Protein AF-0000000070924377 (afdb_homodimer)

Secondary structure (DSSP, 8-state):
-----TT---HHHHHHHHHHHHHHHHHHH-HHHHHHHHHHHHHHHHHHHHHHHHHHHHHHHHHHHHHHHT-SSHHHHHHHHHHHHHHHHS-HHHHHHHIIIIIHHHHHHHHHHTTPSP--GGGS-HHHHHHHHHHHHHHHHHHHHHHHHHHTS-HHHHHHHHHTT--HHHHIIIIIHHHHHHHHHHHHHHHHHHHHHHGGGGGGGT--SHHHHHHHHHHHH--HHHHHHHHHHHHHHHHHHHHHHHHHHHHHHHHHHS----/-----TT---HHHHHHHHHHHHHHHHHHH-HHHHHHHHHHHHHHHHHHHHHHHHHHHHHHHHHHHHHHHT-SSHHHHHHHHHHHHHHHHS-HHHHHHHIIIIIHHHHHHHHHHTTPSP--GGGS-HHHHHHHHHHHHHHHHHHHHHHHHHHTS-HHHHHHHHHTT--HHHHIIIIIHHHHHHHHHHHHHHHHHHHHHHGGGGGGGT--SHHHHHHHHHHHH--HHHHHHHHHHHHHHHHHHHHHHHHHHHHHHHHHHS----

Radius of gyration: 25.16 Å; Cα contacts (8 Å, |Δi|>4): 585; chains: 2; bounding box: 71×74×67 Å

InterPro domains:
  IPR000515 ABC transporter type 1, transmembrane domain MetI-like [PF00528] (59-254)
  IPR000515 ABC transporter type 1, transmembrane domain MetI-like [PS50928] (44-246)
  IPR000515 ABC transporter type 1, transmembrane domain MetI-like [cd06261] (44-244)
  IPR010065 Amino acid ABC transporter, permease protein, 3-TM domain [TIGR01726] (38-148)
  IPR035906 MetI-like superfamily [G3DSA:1.10.3720.10] (33-256)
  IPR035906 MetI-like superfamily [SSF161098] (40-245)
  IPR043429 ABC transporter membrane protein permease protein ArtM/GltK/GlnP/TcyL/YhdX-like [PTHR30614] (34-255)

Nearest PDB structures (foldseek):
  4ymw-assembly1_C  TM=8.919E-01  e=3.751E-12  Caldanaerobacter subterraneus subsp. tengcongensis MB4
  7cad-assembly1_A  TM=7.063E-01  e=1.486E-05  Mycolicibacterium smegmatis MC2 155
  8hps-assembly1_A  TM=6.654E-01  e=3.354E-05  Mycolicibacterium smegmatis MC2 155
  8ja7-assembly1_A  TM=6.804E-01  e=1.362E-04  Mycobacterium tuberculosis H37Rv
  8hpl-assembly1_A  TM=6.900E-01  e=1.560E-04  Mycolicibacterium smegmatis MC2 155

Solvent-accessible surface area (backbone atoms only — not comparable to full-atom values): 26703 Å² total; per-residue (Å²): 134,76,80,77,67,89,73,62,79,65,58,50,58,53,51,49,51,49,50,51,49,49,51,52,48,41,32,74,72,30,71,67,46,33,52,50,51,57,56,33,56,62,7,49,59,48,40,52,48,45,29,52,53,18,49,52,48,9,50,53,51,2,48,53,35,21,52,28,48,67,42,91,48,66,68,44,23,50,51,30,48,32,50,31,54,52,43,71,29,34,31,65,71,55,43,31,51,32,30,53,57,22,47,49,48,50,50,36,51,50,46,38,70,70,69,44,84,78,62,57,63,78,76,52,47,65,61,58,28,37,31,50,24,47,16,56,47,44,12,34,57,41,12,53,44,44,36,53,17,59,65,64,50,58,62,65,61,54,49,52,40,47,74,73,64,48,50,72,66,56,40,36,64,71,49,46,44,58,57,16,48,65,60,30,46,60,60,50,50,52,50,50,53,48,34,54,37,56,46,47,58,40,28,81,70,65,34,66,22,37,54,28,39,34,53,52,49,20,71,71,70,66,43,32,52,67,36,42,52,50,47,45,48,53,41,29,53,54,38,48,52,52,50,54,51,43,52,54,50,48,54,52,52,51,64,67,67,48,71,78,81,121,132,76,79,76,67,90,72,62,80,68,59,50,58,54,50,49,51,50,50,49,50,49,50,52,48,42,32,74,72,32,69,66,46,34,52,49,50,57,57,35,56,62,7,48,58,46,40,51,48,46,28,52,54,18,49,54,49,9,51,53,51,3,47,53,34,20,53,28,48,67,41,90,48,67,68,44,23,49,52,30,49,33,52,29,55,52,43,70,29,35,32,64,69,55,44,32,50,32,30,52,57,21,47,48,46,50,50,35,53,51,46,39,70,70,69,44,84,79,61,57,62,78,75,53,48,66,59,58,29,36,32,49,23,48,16,57,46,44,12,34,57,41,12,52,45,45,38,52,17,57,65,65,51,58,62,65,61,55,49,50,38,46,72,72,64,48,50,71,65,56,38,36,64,71,48,47,43,60,55,17,50,65,58,30,47,59,61,50,49,53,50,51,52,49,35,54,36,56,45,46,58,40,29,81,72,64,33,66,22,36,55,27,40,34,52,53,48,20,69,72,70,66,43,33,52,66,36,43,51,50,48,45,49,53,41,30,53,53,38,49,53,51,51,53,51,43,50,53,50,47,53,52,51,52,64,68,68,48,71,78,82,120

Organism: Rhodobacter capsulatus (strain ATCC BAA-309 / NBRC 16581 / SB1003) (NCBI:txid272942)

Sequence (524 aa):
MSSVPDRDFPWWLVALGVAALGVGGAVAADPLHAKIFATLSKGIGVTIFVTLVAFLGALVLGLLLAVASLSRHLIWRQLARFYTEVIRGVPIIVLLLYVAFALVPALVAGWNALGLPELSVRDFPLLARAVLALILAYAAFLAEVFRAGLISVERGQIEAAKALGLGGWLRFRLIVFPQAFRTVLPPLGNDFVAMVKDSSLVSVLGVADITQLGKVTAAGNFRYFETYNVVALIYLAMTVTLSLLLRKLEAHLRKRGAPERDMSSVPDRDFPWWLVALGVAALGVGGAVAADPLHAKIFATLSKGIGVTIFVTLVAFLGALVLGLLLAVASLSRHLIWRQLARFYTEVIRGVPIIVLLLYVAFALVPALVAGWNALGLPELSVRDFPLLARAVLALILAYAAFLAEVFRAGLISVERGQIEAAKALGLGGWLRFRLIVFPQAFRTVLPPLGNDFVAMVKDSSLVSVLGVADITQLGKVTAAGNFRYFETYNVVALIYLAMTVTLSLLLRKLEAHLRKRGAPERD

pLDDT: mean 92.32, std 11.46, range [28.25, 98.94]

Structure (mmCIF, N/CA/C/O backbone):
data_AF-0000000070924377-model_v1
#
loop_
_entity.id
_entity.type
_entity.pdbx_description
1 polymer 'Amino acid ABC transporter, permease protein'
#
loop_
_atom_site.group_PDB
_atom_site.id
_atom_site.type_symbol
_atom_site.label_atom_id
_atom_site.label_alt_id
_atom_site.label_comp_id
_atom_site.label_asym_id
_atom_site.label_entity_id
_atom_site.label_seq_id
_atom_site.pdbx_PDB_ins_code
_atom_site.Cartn_x
_atom_site.Cartn_y
_atom_site.Cartn_z
_atom_site.occupancy
_atom_site.B_iso_or_equiv
_atom_site.auth_seq_id
_atom_site.auth_comp_id
_atom_site.auth_asym_id
_atom_site.auth_atom_id
_atom_site.pdbx_PDB_model_num
ATOM 1 N N . MET A 1 1 ? -25.484 20.797 15.094 1 28.25 1 MET A N 1
ATOM 2 C CA . MET A 1 1 ? -24.594 19.734 14.625 1 28.25 1 MET A CA 1
ATOM 3 C C . MET A 1 1 ? -23.688 19.25 15.742 1 28.25 1 MET A C 1
ATOM 5 O O . MET A 1 1 ? -22.875 20 16.266 1 28.25 1 MET A O 1
ATOM 9 N N . SER A 1 2 ? -24.156 18.359 16.594 1 37.12 2 SER A N 1
ATOM 10 C CA . SER A 1 2 ? -23.625 17.859 17.859 1 37.12 2 SER A CA 1
ATOM 11 C C . SER A 1 2 ? -22.172 17.453 17.719 1 37.12 2 SER A C 1
ATOM 13 O O . SER A 1 2 ? -21.719 17.125 16.625 1 37.12 2 SER A O 1
ATOM 15 N N . SER A 1 3 ? -21.219 17.922 18.484 1 40.09 3 SER A N 1
ATOM 16 C CA . SER A 1 3 ? -19.828 17.531 18.703 1 40.09 3 SER A CA 1
ATOM 17 C C . SER A 1 3 ? -19.625 16.047 18.438 1 40.09 3 SER A C 1
ATOM 19 O O . SER A 1 3 ? -20.25 15.203 19.094 1 40.09 3 SER A O 1
ATOM 21 N N . VAL A 1 4 ? -19.672 15.594 17.375 1 46.38 4 VAL A N 1
ATOM 22 C CA . VAL A 1 4 ? -19.438 14.18 17.094 1 46.38 4 VAL A CA 1
ATOM 23 C C . VAL A 1 4 ? -18.406 13.617 18.062 1 46.38 4 VAL A C 1
ATOM 25 O O . VAL A 1 4 ? -17.266 14.086 18.109 1 46.38 4 VAL A O 1
ATOM 28 N N . PRO A 1 5 ? -18.703 12.906 19.234 1 46.62 5 PRO A N 1
ATOM 29 C CA . PRO A 1 5 ? -17.891 12.398 20.344 1 46.62 5 PRO A CA 1
ATOM 30 C C . PRO A 1 5 ? -16.75 11.5 19.875 1 46.62 5 PRO A C 1
ATOM 32 O O . PRO A 1 5 ? -17 10.461 19.266 1 46.62 5 PRO A O 1
ATOM 35 N N . ASP A 1 6 ? -15.703 11.906 19.359 1 52.69 6 ASP A N 1
ATOM 36 C CA . ASP A 1 6 ? -14.508 11.078 19.25 1 52.69 6 ASP A CA 1
ATOM 37 C C . ASP A 1 6 ? -14.406 10.109 20.422 1 52.69 6 ASP A C 1
ATOM 39 O O . ASP A 1 6 ? -13.453 9.328 20.516 1 52.69 6 ASP A O 1
ATOM 43 N N . ARG A 1 7 ? -15.352 10.172 21.328 1 61.47 7 ARG A N 1
ATOM 44 C CA . ARG A 1 7 ? -15.258 9.539 22.641 1 61.47 7 ARG A CA 1
ATOM 45 C C . ARG A 1 7 ? -16.078 8.25 22.688 1 61.47 7 ARG A C 1
ATOM 47 O O . ARG A 1 7 ? -16.375 7.742 23.766 1 61.47 7 ARG A O 1
ATOM 54 N N . ASP A 1 8 ? -16.438 7.754 21.438 1 76.12 8 ASP A N 1
ATOM 55 C CA . ASP A 1 8 ? -17.266 6.559 21.562 1 76.12 8 ASP A CA 1
ATOM 56 C C . ASP A 1 8 ? -16.438 5.359 22 1 76.12 8 ASP A C 1
ATOM 58 O O . ASP A 1 8 ? -15.242 5.27 21.688 1 76.12 8 ASP A O 1
ATOM 62 N N . PHE A 1 9 ? -17.031 4.539 22.875 1 78.81 9 PHE A N 1
ATOM 63 C CA . PHE A 1 9 ? -16.438 3.256 23.234 1 78.81 9 PHE A CA 1
ATOM 64 C C . PHE A 1 9 ? -16.078 2.449 22 1 78.81 9 PHE A C 1
ATOM 66 O O . PHE A 1 9 ? -16.844 2.418 21.031 1 78.81 9 PHE A O 1
ATOM 73 N N . PRO A 1 10 ? -14.875 1.907 21.922 1 82 10 PRO A N 1
ATOM 74 C CA . PRO A 1 10 ? -14.438 1.18 20.734 1 82 10 PRO A CA 1
ATOM 75 C C . PRO A 1 10 ? -15.102 -0.19 20.594 1 82 10 PRO A C 1
ATOM 77 O O . PRO A 1 10 ? -14.453 -1.217 20.812 1 82 10 PRO A O 1
ATOM 80 N N . TRP A 1 11 ? -16.266 -0.322 20.141 1 81.44 11 TRP A N 1
ATOM 81 C CA . TRP A 1 11 ? -17.031 -1.554 19.984 1 81.44 11 TRP A CA 1
ATOM 82 C C . TRP A 1 11 ? -16.375 -2.475 18.969 1 81.44 11 TRP A C 1
ATOM 84 O O . TRP A 1 11 ? -16.578 -3.691 19 1 81.44 11 TRP A O 1
ATOM 94 N N . TRP A 1 12 ? -15.633 -1.891 18.078 1 80.94 12 TRP A N 1
ATOM 95 C CA . TRP A 1 12 ? -14.938 -2.707 17.078 1 80.94 12 TRP A CA 1
ATOM 96 C C . TRP A 1 12 ? -13.891 -3.592 17.75 1 80.94 12 TRP A C 1
ATOM 98 O O . TRP A 1 12 ? -13.633 -4.711 17.297 1 80.94 12 TRP A O 1
ATOM 108 N N . LEU A 1 13 ? -13.336 -3.148 18.828 1 84.56 13 LEU A N 1
ATOM 109 C CA . LEU A 1 13 ? -12.398 -3.971 19.578 1 84.56 13 LEU A CA 1
ATOM 110 C C . LEU A 1 13 ? -13.117 -5.141 20.25 1 84.56 13 LEU A C 1
ATOM 112 O O . LEU A 1 13 ? -12.578 -6.25 20.312 1 84.56 13 LEU A O 1
ATOM 116 N N . VAL A 1 14 ? -14.281 -4.859 20.734 1 87.06 14 VAL A N 1
ATOM 117 C CA . VAL A 1 14 ? -15.102 -5.91 21.328 1 87.06 14 VAL A CA 1
ATOM 118 C C . VAL A 1 14 ? -15.477 -6.941 20.266 1 87.06 14 VAL A C 1
ATOM 120 O O . VAL A 1 14 ? -15.391 -8.148 20.516 1 87.06 14 VAL A O 1
ATOM 123 N N . ALA A 1 15 ? -15.812 -6.445 19.109 1 84.62 15 ALA A N 1
ATOM 124 C CA . ALA A 1 15 ? -16.172 -7.34 18 1 84.62 15 ALA A CA 1
ATOM 125 C C . ALA A 1 15 ? -14.984 -8.219 17.609 1 84.62 15 ALA A C 1
ATOM 127 O O . ALA A 1 15 ? -15.156 -9.406 17.328 1 84.62 15 ALA A O 1
ATOM 128 N N . LEU A 1 16 ? -13.852 -7.652 17.578 1 85.56 16 LEU A N 1
ATOM 129 C CA . LEU A 1 16 ? -12.648 -8.422 17.297 1 85.56 16 LEU A CA 1
ATOM 130 C C . LEU A 1 16 ? -12.406 -9.477 18.375 1 85.56 16 LEU A C 1
ATOM 132 O O . LEU A 1 16 ? -12.016 -10.602 18.062 1 85.56 16 LEU A O 1
ATOM 136 N N . GLY A 1 17 ? -12.578 -9.055 19.641 1 90.12 17 GLY A N 1
ATOM 137 C CA . GLY A 1 17 ? -12.477 -10 20.734 1 90.12 17 GLY A CA 1
ATOM 138 C C . GLY A 1 17 ? -13.438 -11.164 20.609 1 90.12 17 GLY A C 1
ATOM 139 O O . GLY A 1 17 ? -13.055 -12.32 20.812 1 90.12 17 GLY A O 1
ATOM 140 N N . VAL A 1 18 ? -14.617 -10.867 20.219 1 89.69 18 VAL A N 1
ATOM 141 C CA . VAL A 1 18 ? -15.648 -11.891 20.047 1 89.69 18 VAL A CA 1
ATOM 142 C C . VAL A 1 18 ? -15.266 -12.805 18.875 1 89.69 18 VAL A C 1
ATOM 144 O O . VAL A 1 18 ? -15.414 -14.023 18.969 1 89.69 18 VAL A O 1
ATOM 147 N N . ALA A 1 19 ? -14.789 -12.188 17.797 1 87.38 19 ALA A N 1
ATOM 148 C CA . ALA A 1 19 ? -14.352 -12.984 16.656 1 87.38 19 ALA A CA 1
ATOM 149 C C . ALA A 1 19 ? -13.195 -13.906 17.047 1 87.38 19 ALA A C 1
ATOM 151 O O . ALA A 1 19 ? -13.164 -15.07 16.641 1 87.38 19 ALA A O 1
ATOM 152 N N . ALA A 1 20 ? -12.336 -13.383 17.781 1 88.31 20 ALA A N 1
ATOM 153 C CA . ALA A 1 20 ? -11.203 -14.172 18.25 1 88.31 20 ALA A CA 1
ATOM 154 C C . ALA A 1 20 ? -11.672 -15.328 19.141 1 88.31 20 ALA A C 1
ATOM 156 O O . ALA A 1 20 ? -11.164 -16.453 19.031 1 88.31 20 ALA A O 1
ATOM 157 N N . LEU A 1 21 ? -12.609 -15.039 19.984 1 88.69 21 LEU A N 1
ATOM 158 C CA . LEU A 1 21 ? -13.18 -16.078 20.844 1 88.69 21 LEU A CA 1
ATOM 159 C C . LEU A 1 21 ? -13.922 -17.125 20.016 1 88.69 21 LEU A C 1
ATOM 161 O O . LEU A 1 21 ? -13.883 -18.312 20.344 1 88.69 21 LEU A O 1
ATOM 165 N N . GLY A 1 22 ? -14.625 -16.641 19.031 1 87.38 22 GLY A N 1
ATOM 166 C CA . GLY A 1 22 ? -15.305 -17.562 18.141 1 87.38 22 GLY A CA 1
ATOM 167 C C . GLY A 1 22 ? -14.359 -18.516 17.422 1 87.38 22 GLY A C 1
ATOM 168 O O . GLY A 1 22 ? -14.602 -19.719 17.375 1 87.38 22 GLY A O 1
ATOM 169 N N . VAL A 1 23 ? -13.359 -18 16.906 1 84.5 23 VAL A N 1
ATOM 170 C CA . VAL A 1 23 ? -12.359 -18.812 16.234 1 84.5 23 VAL A CA 1
ATOM 171 C C . VAL A 1 23 ? -11.703 -19.75 17.25 1 84.5 23 VAL A C 1
ATOM 173 O O . VAL A 1 23 ? -11.484 -20.938 16.969 1 84.5 23 VAL A O 1
ATOM 176 N N . GLY A 1 24 ? -11.336 -19.188 18.406 1 87.25 24 GLY A N 1
ATOM 177 C CA . GLY A 1 24 ? -10.797 -20.016 19.469 1 87.25 24 GLY A CA 1
ATOM 178 C C . GLY A 1 24 ? -11.711 -21.172 19.828 1 87.25 24 GLY A C 1
ATOM 179 O O . GLY A 1 24 ? -11.25 -22.297 20.016 1 87.25 24 GLY A O 1
ATOM 180 N N . GLY A 1 25 ? -12.93 -20.875 19.906 1 88.25 25 GLY A N 1
ATOM 181 C CA . GLY A 1 25 ? -13.914 -21.906 20.172 1 88.25 25 GLY A CA 1
ATOM 182 C C . GLY A 1 25 ? -14 -22.953 19.078 1 88.25 25 GLY A C 1
ATOM 183 O O . GLY A 1 25 ? -14.094 -24.141 19.344 1 88.25 25 GLY A O 1
ATOM 184 N N . ALA A 1 26 ? -14.008 -22.484 17.859 1 88.25 26 ALA A N 1
ATOM 185 C CA . ALA A 1 26 ? -14.047 -23.406 16.734 1 88.25 26 ALA A CA 1
ATOM 186 C C . ALA A 1 26 ? -12.812 -24.297 16.703 1 88.25 26 ALA A C 1
ATOM 188 O O . ALA A 1 26 ? -12.906 -25.484 16.391 1 88.25 26 ALA A O 1
ATOM 189 N N . VAL A 1 27 ? -11.695 -23.766 16.938 1 88 27 VAL A N 1
ATOM 190 C CA . VAL A 1 27 ? -10.43 -24.5 16.953 1 88 27 VAL A CA 1
ATOM 191 C C . VAL A 1 27 ? -10.461 -25.562 18.047 1 88 27 VAL A C 1
ATOM 193 O O . VAL A 1 27 ? -10 -26.688 17.844 1 88 27 VAL A O 1
ATOM 196 N N . ALA A 1 28 ? -11.07 -25.219 19.141 1 89.31 28 ALA A N 1
ATOM 197 C CA . ALA A 1 28 ? -11.156 -26.156 20.25 1 89.31 28 ALA A CA 1
ATOM 198 C C . ALA A 1 28 ? -12.172 -27.266 19.953 1 89.31 28 ALA A C 1
ATOM 200 O O . ALA A 1 28 ? -12 -28.406 20.375 1 89.31 28 ALA A O 1
ATOM 201 N N . ALA A 1 29 ? -13.133 -26.938 19.203 1 90.44 29 ALA A N 1
ATOM 202 C CA . ALA A 1 29 ? -14.266 -27.844 19.031 1 90.44 29 ALA A CA 1
ATOM 203 C C . ALA A 1 29 ? -14.117 -28.688 17.781 1 90.44 29 ALA A C 1
ATOM 205 O O . ALA A 1 29 ? -14.68 -29.781 17.688 1 90.44 29 ALA A O 1
ATOM 206 N N . ASP A 1 30 ? -13.469 -28.188 16.797 1 89.44 30 ASP A N 1
ATOM 207 C CA . ASP A 1 30 ? -13.445 -28.828 15.477 1 89.44 30 ASP A CA 1
ATOM 208 C C . ASP A 1 30 ? -12.016 -29.109 15.023 1 89.44 30 ASP A C 1
ATOM 210 O O . ASP A 1 30 ? -11.219 -28.172 14.875 1 89.44 30 ASP A O 1
ATOM 214 N N . PRO A 1 31 ? -11.75 -30.375 14.781 1 89.69 31 PRO A N 1
ATOM 215 C CA . PRO A 1 31 ? -10.398 -30.75 14.359 1 89.69 31 PRO A CA 1
ATOM 216 C C . PRO A 1 31 ? -9.953 -30.031 13.078 1 89.69 31 PRO A C 1
ATOM 218 O O . PRO A 1 31 ? -8.773 -29.734 12.914 1 89.69 31 PRO A O 1
ATOM 221 N N . LEU A 1 32 ? -10.852 -29.797 12.234 1 90 32 LEU A N 1
ATOM 222 C CA . LEU A 1 32 ? -10.523 -29.094 10.992 1 90 32 LEU A CA 1
ATOM 223 C C . LEU A 1 32 ? -9.977 -27.703 11.289 1 90 32 LEU A C 1
ATOM 225 O O . LEU A 1 32 ? -8.922 -27.312 10.773 1 90 32 LEU A O 1
ATOM 229 N N . HIS A 1 33 ? -10.664 -26.984 12.055 1 90.94 33 HIS A N 1
ATOM 230 C CA . HIS A 1 33 ? -10.227 -25.641 12.406 1 90.94 33 HIS A CA 1
ATOM 231 C C . HIS A 1 33 ? -8.922 -25.688 13.203 1 90.94 33 HIS A C 1
ATOM 233 O O . HIS A 1 33 ? -8.086 -24.781 13.062 1 90.94 33 HIS A O 1
ATOM 239 N N . ALA A 1 34 ? -8.773 -26.641 13.945 1 93.31 34 ALA A N 1
ATOM 240 C CA . ALA A 1 34 ? -7.531 -26.797 14.703 1 93.31 34 ALA A CA 1
ATOM 241 C C . ALA A 1 34 ? -6.34 -27 13.773 1 93.31 34 ALA A C 1
ATOM 243 O O . ALA A 1 34 ? -5.273 -26.406 13.977 1 93.31 34 ALA A O 1
ATOM 244 N N . LYS A 1 35 ? -6.508 -27.828 12.812 1 94.44 35 LYS A N 1
ATOM 245 C CA . LYS A 1 35 ? -5.453 -28.094 11.844 1 94.44 35 LYS A CA 1
ATOM 246 C C . LYS A 1 35 ? -5.125 -26.859 11.016 1 94.44 35 LYS A C 1
ATOM 248 O O . LYS A 1 35 ? -3.953 -26.562 10.773 1 94.44 35 LYS A O 1
ATOM 253 N N . ILE A 1 36 ? -6.129 -26.188 10.602 1 96 36 ILE A N 1
ATOM 254 C CA . ILE A 1 36 ? -5.941 -24.969 9.828 1 96 36 ILE A CA 1
ATOM 255 C C . ILE A 1 36 ? -5.168 -23.938 10.656 1 96 36 ILE A C 1
ATOM 257 O O . ILE A 1 36 ? -4.18 -23.375 10.188 1 96 36 ILE A O 1
ATOM 261 N N . PHE A 1 37 ? -5.613 -23.781 11.867 1 95.62 37 PHE A N 1
ATOM 262 C CA . PHE A 1 37 ? -4.965 -22.812 12.742 1 95.62 37 PHE A CA 1
ATOM 263 C C . PHE A 1 37 ? -3.512 -23.188 12.984 1 95.62 37 PHE A C 1
ATOM 265 O O . PHE A 1 37 ? -2.627 -22.328 12.969 1 95.62 37 PHE A O 1
ATOM 272 N N . ALA A 1 38 ? -3.268 -24.422 13.203 1 96.12 38 ALA A N 1
ATOM 273 C CA . ALA A 1 38 ? -1.914 -24.906 13.461 1 96.12 38 ALA A CA 1
ATOM 274 C C . ALA A 1 38 ? -1.01 -24.672 12.25 1 96.12 38 ALA A C 1
ATOM 276 O O . ALA A 1 38 ? 0.14 -24.25 12.398 1 96.12 38 ALA A O 1
ATOM 277 N N . THR A 1 39 ? -1.478 -24.953 11.094 1 97.5 39 THR A N 1
ATOM 278 C CA . THR A 1 39 ? -0.719 -24.766 9.867 1 97.5 39 THR A CA 1
ATOM 279 C C . THR A 1 39 ? -0.416 -23.297 9.625 1 97.5 39 THR A C 1
ATOM 281 O O . THR A 1 39 ? 0.728 -22.922 9.352 1 97.5 39 THR A O 1
ATOM 284 N N . LEU A 1 40 ? -1.398 -22.469 9.766 1 98 40 LEU A N 1
ATOM 285 C CA . LEU A 1 40 ? -1.26 -21.047 9.469 1 98 40 LEU A CA 1
ATOM 286 C C . LEU A 1 40 ? -0.377 -20.359 10.508 1 98 40 LEU A C 1
ATOM 288 O O . LEU A 1 40 ? 0.35 -19.422 10.188 1 98 40 LEU A O 1
ATOM 292 N N . SER A 1 41 ? -0.423 -20.828 11.75 1 96.81 41 SER A N 1
ATOM 293 C CA . SER A 1 41 ? 0.363 -20.219 12.82 1 96.81 41 SER A CA 1
ATOM 294 C C . SER A 1 41 ? 1.858 -20.391 12.578 1 96.81 41 SER A C 1
ATOM 296 O O . SER A 1 41 ? 2.672 -19.625 13.102 1 96.81 41 SER A O 1
ATOM 298 N N . LYS A 1 42 ? 2.234 -21.375 11.758 1 97.62 42 LYS A N 1
ATOM 299 C CA . LYS A 1 42 ? 3.633 -21.594 11.398 1 97.62 42 LYS A CA 1
ATOM 300 C C . LYS A 1 42 ? 4.164 -20.438 10.555 1 97.62 42 LYS A C 1
ATOM 302 O O . LYS A 1 42 ? 5.375 -20.203 10.5 1 97.62 42 LYS A O 1
ATOM 307 N N . GLY A 1 43 ? 3.275 -19.734 9.852 1 98.56 43 GLY A N 1
ATOM 308 C CA . GLY A 1 43 ? 3.654 -18.625 9 1 98.56 43 GLY 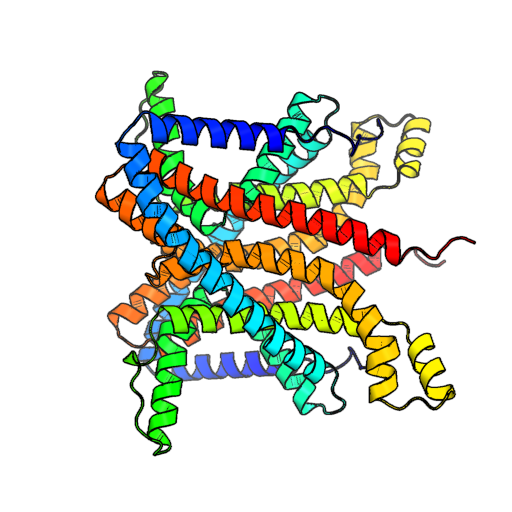A CA 1
ATOM 309 C C . GLY A 1 43 ? 3.896 -17.328 9.766 1 98.56 43 GLY A C 1
ATOM 310 O O . GLY A 1 43 ? 4.473 -16.391 9.234 1 98.56 43 GLY A O 1
ATOM 311 N N . ILE A 1 44 ? 3.488 -17.312 11.07 1 98.5 44 ILE A N 1
ATOM 312 C CA . ILE A 1 44 ? 3.611 -16.109 11.883 1 98.5 44 ILE A CA 1
ATOM 313 C C . ILE A 1 44 ? 5.086 -15.758 12.062 1 98.5 44 ILE A C 1
ATOM 315 O O . ILE A 1 44 ? 5.469 -14.594 11.953 1 98.5 44 ILE A O 1
ATOM 319 N N . GLY A 1 45 ? 5.926 -16.766 12.281 1 98.31 45 GLY A N 1
ATOM 320 C CA . GLY A 1 45 ? 7.352 -16.531 12.445 1 98.31 45 GLY A CA 1
ATOM 321 C C . GLY A 1 45 ? 7.996 -15.898 11.234 1 98.31 45 GLY A C 1
ATOM 322 O O . GLY A 1 45 ? 8.773 -14.953 11.359 1 98.31 45 GLY A O 1
ATOM 323 N N . VAL A 1 46 ? 7.684 -16.438 10.07 1 98.69 46 VAL A N 1
ATOM 324 C CA . VAL A 1 46 ? 8.227 -15.914 8.828 1 98.69 46 VAL A CA 1
ATOM 325 C C . VAL A 1 46 ? 7.742 -14.477 8.617 1 98.69 46 VAL A C 1
ATOM 327 O O . VAL A 1 46 ? 8.516 -13.609 8.219 1 98.69 46 VAL A O 1
ATOM 330 N N . THR A 1 47 ? 6.477 -14.242 8.867 1 98.81 47 THR A N 1
ATOM 331 C CA . THR A 1 47 ? 5.902 -12.906 8.727 1 98.81 47 THR A CA 1
ATOM 332 C C . THR A 1 47 ? 6.617 -11.914 9.641 1 98.81 47 THR A C 1
ATOM 334 O O . THR A 1 47 ? 7.004 -10.828 9.195 1 98.81 47 THR A O 1
ATOM 337 N N . ILE A 1 48 ? 6.852 -12.258 10.875 1 98.69 48 ILE A N 1
ATOM 338 C CA . ILE A 1 48 ? 7.531 -11.398 11.836 1 98.69 48 ILE A CA 1
ATOM 339 C C . ILE A 1 48 ? 8.977 -11.18 11.406 1 98.69 48 ILE A C 1
ATOM 341 O O . ILE A 1 48 ? 9.477 -10.055 11.422 1 98.69 48 ILE A O 1
ATOM 345 N N . PHE A 1 49 ? 9.625 -12.258 11.016 1 98.81 49 PHE A N 1
ATOM 346 C CA . PHE A 1 49 ? 11.016 -12.188 10.578 1 98.81 49 PHE A CA 1
ATOM 347 C C . PHE A 1 49 ? 11.164 -11.25 9.391 1 98.81 49 PHE A C 1
ATOM 349 O O . PHE A 1 49 ? 12.016 -10.359 9.398 1 98.81 49 PHE A O 1
ATOM 356 N N . VAL A 1 50 ? 10.352 -11.469 8.359 1 98.88 50 VAL A N 1
ATOM 357 C CA . VAL A 1 50 ? 10.391 -10.648 7.152 1 98.88 50 VAL A CA 1
ATOM 358 C C . VAL A 1 50 ? 10.164 -9.18 7.516 1 98.88 50 VAL A C 1
ATOM 360 O O . VAL A 1 50 ? 10.898 -8.305 7.066 1 98.88 50 VAL A O 1
ATOM 363 N N . THR A 1 51 ? 9.188 -8.922 8.344 1 98.81 51 THR A N 1
ATOM 364 C CA . THR A 1 51 ? 8.82 -7.559 8.711 1 98.81 51 THR A CA 1
ATOM 365 C C . THR A 1 51 ? 9.961 -6.875 9.461 1 98.81 51 THR A C 1
ATOM 367 O O . THR A 1 51 ? 10.352 -5.754 9.133 1 98.81 51 THR A O 1
ATOM 370 N N . LEU A 1 52 ? 10.523 -7.562 10.422 1 98.75 52 LEU A N 1
ATOM 371 C CA . LEU A 1 52 ? 11.555 -6.977 11.273 1 98.75 52 LEU A CA 1
ATOM 372 C C . LEU A 1 52 ? 12.828 -6.73 10.477 1 98.75 52 LEU A C 1
ATOM 374 O O . LEU A 1 52 ? 13.406 -5.641 10.547 1 98.75 52 LEU A O 1
ATOM 378 N N . VAL A 1 53 ? 13.242 -7.688 9.742 1 98.88 53 VAL A N 1
ATOM 379 C CA . VAL A 1 53 ? 14.5 -7.582 9.016 1 98.88 53 VAL A CA 1
ATOM 380 C C . VAL A 1 53 ? 14.359 -6.559 7.887 1 98.88 53 VAL A C 1
ATOM 382 O O . VAL A 1 53 ? 15.242 -5.723 7.688 1 98.88 53 VAL A O 1
ATOM 385 N N . ALA A 1 54 ? 13.266 -6.645 7.168 1 98.94 54 ALA A N 1
ATOM 386 C CA . ALA A 1 54 ? 13.047 -5.703 6.074 1 98.94 54 ALA A CA 1
ATOM 387 C C . ALA A 1 54 ? 12.93 -4.273 6.602 1 98.94 54 ALA A C 1
ATOM 389 O O . ALA A 1 54 ? 13.469 -3.34 6.008 1 98.94 54 ALA A O 1
ATOM 390 N N . PHE A 1 55 ? 12.211 -4.102 7.703 1 98.88 55 PHE A N 1
ATOM 391 C CA . PHE A 1 55 ? 12.023 -2.756 8.234 1 98.88 55 PHE A CA 1
ATOM 392 C C . PHE A 1 55 ? 13.344 -2.188 8.75 1 98.88 55 PHE A C 1
ATOM 394 O O . PHE A 1 55 ? 13.648 -1.017 8.516 1 98.88 55 PHE A O 1
ATOM 401 N N . LEU A 1 56 ? 14.117 -3.008 9.453 1 98.81 56 LEU A N 1
ATOM 402 C CA . LEU A 1 56 ? 15.414 -2.562 9.953 1 98.81 56 LEU A CA 1
ATOM 403 C C . LEU A 1 56 ? 16.328 -2.174 8.797 1 98.81 56 LEU A C 1
ATOM 405 O O . LEU A 1 56 ? 17.016 -1.152 8.859 1 98.81 56 LEU A O 1
ATOM 409 N N . GLY A 1 57 ? 16.359 -3.01 7.801 1 98.88 57 GLY A N 1
ATOM 410 C CA . GLY A 1 57 ? 17.125 -2.664 6.617 1 98.88 57 GLY A CA 1
ATOM 411 C C . GLY A 1 57 ? 16.656 -1.39 5.945 1 98.88 57 GLY A C 1
ATOM 412 O O . GLY A 1 57 ? 17.469 -0.563 5.523 1 98.88 57 GLY A O 1
ATOM 413 N N . ALA A 1 58 ? 15.344 -1.251 5.875 1 98.94 58 ALA A N 1
ATOM 414 C CA . ALA A 1 58 ? 14.766 -0.059 5.266 1 98.94 58 ALA A CA 1
ATOM 415 C C . ALA A 1 58 ? 15.07 1.187 6.09 1 98.94 58 ALA A C 1
ATOM 417 O O . ALA A 1 58 ? 15.242 2.275 5.543 1 98.94 58 ALA A O 1
ATOM 418 N N . LEU A 1 59 ? 15.094 1.026 7.422 1 98.75 59 LEU A N 1
ATOM 419 C CA . LEU A 1 59 ? 15.453 2.139 8.297 1 98.75 59 LEU A CA 1
ATOM 420 C C . LEU A 1 59 ? 16.859 2.641 7.988 1 98.75 59 LEU A C 1
ATOM 422 O O . LEU A 1 59 ? 17.078 3.846 7.863 1 98.75 59 LEU A O 1
ATOM 426 N N . VAL A 1 60 ? 17.75 1.719 7.855 1 98.75 60 VAL A N 1
ATOM 427 C CA . VAL A 1 60 ? 19.156 2.061 7.621 1 98.75 60 VAL A CA 1
ATOM 428 C C . VAL A 1 60 ? 19.312 2.715 6.25 1 98.75 60 VAL A C 1
ATOM 430 O O . VAL A 1 60 ? 19.859 3.812 6.137 1 98.75 60 VAL A O 1
ATOM 433 N N . LEU A 1 61 ? 18.781 2.078 5.266 1 98.81 61 LEU A N 1
ATOM 434 C CA . LEU A 1 61 ? 18.906 2.609 3.914 1 98.81 61 LEU A CA 1
ATOM 435 C C . LEU A 1 61 ? 18.125 3.914 3.768 1 98.81 61 LEU A C 1
ATOM 437 O O . LEU A 1 61 ? 18.578 4.836 3.088 1 98.81 61 LEU A O 1
ATOM 441 N N . GLY A 1 62 ? 16.938 3.959 4.355 1 98.75 62 GLY A N 1
ATOM 442 C CA . GLY A 1 62 ? 16.141 5.18 4.332 1 98.75 62 GLY A CA 1
ATOM 443 C C . GLY A 1 62 ? 16.859 6.359 4.969 1 98.75 62 GLY A C 1
ATOM 444 O O . GLY A 1 62 ? 16.797 7.477 4.453 1 98.75 62 GLY A O 1
ATOM 445 N N . LEU A 1 63 ? 17.516 6.121 6.086 1 97.62 63 LEU A N 1
ATOM 446 C CA . LEU A 1 63 ? 18.266 7.176 6.754 1 97.62 63 LEU A CA 1
ATOM 447 C C . LEU A 1 63 ? 19.422 7.652 5.887 1 97.62 63 LEU A C 1
ATOM 449 O O . LEU A 1 63 ? 19.672 8.859 5.773 1 97.62 63 LEU A O 1
ATOM 453 N N . LEU A 1 64 ? 20.125 6.715 5.293 1 98.12 64 LEU A N 1
ATOM 454 C CA . LEU A 1 64 ? 21.234 7.066 4.406 1 98.12 64 LEU A CA 1
ATOM 455 C C . LEU A 1 64 ? 20.734 7.898 3.229 1 98.12 64 LEU A C 1
ATOM 457 O O . LEU A 1 64 ? 21.375 8.891 2.861 1 98.12 64 LEU A O 1
ATOM 461 N N . LEU A 1 65 ? 19.609 7.562 2.672 1 98.38 65 LEU A N 1
ATOM 462 C CA . LEU A 1 65 ? 19.031 8.297 1.555 1 98.38 65 LEU A CA 1
ATOM 463 C C . LEU A 1 65 ? 18.594 9.695 1.993 1 98.38 65 LEU A C 1
ATOM 465 O O . LEU A 1 65 ? 18.75 10.664 1.246 1 98.38 65 LEU A O 1
ATOM 469 N N . ALA A 1 66 ? 18.031 9.758 3.16 1 97.44 66 ALA A N 1
ATOM 470 C CA . ALA A 1 66 ? 17.594 11.055 3.682 1 97.44 66 ALA A CA 1
ATOM 471 C C . ALA A 1 66 ? 18.781 12 3.855 1 97.44 66 ALA A C 1
ATOM 473 O O . ALA A 1 66 ? 18.719 13.164 3.473 1 97.44 66 ALA A O 1
ATOM 474 N N . VAL A 1 67 ? 19.891 11.5 4.434 1 94.19 67 VAL A N 1
ATOM 475 C CA . VAL A 1 67 ? 21.094 12.297 4.625 1 94.19 67 VAL A CA 1
ATOM 476 C C . VAL A 1 67 ? 21.656 12.711 3.27 1 94.19 67 VAL A C 1
ATOM 478 O O . VAL A 1 67 ? 22.062 13.859 3.076 1 94.19 67 VAL A O 1
ATOM 481 N N . ALA A 1 68 ? 21.656 11.758 2.377 1 96.5 68 ALA A N 1
ATOM 482 C CA . ALA A 1 68 ? 22.141 12.055 1.032 1 96.5 68 ALA A CA 1
ATOM 483 C C . ALA A 1 68 ? 21.297 13.141 0.369 1 96.5 68 ALA A C 1
ATOM 485 O O . ALA A 1 68 ? 21.812 13.992 -0.354 1 96.5 68 ALA A O 1
ATOM 486 N N . SER A 1 69 ? 20.031 13.102 0.592 1 95.25 69 SER A N 1
ATOM 487 C CA . SER A 1 69 ? 19.125 14.055 -0.035 1 95.25 69 SER A CA 1
ATOM 488 C C . SER A 1 69 ? 19.328 15.461 0.519 1 95.25 69 SER A C 1
ATOM 490 O O . SER A 1 69 ? 18.891 16.438 -0.085 1 95.25 69 SER A O 1
ATOM 492 N N . LEU A 1 70 ? 20.016 15.562 1.67 1 92.19 70 LEU A N 1
ATOM 493 C CA . LEU A 1 70 ? 20.266 16.844 2.311 1 92.19 70 LEU A CA 1
ATOM 494 C C . LEU A 1 70 ? 21.719 17.266 2.16 1 92.19 70 LEU A C 1
ATOM 496 O O . LEU A 1 70 ? 22.172 18.25 2.764 1 92.19 70 LEU A O 1
ATOM 500 N N . SER A 1 71 ? 22.438 16.5 1.415 1 92.38 71 SER A N 1
ATOM 501 C CA . SER A 1 71 ? 23.859 16.734 1.213 1 92.38 71 SER A CA 1
ATOM 502 C C . SER A 1 71 ? 24.094 18.047 0.473 1 92.38 71 SER A C 1
ATOM 504 O O . SER A 1 71 ? 23.234 18.516 -0.268 1 92.38 71 SER A O 1
ATOM 506 N N . ARG A 1 72 ? 25.266 18.641 0.709 1 89.81 72 ARG A N 1
ATOM 507 C CA . ARG A 1 72 ? 25.672 19.844 -0.013 1 89.81 72 ARG A CA 1
ATOM 508 C C . ARG A 1 72 ? 26.062 19.516 -1.45 1 89.81 72 ARG A C 1
ATOM 510 O O . ARG A 1 72 ? 26.078 20.391 -2.314 1 89.81 72 ARG A O 1
ATOM 517 N N . HIS A 1 73 ? 26.406 18.328 -1.627 1 94 73 HIS A N 1
ATOM 518 C CA . HIS A 1 73 ? 26.828 17.891 -2.953 1 94 73 HIS A CA 1
ATOM 519 C C . HIS A 1 73 ? 25.625 17.516 -3.818 1 94 73 HIS A C 1
ATOM 521 O O . HIS A 1 73 ? 24.797 16.703 -3.416 1 94 73 HIS A O 1
ATOM 527 N N . LEU A 1 74 ? 25.594 18.062 -5.027 1 91.75 74 LEU A N 1
ATOM 528 C CA . LEU A 1 74 ? 24.469 17.906 -5.949 1 91.75 74 LEU A CA 1
ATOM 529 C C . LEU A 1 74 ? 24.312 16.453 -6.359 1 91.75 74 LEU A C 1
ATOM 531 O O . LEU A 1 74 ? 23.188 15.961 -6.504 1 91.75 74 LEU A O 1
ATOM 535 N N . ILE A 1 75 ? 25.406 15.789 -6.523 1 93.25 75 ILE A N 1
ATOM 536 C CA . ILE A 1 75 ? 25.375 14.422 -7.035 1 93.25 75 ILE A CA 1
ATOM 537 C C . ILE A 1 75 ? 24.641 13.523 -6.047 1 93.25 75 ILE A C 1
ATOM 539 O O . ILE A 1 75 ? 23.828 12.688 -6.441 1 93.25 75 ILE A O 1
ATOM 543 N N . TRP A 1 76 ? 24.859 13.633 -4.77 1 95.12 76 TRP A N 1
ATOM 544 C CA . TRP A 1 76 ? 24.219 12.805 -3.756 1 95.12 76 TRP A CA 1
ATOM 545 C C . TRP A 1 76 ? 22.734 13.141 -3.623 1 95.12 76 TRP A C 1
ATOM 547 O O . TRP A 1 76 ? 21.906 12.25 -3.461 1 95.12 76 TRP A O 1
ATOM 557 N N . ARG A 1 77 ? 22.422 14.344 -3.746 1 94.69 77 ARG A N 1
ATOM 558 C CA . ARG A 1 77 ? 21.031 14.773 -3.684 1 94.69 77 ARG A CA 1
ATOM 559 C C . ARG A 1 77 ? 20.234 14.195 -4.84 1 94.69 77 ARG A C 1
ATOM 561 O O . ARG A 1 77 ? 19.125 13.68 -4.645 1 94.69 77 ARG A O 1
ATOM 568 N N . GLN A 1 78 ? 20.844 14.266 -5.98 1 93.19 78 GLN A N 1
ATOM 569 C CA . GLN A 1 78 ? 20.141 13.812 -7.176 1 93.19 78 GLN A CA 1
ATOM 570 C C . GLN A 1 78 ? 20 12.289 -7.176 1 93.19 78 GLN A C 1
ATOM 572 O O . GLN A 1 78 ? 18.984 11.758 -7.621 1 93.19 78 GLN A O 1
ATOM 577 N N . LEU A 1 79 ? 20.984 11.578 -6.699 1 95.19 79 LEU A N 1
ATOM 578 C CA . LEU A 1 79 ? 20.906 10.117 -6.621 1 95.19 79 LEU A CA 1
ATOM 579 C C . LEU A 1 79 ? 19.812 9.68 -5.652 1 95.19 79 LEU A C 1
ATOM 581 O O . LEU A 1 79 ? 19.062 8.75 -5.941 1 95.19 79 LEU A O 1
ATOM 585 N N . ALA A 1 80 ? 19.781 10.391 -4.547 1 96.5 80 ALA A N 1
ATOM 586 C CA . ALA A 1 80 ? 18.75 10.07 -3.557 1 96.5 80 ALA A CA 1
ATOM 587 C C . ALA A 1 80 ? 17.359 10.352 -4.102 1 96.5 80 ALA A C 1
ATOM 589 O O . ALA A 1 80 ? 16.438 9.547 -3.916 1 96.5 80 ALA A O 1
ATOM 590 N N . ARG A 1 81 ? 17.234 11.414 -4.754 1 93.75 81 ARG A N 1
ATOM 591 C CA . ARG A 1 81 ? 15.953 11.781 -5.328 1 93.75 81 ARG A CA 1
ATOM 592 C C . ARG A 1 81 ? 15.531 10.805 -6.418 1 93.75 81 ARG A C 1
ATOM 594 O O . ARG A 1 81 ? 14.367 10.414 -6.5 1 93.75 81 ARG A O 1
ATOM 601 N N . PHE A 1 82 ? 16.469 10.461 -7.254 1 93.81 82 PHE A N 1
ATOM 602 C CA . PHE A 1 82 ? 16.219 9.5 -8.32 1 93.81 82 PHE A CA 1
ATOM 603 C C . PHE A 1 82 ? 15.734 8.172 -7.746 1 93.81 82 PHE A C 1
ATOM 605 O O . PHE A 1 82 ? 14.719 7.629 -8.195 1 93.81 82 PHE A O 1
ATOM 612 N N . TYR A 1 83 ? 16.453 7.715 -6.758 1 96.44 83 TYR A N 1
ATOM 613 C CA . TYR A 1 83 ? 16.078 6.461 -6.105 1 96.44 83 TYR A CA 1
ATOM 614 C C . TYR A 1 83 ? 14.672 6.539 -5.543 1 96.44 83 TYR A C 1
ATOM 616 O O . TYR A 1 83 ? 13.844 5.664 -5.805 1 96.44 83 TYR A O 1
ATOM 624 N N . THR A 1 84 ? 14.375 7.586 -4.816 1 96.62 84 THR A N 1
ATOM 625 C CA . THR A 1 84 ? 13.102 7.727 -4.117 1 96.62 84 THR A CA 1
ATOM 626 C C . THR A 1 84 ? 11.945 7.84 -5.109 1 96.62 84 THR A C 1
ATOM 628 O O . THR A 1 84 ? 10.914 7.191 -4.941 1 96.62 84 THR A O 1
ATOM 631 N N . GLU A 1 85 ? 12.148 8.562 -6.199 1 93.25 85 GLU A N 1
ATOM 632 C CA . GLU A 1 85 ? 11.086 8.789 -7.172 1 93.25 85 GLU A CA 1
ATOM 633 C C . GLU A 1 85 ? 10.812 7.527 -7.988 1 93.25 85 GLU A C 1
ATOM 635 O O . GLU A 1 85 ? 9.656 7.199 -8.266 1 93.25 85 GLU A O 1
ATOM 640 N N . VAL A 1 86 ? 11.797 6.824 -8.312 1 95.19 86 VAL A N 1
ATOM 641 C CA . VAL A 1 86 ? 11.648 5.617 -9.117 1 95.19 86 VAL A CA 1
ATOM 642 C C . VAL A 1 86 ? 10.977 4.527 -8.289 1 95.19 86 VAL A C 1
ATOM 644 O O . VAL A 1 86 ? 10 3.918 -8.734 1 95.19 86 VAL A O 1
ATOM 647 N N . ILE A 1 87 ? 11.492 4.32 -7.105 1 97.5 87 ILE A N 1
ATOM 648 C CA . ILE A 1 87 ? 11.008 3.232 -6.262 1 97.5 87 ILE A CA 1
ATOM 649 C C . ILE A 1 87 ? 9.57 3.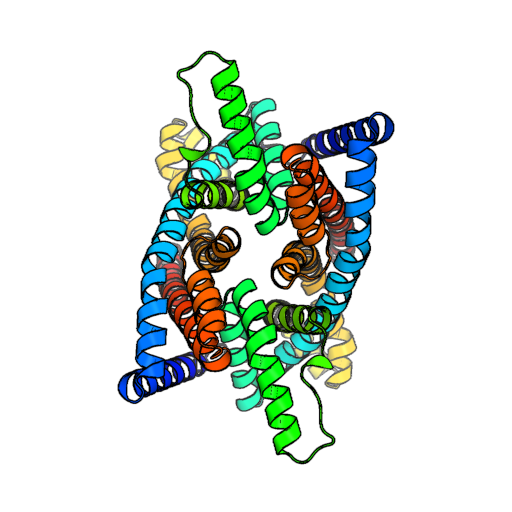508 -5.832 1 97.5 87 ILE A C 1
ATOM 651 O O . ILE A 1 87 ? 8.742 2.598 -5.805 1 97.5 87 ILE A O 1
ATOM 655 N N . ARG A 1 88 ? 9.258 4.723 -5.555 1 95.56 88 ARG A N 1
ATOM 656 C CA . ARG A 1 88 ? 7.914 5.07 -5.102 1 95.56 88 ARG A CA 1
ATOM 657 C C . ARG A 1 88 ? 6.918 5.043 -6.258 1 95.56 88 ARG A C 1
ATOM 659 O O . ARG A 1 88 ? 5.707 5.051 -6.039 1 95.56 88 ARG A O 1
ATOM 666 N N . GLY A 1 89 ? 7.449 5.008 -7.504 1 95.75 89 GLY A N 1
ATOM 667 C CA . GLY A 1 89 ? 6.582 5.023 -8.672 1 95.75 89 GLY A CA 1
ATOM 668 C C . GLY A 1 89 ? 6.242 3.635 -9.18 1 95.75 89 GLY A C 1
ATOM 669 O O . GLY A 1 89 ? 5.363 3.477 -10.031 1 95.75 89 GLY A O 1
ATOM 670 N N . VAL A 1 90 ? 6.859 2.621 -8.648 1 98 90 VAL A N 1
ATOM 671 C CA . VAL A 1 90 ? 6.672 1.241 -9.086 1 98 90 VAL A CA 1
ATOM 672 C C . VAL A 1 90 ? 5.91 0.459 -8.016 1 98 90 VAL A C 1
ATOM 674 O O . VAL A 1 90 ? 6.199 0.583 -6.828 1 98 90 VAL A O 1
ATOM 677 N N . PRO A 1 91 ? 4.867 -0.317 -8.422 1 98.62 91 PRO A N 1
ATOM 678 C CA . PRO A 1 91 ? 4.16 -1.138 -7.438 1 98.62 91 PRO A CA 1
ATOM 679 C C . PRO A 1 91 ? 5.098 -2.059 -6.656 1 98.62 91 PRO A C 1
ATOM 681 O O . PRO A 1 91 ? 6.027 -2.627 -7.23 1 98.62 91 PRO A O 1
ATOM 684 N N . ILE A 1 92 ? 4.816 -2.258 -5.398 1 98.69 92 ILE A N 1
ATOM 685 C CA . ILE A 1 92 ? 5.688 -3.053 -4.539 1 98.69 92 ILE A CA 1
ATOM 686 C C . ILE A 1 92 ? 5.75 -4.488 -5.055 1 98.69 92 ILE A C 1
ATOM 688 O O . ILE A 1 92 ? 6.812 -5.117 -5.031 1 98.69 92 ILE A O 1
ATOM 692 N N . ILE A 1 93 ? 4.613 -5.008 -5.512 1 98.75 93 ILE A N 1
ATOM 693 C CA . ILE A 1 93 ? 4.613 -6.383 -5.996 1 98.75 93 ILE A CA 1
ATOM 694 C C . ILE A 1 93 ? 5.508 -6.496 -7.23 1 98.75 93 ILE A C 1
ATOM 696 O O . ILE A 1 93 ? 6.168 -7.516 -7.434 1 98.75 93 ILE A O 1
ATOM 700 N N . VAL A 1 94 ? 5.566 -5.445 -8.047 1 98.81 94 VAL A N 1
ATOM 701 C CA . VAL A 1 94 ? 6.434 -5.43 -9.219 1 98.81 94 VAL A CA 1
ATOM 702 C C . VAL A 1 94 ? 7.895 -5.363 -8.781 1 98.81 94 VAL A C 1
ATOM 704 O O . VAL A 1 94 ? 8.75 -6.043 -9.352 1 98.81 94 VAL A O 1
ATOM 707 N N . LEU A 1 95 ? 8.18 -4.57 -7.777 1 98.75 95 LEU A N 1
ATOM 708 C CA . LEU A 1 95 ? 9.539 -4.504 -7.242 1 98.75 95 LEU A CA 1
ATOM 709 C C . LEU A 1 95 ? 9.969 -5.859 -6.695 1 98.75 95 LEU A C 1
ATOM 711 O O . LEU A 1 95 ? 11.133 -6.254 -6.848 1 98.75 95 LEU A O 1
ATOM 715 N N . LEU A 1 96 ? 9.023 -6.52 -6.07 1 98.81 96 LEU A N 1
ATOM 716 C CA . LEU A 1 96 ? 9.297 -7.844 -5.523 1 98.81 96 LEU A CA 1
ATOM 717 C C . LEU A 1 96 ? 9.711 -8.812 -6.629 1 98.81 96 LEU A C 1
ATOM 719 O O . LEU A 1 96 ? 10.727 -9.5 -6.508 1 98.81 96 LEU A O 1
ATOM 723 N N . LEU A 1 97 ? 8.938 -8.836 -7.668 1 98.81 97 LEU A N 1
ATOM 724 C CA . LEU A 1 97 ? 9.219 -9.727 -8.797 1 98.81 97 LEU A CA 1
ATOM 725 C C . LEU A 1 97 ? 10.5 -9.305 -9.508 1 98.81 97 LEU A C 1
ATOM 727 O O . LEU A 1 97 ? 11.312 -10.156 -9.875 1 98.81 97 LEU A O 1
ATOM 731 N N . TYR A 1 98 ? 10.68 -8.016 -9.656 1 98.62 98 TYR A N 1
ATOM 732 C CA . TYR A 1 98 ? 11.867 -7.477 -10.312 1 98.62 98 TYR A CA 1
ATOM 733 C C . TYR A 1 98 ? 13.133 -7.867 -9.562 1 98.62 98 TYR A C 1
ATOM 735 O O . TYR A 1 98 ? 14.102 -8.32 -10.164 1 98.62 98 TYR A O 1
ATOM 743 N N . VAL A 1 99 ? 13.102 -7.68 -8.273 1 98.69 99 VAL A N 1
ATOM 744 C CA . VAL A 1 99 ? 14.281 -7.977 -7.465 1 98.69 99 VAL A CA 1
ATOM 745 C C . VAL A 1 99 ? 14.547 -9.477 -7.473 1 98.69 99 VAL A C 1
ATOM 747 O O . VAL A 1 99 ? 15.688 -9.914 -7.648 1 98.69 99 VAL A O 1
ATOM 750 N N . ALA A 1 100 ? 13.531 -10.266 -7.352 1 98.31 100 ALA A N 1
ATOM 751 C CA . ALA A 1 100 ? 13.68 -11.719 -7.223 1 98.31 100 ALA A CA 1
ATOM 752 C C . ALA A 1 100 ? 14.195 -12.336 -8.523 1 98.31 100 ALA A C 1
ATOM 754 O O . ALA A 1 100 ? 15.047 -13.219 -8.5 1 98.31 100 ALA A O 1
ATOM 755 N N . PHE A 1 101 ? 13.727 -11.812 -9.656 1 97.94 101 PHE A N 1
ATOM 756 C CA . PHE A 1 101 ? 13.938 -12.594 -10.867 1 97.94 101 PHE A CA 1
ATOM 757 C C . PHE A 1 101 ? 14.789 -11.82 -11.867 1 97.94 101 PHE A C 1
ATOM 759 O O . PHE A 1 101 ? 15.266 -12.383 -12.859 1 97.94 101 PHE A O 1
ATOM 766 N N . ALA A 1 102 ? 14.969 -10.516 -11.633 1 97.38 102 ALA A N 1
ATOM 767 C CA . ALA A 1 102 ? 15.773 -9.734 -12.57 1 97.38 102 ALA A CA 1
ATOM 768 C C . ALA A 1 102 ? 17 -9.148 -11.883 1 97.38 102 ALA A C 1
ATOM 770 O O . ALA A 1 102 ? 18.141 -9.43 -12.281 1 97.38 102 ALA A O 1
ATOM 771 N N . LEU A 1 103 ? 16.812 -8.469 -10.828 1 97.5 103 LEU A N 1
ATOM 772 C CA . LEU A 1 103 ? 17.891 -7.711 -10.203 1 97.5 103 LEU A CA 1
ATOM 773 C C . LEU A 1 103 ? 18.938 -8.641 -9.578 1 97.5 103 LEU A C 1
ATOM 775 O O . LEU A 1 103 ? 20.125 -8.5 -9.828 1 97.5 103 LEU A O 1
ATOM 779 N N . VAL A 1 104 ? 18.5 -9.578 -8.727 1 97.81 104 VAL A N 1
ATOM 780 C CA . VAL A 1 104 ? 19.422 -10.453 -8.016 1 97.81 104 VAL A CA 1
ATOM 781 C C . VAL A 1 104 ? 20.234 -11.281 -9.023 1 97.81 104 VAL A C 1
ATOM 783 O O . VAL A 1 104 ? 21.453 -11.312 -8.969 1 97.81 104 VAL A O 1
ATOM 786 N N . PRO A 1 105 ? 19.562 -11.938 -10.008 1 96.56 105 PRO A N 1
ATOM 787 C CA . PRO A 1 105 ? 20.344 -12.641 -11.023 1 96.56 105 PRO A CA 1
ATOM 788 C C . PRO A 1 105 ? 21.328 -11.727 -11.766 1 96.56 105 PRO A C 1
ATOM 790 O O . PRO A 1 105 ? 22.453 -12.117 -12.039 1 96.56 105 PRO A O 1
ATOM 793 N N . ALA A 1 106 ? 20.906 -10.516 -12.078 1 95.19 106 ALA A N 1
ATOM 794 C CA . ALA A 1 106 ? 21.781 -9.57 -12.773 1 95.19 106 ALA A CA 1
ATOM 795 C C . ALA A 1 106 ? 22.984 -9.211 -11.914 1 95.19 106 ALA A C 1
ATOM 797 O O . ALA A 1 106 ? 24.109 -9.07 -12.422 1 95.19 106 ALA A O 1
ATOM 798 N N . LEU A 1 107 ? 22.797 -9.008 -10.633 1 95.44 107 LEU A N 1
ATOM 799 C CA . LEU A 1 107 ? 23.875 -8.672 -9.719 1 95.44 107 LEU A CA 1
ATOM 800 C C . LEU A 1 107 ? 24.875 -9.82 -9.602 1 95.44 107 LEU A C 1
ATOM 802 O O . LEU A 1 107 ? 26.078 -9.602 -9.547 1 95.44 107 LEU A O 1
ATOM 806 N N . VAL A 1 108 ? 24.359 -11.016 -9.5 1 95.38 108 VAL A N 1
ATOM 807 C CA . VAL A 1 108 ? 25.203 -12.203 -9.438 1 95.38 108 VAL A CA 1
ATOM 808 C C . VAL A 1 108 ? 26.031 -12.312 -10.719 1 95.38 108 VAL A C 1
ATOM 810 O O . VAL A 1 108 ? 27.234 -12.578 -10.664 1 95.38 108 VAL A O 1
ATOM 813 N N . ALA A 1 109 ? 25.391 -12.156 -11.844 1 93.88 109 ALA A N 1
ATOM 814 C CA . ALA A 1 109 ? 26.078 -12.203 -13.133 1 93.88 109 ALA A CA 1
ATOM 815 C C . ALA A 1 109 ? 27.172 -11.133 -13.211 1 93.88 109 ALA A C 1
ATOM 817 O O . ALA A 1 109 ? 28.266 -11.383 -13.711 1 93.88 109 ALA A O 1
ATOM 818 N N . GLY A 1 110 ? 26.812 -9.961 -12.742 1 93.69 110 GLY A N 1
ATOM 819 C CA . GLY A 1 110 ? 27.781 -8.891 -12.711 1 93.69 110 GLY A CA 1
ATOM 820 C C . GLY A 1 110 ? 28.969 -9.188 -11.805 1 93.69 110 GLY A C 1
ATOM 821 O O . GLY A 1 110 ? 30.125 -8.93 -12.164 1 93.69 110 GLY A O 1
ATOM 822 N N . TRP A 1 111 ? 28.641 -9.688 -10.641 1 92.88 111 TRP A N 1
ATOM 823 C CA . TRP A 1 111 ? 29.672 -10.078 -9.695 1 92.88 111 TRP A CA 1
ATOM 824 C C . TRP A 1 111 ? 30.609 -11.109 -10.305 1 92.88 111 TRP A C 1
ATOM 826 O O . TRP A 1 111 ? 31.828 -10.992 -10.195 1 92.88 111 TRP A O 1
ATOM 836 N N . ASN A 1 112 ? 30.047 -12.07 -10.977 1 93.38 112 ASN A N 1
ATOM 837 C CA . ASN A 1 112 ? 30.844 -13.133 -11.594 1 93.38 112 ASN A CA 1
ATOM 838 C C . ASN A 1 112 ? 31.672 -12.609 -12.773 1 93.38 112 ASN A C 1
ATOM 840 O O . ASN A 1 112 ? 32.781 -13.094 -13.023 1 93.38 112 ASN A O 1
ATOM 844 N N . ALA A 1 113 ? 31.172 -11.641 -13.414 1 93.62 113 ALA A N 1
ATOM 845 C CA . ALA A 1 113 ? 31.875 -11.047 -14.547 1 93.62 113 ALA A CA 1
ATOM 846 C C . ALA A 1 113 ? 33.094 -10.281 -14.094 1 93.62 113 ALA A C 1
ATOM 848 O O . ALA A 1 113 ? 34.062 -10.125 -14.852 1 93.62 113 ALA A O 1
ATOM 849 N N . LEU A 1 114 ? 33.062 -9.852 -12.867 1 93.31 114 LEU A N 1
ATOM 850 C CA . LEU A 1 114 ? 34.188 -9.102 -12.328 1 93.31 114 LEU A CA 1
ATOM 851 C C . LEU A 1 114 ? 35.344 -10.039 -11.938 1 93.31 114 LEU A C 1
ATOM 853 O O . LEU A 1 114 ? 36.438 -9.578 -11.586 1 93.31 114 LEU A O 1
ATOM 857 N N . GLY A 1 115 ? 35.156 -11.227 -12.023 1 91.38 115 GLY A N 1
ATOM 858 C CA . GLY A 1 115 ? 36.219 -12.188 -11.727 1 91.38 115 GLY A CA 1
ATOM 859 C C . GLY A 1 115 ? 36.344 -12.5 -10.25 1 91.38 115 GLY A C 1
ATOM 860 O O . GLY A 1 115 ? 37.375 -13 -9.805 1 91.38 115 GLY A O 1
ATOM 861 N N . LEU A 1 116 ? 35.281 -12.133 -9.555 1 89.94 116 LEU A N 1
ATOM 862 C CA . LEU A 1 116 ? 35.25 -12.414 -8.125 1 89.94 116 LEU A CA 1
ATOM 863 C C . LEU A 1 116 ? 34.875 -13.867 -7.863 1 89.94 116 LEU A C 1
ATOM 865 O O . LEU A 1 116 ? 34.469 -14.586 -8.789 1 89.94 116 LEU A O 1
ATOM 869 N N . PRO A 1 117 ? 35.094 -14.375 -6.668 1 89.25 117 PRO A N 1
ATOM 870 C CA . PRO A 1 117 ? 34.656 -15.742 -6.418 1 89.25 117 PRO A CA 1
ATOM 871 C C . PRO A 1 117 ? 33.219 -15.977 -6.844 1 89.25 117 PRO A C 1
ATOM 873 O O . PRO A 1 117 ? 32.344 -15.164 -6.531 1 89.25 117 PRO A O 1
ATOM 876 N N . GLU A 1 118 ? 33.031 -17 -7.543 1 90.12 118 GLU A N 1
ATOM 877 C CA . GLU A 1 118 ? 31.781 -17.25 -8.234 1 90.12 118 GLU A CA 1
ATOM 878 C C . GLU A 1 118 ? 30.625 -17.375 -7.25 1 90.12 118 GLU A C 1
ATOM 880 O O . GLU A 1 118 ? 30.75 -18.047 -6.219 1 90.12 118 GLU A O 1
ATOM 885 N N . LEU A 1 119 ? 29.625 -16.672 -7.52 1 89.75 119 LEU A N 1
ATOM 886 C CA . LEU A 1 119 ? 28.359 -16.75 -6.797 1 89.75 119 LEU A CA 1
ATOM 887 C C . LEU A 1 119 ? 27.266 -17.359 -7.68 1 89.75 119 LEU A C 1
ATOM 889 O O . LEU A 1 119 ? 27.312 -17.234 -8.906 1 89.75 119 LEU A O 1
ATOM 893 N N . SER A 1 120 ? 26.438 -18.188 -7.008 1 91.94 120 SER A N 1
ATOM 894 C CA . SER A 1 120 ? 25.266 -18.719 -7.699 1 91.94 120 SER A CA 1
ATOM 895 C C . SER A 1 120 ? 24 -17.984 -7.285 1 91.94 120 SER A C 1
ATOM 897 O O . SER A 1 120 ? 23.891 -17.516 -6.152 1 91.94 120 SER A O 1
ATOM 899 N N . VAL A 1 121 ? 23.125 -17.844 -8.195 1 90.75 121 VAL A N 1
ATOM 900 C CA . VAL A 1 121 ? 21.828 -17.234 -7.898 1 90.75 121 VAL A CA 1
ATOM 901 C C . VAL A 1 121 ? 21.141 -18.031 -6.789 1 90.75 121 VAL A C 1
ATOM 903 O O . VAL A 1 121 ? 20.375 -17.453 -5.996 1 90.75 121 VAL A O 1
ATOM 906 N N . ARG A 1 122 ? 21.406 -19.281 -6.707 1 90.25 122 ARG A N 1
ATOM 907 C CA . ARG A 1 122 ? 20.797 -20.172 -5.727 1 90.25 122 ARG A CA 1
ATOM 908 C C . ARG A 1 122 ? 21.297 -19.844 -4.32 1 90.25 122 ARG A C 1
ATOM 910 O O . ARG A 1 122 ? 20.688 -20.281 -3.3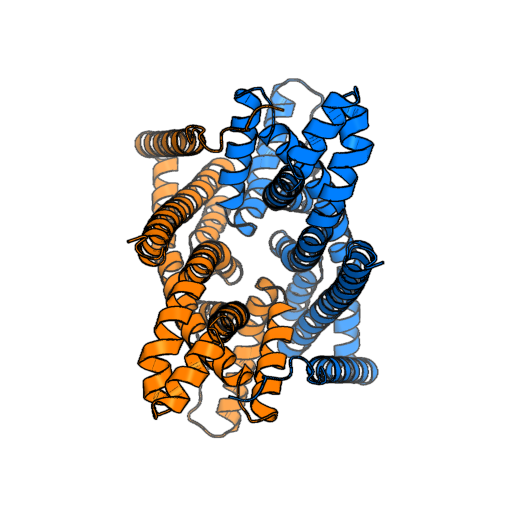34 1 90.25 122 ARG A O 1
ATOM 917 N N . ASP A 1 123 ? 22.375 -19.188 -4.27 1 91.94 123 ASP A N 1
ATOM 918 C CA . ASP A 1 123 ? 22.906 -18.781 -2.977 1 91.94 123 ASP A CA 1
ATOM 919 C C . ASP A 1 123 ? 22.016 -17.734 -2.312 1 91.94 123 ASP A C 1
ATOM 921 O O . ASP A 1 123 ? 22.156 -17.453 -1.12 1 91.94 123 ASP A O 1
ATOM 925 N N . PHE A 1 124 ? 21.062 -17.25 -3.004 1 95.88 124 PHE A N 1
ATOM 926 C CA . PHE A 1 124 ? 20.125 -16.266 -2.496 1 95.88 124 PHE A CA 1
ATOM 927 C C . PHE A 1 124 ? 18.703 -16.781 -2.541 1 95.88 124 PHE A C 1
ATOM 929 O O . PHE A 1 124 ? 18 -16.594 -3.533 1 95.88 124 PHE A O 1
ATOM 936 N N . PRO A 1 125 ? 18.312 -17.391 -1.404 1 97.25 125 PRO A N 1
ATOM 937 C CA . PRO A 1 125 ? 16.969 -17.953 -1.402 1 97.25 125 PRO A CA 1
ATOM 938 C C . PRO A 1 125 ? 15.883 -16.891 -1.648 1 97.25 125 PRO A C 1
ATOM 940 O O . PRO A 1 125 ? 16.125 -15.703 -1.464 1 97.25 125 PRO A O 1
ATOM 943 N N . LEU A 1 126 ? 14.688 -17.344 -2.057 1 97.94 126 LEU A N 1
ATOM 944 C CA . LEU A 1 126 ? 13.586 -16.453 -2.4 1 97.94 126 LEU A CA 1
ATOM 945 C C . LEU A 1 126 ? 13.211 -15.578 -1.212 1 97.94 126 LEU A C 1
ATOM 947 O O . LEU A 1 126 ? 12.805 -14.422 -1.388 1 97.94 126 LEU A O 1
ATOM 951 N N . LEU A 1 127 ? 13.375 -16.094 0.005 1 98.5 127 LEU A N 1
ATOM 952 C CA . LEU A 1 127 ? 13.117 -15.312 1.209 1 98.5 127 LEU A CA 1
ATOM 953 C C . LEU A 1 127 ? 14.039 -14.094 1.272 1 98.5 127 LEU A C 1
ATOM 955 O O . LEU A 1 127 ? 13.586 -12.984 1.549 1 98.5 127 LEU A O 1
ATOM 959 N N . ALA A 1 128 ? 15.305 -14.297 1.018 1 98.5 128 ALA A N 1
ATOM 960 C CA . ALA A 1 128 ? 16.266 -13.211 1.055 1 98.5 128 ALA A CA 1
ATOM 961 C C . ALA A 1 128 ? 15.992 -12.188 -0.043 1 98.5 128 ALA A C 1
ATOM 963 O O . ALA A 1 128 ? 16.141 -10.984 0.168 1 98.5 128 ALA A O 1
ATOM 964 N N . ARG A 1 129 ? 15.648 -12.68 -1.221 1 98.69 129 ARG A N 1
ATOM 965 C CA . ARG A 1 129 ? 15.312 -11.789 -2.332 1 98.69 129 ARG A CA 1
ATOM 966 C C . ARG A 1 129 ? 14.086 -10.945 -2.008 1 98.69 129 ARG A C 1
ATOM 968 O O . ARG A 1 129 ? 14.047 -9.75 -2.316 1 98.69 129 ARG A O 1
ATOM 975 N N . ALA A 1 130 ? 13.094 -11.578 -1.378 1 98.81 130 ALA A N 1
ATOM 976 C CA . ALA A 1 130 ? 11.875 -10.867 -0.994 1 98.81 130 ALA A CA 1
ATOM 977 C C . ALA A 1 130 ? 12.164 -9.789 0.043 1 98.81 130 ALA A C 1
ATOM 979 O O . ALA A 1 130 ? 11.648 -8.672 -0.053 1 98.81 130 ALA A O 1
ATOM 980 N N . VAL A 1 131 ? 12.961 -10.125 1.024 1 98.88 131 VAL A N 1
ATOM 981 C CA . VAL A 1 131 ? 13.336 -9.18 2.07 1 98.88 131 VAL A CA 1
ATOM 982 C C . VAL A 1 131 ? 14.07 -7.992 1.453 1 98.88 131 VAL A C 1
ATOM 984 O O . VAL A 1 131 ? 13.797 -6.84 1.792 1 98.88 131 VAL A O 1
ATOM 987 N N . LEU A 1 132 ? 14.969 -8.289 0.548 1 98.81 132 LEU A N 1
ATOM 988 C CA . LEU A 1 132 ? 15.703 -7.223 -0.126 1 98.81 132 LEU A CA 1
ATOM 989 C C . LEU A 1 132 ? 14.75 -6.297 -0.877 1 98.81 132 LEU A C 1
ATOM 991 O O . LEU A 1 132 ? 14.906 -5.074 -0.837 1 98.81 132 LEU A O 1
ATOM 995 N N . ALA A 1 133 ? 13.789 -6.891 -1.58 1 98.88 133 ALA A N 1
ATOM 996 C CA . ALA A 1 133 ? 12.812 -6.102 -2.324 1 98.88 133 ALA A CA 1
ATOM 997 C C . ALA A 1 133 ? 12.039 -5.168 -1.396 1 98.88 133 ALA A C 1
ATOM 999 O O . ALA A 1 133 ? 11.836 -3.992 -1.711 1 98.88 133 ALA A O 1
ATOM 1000 N N . LEU A 1 134 ? 11.625 -5.664 -0.248 1 98.88 134 LEU A N 1
ATOM 1001 C CA . LEU A 1 134 ? 10.875 -4.863 0.712 1 98.88 134 LEU A CA 1
ATOM 1002 C C . LEU A 1 134 ? 11.758 -3.775 1.32 1 98.88 134 LEU A C 1
ATOM 1004 O O . LEU A 1 134 ? 11.289 -2.664 1.577 1 98.88 134 LEU A O 1
ATOM 1008 N N . ILE A 1 135 ? 13.039 -4.098 1.573 1 98.94 135 ILE A N 1
ATOM 1009 C CA . ILE A 1 135 ? 13.984 -3.094 2.051 1 98.94 135 ILE A CA 1
ATOM 1010 C C . ILE A 1 135 ? 14.062 -1.941 1.053 1 98.94 135 ILE A C 1
ATOM 1012 O O . ILE A 1 135 ? 13.898 -0.776 1.425 1 98.94 135 ILE A O 1
ATOM 1016 N N . LEU A 1 136 ? 14.242 -2.262 -0.19 1 98.81 136 LEU A N 1
ATOM 1017 C CA . LEU A 1 136 ? 14.406 -1.255 -1.232 1 98.81 136 LEU A CA 1
ATOM 1018 C C . LEU A 1 136 ? 13.133 -0.434 -1.402 1 98.81 136 LEU A C 1
ATOM 1020 O O . LEU A 1 136 ? 13.195 0.788 -1.56 1 98.81 136 LEU A O 1
ATOM 1024 N N . ALA A 1 137 ? 12.031 -1.103 -1.355 1 98.69 137 ALA A N 1
ATOM 1025 C CA . ALA A 1 137 ? 10.742 -0.427 -1.525 1 98.69 137 ALA A CA 1
ATOM 1026 C C . ALA A 1 137 ? 10.484 0.546 -0.38 1 98.69 137 ALA A C 1
ATOM 1028 O O . ALA A 1 137 ? 10.188 1.722 -0.61 1 98.69 137 ALA A O 1
ATOM 1029 N N . TYR A 1 138 ? 10.641 0.122 0.847 1 98.81 138 TYR A N 1
ATOM 1030 C CA . TYR A 1 138 ? 10.266 0.921 2.008 1 98.81 138 TYR A CA 1
ATOM 1031 C C . TYR A 1 138 ? 11.328 1.967 2.32 1 98.81 138 TYR A C 1
ATOM 1033 O O . TYR A 1 138 ? 11.039 2.977 2.969 1 98.81 138 TYR A O 1
ATOM 1041 N N . ALA A 1 139 ? 12.578 1.687 1.9 1 98.88 139 ALA A N 1
ATOM 1042 C CA . ALA A 1 139 ? 13.633 2.676 2.121 1 98.88 139 ALA A CA 1
ATOM 1043 C C . ALA A 1 139 ? 13.258 4.02 1.504 1 98.88 139 ALA A C 1
ATOM 1045 O O . ALA A 1 139 ? 13.539 5.074 2.078 1 98.88 139 ALA A O 1
ATOM 1046 N N . ALA A 1 140 ? 12.664 3.965 0.341 1 98.25 140 ALA A N 1
ATOM 1047 C CA . ALA A 1 140 ? 12.25 5.191 -0.335 1 98.25 140 ALA A CA 1
ATOM 1048 C C . ALA A 1 140 ? 11.219 5.949 0.493 1 98.25 140 ALA A C 1
ATOM 1050 O O . ALA A 1 140 ? 11.273 7.176 0.597 1 98.25 140 ALA A O 1
ATOM 1051 N N . PHE A 1 141 ? 10.312 5.25 1.085 1 97.19 141 PHE A N 1
ATOM 1052 C CA . PHE A 1 141 ? 9.281 5.867 1.906 1 97.19 141 PHE A CA 1
ATOM 1053 C C . PHE A 1 141 ? 9.867 6.398 3.209 1 97.19 141 PHE A C 1
ATOM 1055 O O . PHE A 1 141 ? 9.555 7.52 3.623 1 97.19 141 PHE A O 1
ATOM 1062 N N . LEU A 1 142 ? 10.688 5.629 3.805 1 98.56 142 LEU A N 1
ATOM 1063 C CA . LEU A 1 142 ? 11.281 6.012 5.082 1 98.56 142 LEU A CA 1
ATOM 1064 C C . LEU A 1 142 ? 12.25 7.172 4.906 1 98.56 142 LEU A C 1
ATOM 1066 O O . LEU A 1 142 ? 12.398 8.008 5.805 1 98.56 142 LEU A O 1
ATOM 1070 N N . ALA A 1 143 ? 12.891 7.242 3.764 1 98.5 143 ALA A N 1
ATOM 1071 C CA . ALA A 1 143 ? 13.766 8.375 3.465 1 98.5 143 ALA A CA 1
ATOM 1072 C C . ALA A 1 143 ? 13.008 9.695 3.539 1 98.5 143 ALA A C 1
ATOM 1074 O O . ALA A 1 143 ? 13.516 10.68 4.086 1 98.5 143 ALA A O 1
ATOM 1075 N N . GLU A 1 144 ? 11.867 9.68 3.01 1 96.88 144 GLU A N 1
ATOM 1076 C CA . GLU A 1 144 ? 11.047 10.891 3.033 1 96.88 144 GLU A CA 1
ATOM 1077 C C . GLU A 1 144 ? 10.609 11.227 4.453 1 96.88 144 GLU A C 1
ATOM 1079 O O . GLU A 1 144 ? 10.5 12.406 4.812 1 96.88 144 GLU A O 1
ATOM 1084 N N . VAL A 1 145 ? 10.312 10.242 5.246 1 97.81 145 VAL A N 1
ATOM 1085 C CA . VAL A 1 145 ? 9.938 10.438 6.645 1 97.81 145 VAL A CA 1
ATOM 1086 C C . VAL A 1 145 ? 11.102 11.055 7.41 1 97.81 145 VAL A C 1
ATOM 1088 O O . VAL A 1 145 ? 10.922 12.023 8.148 1 97.81 145 VAL A O 1
ATOM 1091 N N . PHE A 1 146 ? 12.266 10.516 7.164 1 97.75 146 PHE A N 1
ATOM 1092 C CA . PHE A 1 146 ? 13.469 11.023 7.824 1 97.75 146 PHE A CA 1
ATOM 1093 C C . PHE A 1 146 ? 13.773 12.445 7.367 1 97.75 146 PHE A C 1
ATOM 1095 O O . PHE A 1 146 ? 14.102 13.312 8.188 1 97.75 146 PHE A O 1
ATOM 1102 N N . ARG A 1 147 ? 13.734 12.648 6.117 1 96.38 147 ARG A N 1
ATOM 1103 C CA . ARG A 1 147 ? 14.008 13.977 5.574 1 96.38 147 ARG A CA 1
ATOM 1104 C C . ARG A 1 147 ? 13.055 15.008 6.168 1 96.38 147 ARG A C 1
ATOM 1106 O O . ARG A 1 147 ? 13.492 16.078 6.602 1 96.38 147 ARG A O 1
ATOM 1113 N N . ALA A 1 148 ? 11.789 14.664 6.172 1 95.31 148 ALA A N 1
ATOM 1114 C CA . ALA A 1 148 ? 10.781 15.57 6.73 1 95.31 148 ALA A CA 1
ATOM 1115 C C . ALA A 1 148 ? 11.055 15.844 8.203 1 95.31 148 ALA A C 1
ATOM 1117 O O . ALA A 1 148 ? 10.883 16.969 8.672 1 95.31 148 ALA A O 1
ATOM 1118 N N . GLY A 1 149 ? 11.422 14.852 8.914 1 95.31 149 GLY A N 1
ATOM 1119 C CA . GLY A 1 149 ? 11.75 15.023 10.32 1 95.31 149 GLY A CA 1
ATOM 1120 C C . GLY A 1 149 ? 12.961 15.914 10.539 1 95.31 149 GLY A C 1
ATOM 1121 O O . GLY A 1 149 ? 12.953 16.766 11.43 1 95.31 149 GLY A O 1
ATOM 1122 N N . LEU A 1 150 ? 13.938 15.812 9.766 1 93.69 150 LEU A N 1
ATOM 1123 C CA . LEU A 1 150 ? 15.18 16.562 9.914 1 93.69 150 LEU A CA 1
ATOM 1124 C C . LEU A 1 150 ? 14.961 18.031 9.57 1 93.69 150 LEU A C 1
ATOM 1126 O O . LEU A 1 150 ? 15.508 18.922 10.234 1 93.69 150 LEU A O 1
ATOM 1130 N N . ILE A 1 151 ? 14.164 18.266 8.617 1 93.31 151 ILE A N 1
ATOM 1131 C CA . ILE A 1 151 ? 13.961 19.641 8.18 1 93.31 151 ILE A CA 1
ATOM 1132 C C . ILE A 1 151 ? 12.93 20.312 9.062 1 93.31 151 ILE A C 1
ATOM 1134 O O . ILE A 1 151 ? 12.797 21.547 9.055 1 93.31 151 ILE A O 1
ATOM 1138 N N . SER A 1 152 ? 12.195 19.484 9.797 1 93.44 152 SER A N 1
ATOM 1139 C CA . SER A 1 152 ? 11.148 20.031 10.641 1 93.44 152 SER A CA 1
ATOM 1140 C C . SER A 1 152 ? 11.742 20.812 11.812 1 93.44 152 SER A C 1
ATOM 1142 O O . SER A 1 152 ? 11.047 21.609 12.453 1 93.44 152 SER A O 1
ATOM 1144 N N . VAL A 1 153 ? 13.031 20.688 12.109 1 92.69 153 VAL A N 1
ATOM 1145 C CA . VAL A 1 153 ? 13.688 21.375 13.211 1 92.69 153 VAL A CA 1
ATOM 1146 C C . VAL A 1 153 ? 13.875 22.844 12.867 1 92.69 153 VAL A C 1
ATOM 1148 O O . VAL A 1 153 ? 14.391 23.172 11.797 1 92.69 153 VAL A O 1
ATOM 1151 N N . GLU A 1 154 ? 13.539 23.688 13.789 1 92.44 154 GLU A N 1
ATOM 1152 C CA . GLU A 1 154 ? 13.547 25.125 13.555 1 92.44 154 GLU A CA 1
ATOM 1153 C C . GLU A 1 154 ? 14.953 25.625 13.25 1 92.44 154 GLU A C 1
ATOM 1155 O O . GLU A 1 154 ? 15.906 25.312 13.969 1 92.44 154 GLU A O 1
ATOM 1160 N N . ARG A 1 155 ? 15 26.438 12.367 1 90.62 155 ARG A N 1
ATOM 1161 C CA . ARG A 1 155 ? 16.281 26.984 11.945 1 90.62 155 ARG A CA 1
ATOM 1162 C C . ARG A 1 155 ? 16.922 27.812 13.055 1 90.62 155 ARG A C 1
ATOM 1164 O O . ARG A 1 155 ? 18.141 27.844 13.195 1 90.62 155 ARG A O 1
ATOM 1171 N N . GLY A 1 156 ? 16.047 28.469 13.688 1 91.31 156 GLY A N 1
ATOM 1172 C CA . GLY A 1 156 ? 16.516 29.297 14.789 1 91.31 156 GLY A CA 1
ATOM 1173 C C . GLY A 1 156 ? 17.297 28.516 15.828 1 91.31 156 GLY A C 1
ATOM 1174 O O . GLY A 1 156 ? 18.297 28.984 16.359 1 91.31 156 GLY A O 1
ATOM 1175 N N . GLN A 1 157 ? 16.859 27.312 16.094 1 92.62 157 GLN A N 1
ATOM 1176 C CA . GLN A 1 157 ? 17.547 26.453 17.047 1 92.62 157 GLN A CA 1
ATOM 1177 C C . GLN A 1 157 ? 18.922 26.031 16.547 1 92.62 157 GLN A C 1
ATOM 1179 O O . GLN A 1 157 ? 19.891 25.984 17.312 1 92.62 157 GLN A O 1
ATOM 1184 N N . ILE A 1 158 ? 19.016 25.828 15.32 1 91.75 158 ILE A N 1
ATOM 1185 C CA . ILE A 1 158 ? 20.266 25.422 14.703 1 91.75 158 ILE A CA 1
ATOM 1186 C C . ILE A 1 158 ? 21.234 26.609 14.68 1 91.75 158 ILE A C 1
ATOM 1188 O O . ILE A 1 158 ? 22.422 26.453 15.008 1 91.75 158 ILE A O 1
ATOM 1192 N N . GLU A 1 159 ? 20.719 27.766 14.375 1 93.25 159 GLU A N 1
ATOM 1193 C CA . GLU A 1 159 ? 21.531 28.969 14.328 1 93.25 159 GLU A CA 1
ATOM 1194 C C . GLU A 1 159 ? 22.016 29.359 15.727 1 93.25 159 GLU A C 1
ATOM 1196 O O . GLU A 1 159 ? 23.156 29.812 15.891 1 93.25 159 GLU A O 1
ATOM 1201 N N . ALA A 1 160 ? 21.078 29.234 16.594 1 94.25 160 ALA A N 1
ATOM 1202 C CA . ALA A 1 160 ? 21.453 29.516 17.984 1 94.25 160 ALA A CA 1
ATOM 1203 C C . ALA A 1 160 ? 22.594 28.609 18.438 1 94.25 160 ALA A C 1
ATOM 1205 O O . ALA A 1 160 ? 23.516 29.062 19.109 1 94.25 160 ALA A O 1
ATOM 1206 N N . ALA A 1 161 ? 22.484 27.391 18.125 1 93.56 161 ALA A N 1
ATOM 1207 C CA . ALA A 1 161 ? 23.531 26.422 18.484 1 93.56 161 ALA A CA 1
ATOM 1208 C C . ALA A 1 161 ? 24.844 26.766 17.797 1 93.56 161 ALA A C 1
ATOM 1210 O O . ALA A 1 161 ? 25.922 26.625 18.391 1 93.56 161 ALA A O 1
ATOM 1211 N N . LYS A 1 162 ? 24.797 27.234 16.609 1 92.56 162 LYS A N 1
ATOM 1212 C CA . LYS A 1 162 ? 25.984 27.672 15.875 1 92.56 162 LYS A CA 1
ATOM 1213 C C . LYS A 1 162 ? 26.625 28.891 16.531 1 92.56 162 LYS A C 1
ATOM 1215 O O . LYS A 1 162 ? 27.844 28.984 16.625 1 92.56 162 LYS A O 1
ATOM 1220 N N . ALA A 1 163 ? 25.797 29.766 16.906 1 95.69 163 ALA A N 1
ATOM 1221 C CA . ALA A 1 163 ? 26.266 30.984 17.562 1 95.69 163 ALA A CA 1
ATOM 1222 C C . ALA A 1 163 ? 26.969 30.672 18.875 1 95.69 163 ALA A C 1
ATOM 1224 O O . ALA A 1 163 ? 27.891 31.375 19.281 1 95.69 163 ALA A O 1
ATOM 1225 N N . LEU A 1 164 ? 26.516 29.609 19.516 1 95.19 164 LEU A N 1
ATOM 1226 C CA . LEU A 1 164 ? 27.109 29.188 20.781 1 95.19 164 LEU A CA 1
ATOM 1227 C C . LEU A 1 164 ? 28.391 28.406 20.562 1 95.19 164 LEU A C 1
ATOM 1229 O O . LEU A 1 164 ? 29.047 27.984 21.516 1 95.19 164 LEU A O 1
ATOM 1233 N N . GLY A 1 165 ? 28.734 28.141 19.297 1 93.38 165 GLY A N 1
ATOM 1234 C CA . GLY A 1 165 ? 30 27.5 18.984 1 93.38 165 GLY A CA 1
ATOM 1235 C C . GLY A 1 165 ? 29.891 25.984 18.922 1 93.38 165 GLY A C 1
ATOM 1236 O O . GLY A 1 165 ? 30.922 25.297 18.906 1 93.38 165 GLY A O 1
ATOM 1237 N N . LEU A 1 166 ? 28.703 25.453 18.922 1 93.69 166 LEU A N 1
ATOM 1238 C CA . LEU A 1 166 ? 28.562 24 18.844 1 93.69 166 LEU A CA 1
ATOM 1239 C C . LEU A 1 166 ? 28.938 23.5 17.453 1 93.69 166 LEU A C 1
ATOM 1241 O O . LEU A 1 166 ? 28.5 24.047 16.453 1 93.69 166 LEU A O 1
ATOM 1245 N N . GLY A 1 167 ? 29.781 22.453 17.438 1 92.44 167 GLY A N 1
ATOM 1246 C CA . GLY A 1 167 ? 30.156 21.828 16.188 1 92.44 167 GLY A CA 1
ATOM 1247 C C . GLY A 1 167 ? 29.031 21 15.57 1 92.44 167 GLY A C 1
ATOM 1248 O O . GLY A 1 167 ? 27.938 20.906 16.141 1 92.44 167 GLY A O 1
ATOM 1249 N N . GLY A 1 168 ? 29.188 20.516 14.359 1 89.5 168 GLY A N 1
ATOM 1250 C CA . GLY A 1 168 ? 28.172 19.812 13.594 1 89.5 168 GLY A CA 1
ATOM 1251 C C . GLY A 1 168 ? 27.641 18.578 14.305 1 89.5 168 GLY A C 1
ATOM 1252 O O . GLY A 1 168 ? 26.422 18.391 14.398 1 89.5 168 GLY A O 1
ATOM 1253 N N . TRP A 1 169 ? 28.531 17.859 14.812 1 92.38 169 TRP A N 1
ATOM 1254 C CA . TRP A 1 169 ? 28.125 16.625 15.469 1 92.38 169 TRP A CA 1
ATOM 1255 C C . TRP A 1 169 ? 27.391 16.906 16.766 1 92.38 169 TRP A C 1
ATOM 1257 O O . TRP A 1 169 ? 26.375 16.266 17.078 1 92.38 169 TRP A O 1
ATOM 1267 N N . LEU A 1 170 ? 27.875 17.859 17.531 1 93.69 170 LEU A N 1
ATOM 1268 C CA . LEU A 1 170 ? 27.234 18.203 18.797 1 93.69 170 LEU A CA 1
ATOM 1269 C C . LEU A 1 170 ? 25.844 18.812 18.547 1 93.69 170 LEU A C 1
ATOM 1271 O O . LEU A 1 170 ? 24.906 18.531 19.297 1 93.69 170 LEU A O 1
ATOM 1275 N N . ARG A 1 171 ? 25.828 19.656 17.531 1 93.81 171 ARG A N 1
ATOM 1276 C CA . ARG A 1 171 ? 24.547 20.234 17.156 1 93.81 171 ARG A CA 1
ATOM 1277 C C . ARG A 1 171 ? 23.547 19.156 16.719 1 93.81 171 ARG A C 1
ATOM 1279 O O . ARG A 1 171 ? 22.375 19.203 17.094 1 93.81 171 ARG A O 1
ATOM 1286 N N . PHE A 1 172 ? 24.062 18.203 16 1 91.62 172 PHE A N 1
ATOM 1287 C CA . PHE A 1 172 ? 23.203 17.109 15.555 1 91.62 172 PHE A CA 1
ATOM 1288 C C . PHE A 1 172 ? 22.734 16.266 16.734 1 91.62 172 PHE A C 1
ATOM 1290 O O . PHE A 1 172 ? 21.547 16 16.891 1 91.62 172 PHE A O 1
ATOM 1297 N N . ARG A 1 173 ? 23.594 15.883 17.531 1 93.31 173 ARG A N 1
ATOM 1298 C CA . ARG A 1 173 ? 23.312 14.953 18.625 1 93.31 173 ARG A CA 1
ATOM 1299 C C . ARG A 1 173 ? 22.422 15.602 19.688 1 93.31 173 ARG A C 1
ATOM 1301 O O . ARG A 1 173 ? 21.516 14.961 20.219 1 93.31 173 ARG A O 1
ATOM 1308 N N . LEU A 1 174 ? 22.578 16.906 19.938 1 94.31 174 LEU A N 1
ATOM 1309 C CA . LEU A 1 174 ? 21.938 17.531 21.078 1 94.31 174 LEU A CA 1
ATOM 1310 C C . LEU A 1 174 ? 20.688 18.297 20.672 1 94.31 174 LEU A C 1
ATOM 1312 O O . LEU A 1 174 ? 19.797 18.516 21.484 1 94.31 174 LEU A O 1
ATOM 1316 N N . ILE A 1 175 ? 20.625 18.672 19.422 1 93.62 175 ILE A N 1
ATOM 1317 C CA . ILE A 1 175 ? 19.531 19.547 19.031 1 93.62 175 ILE A CA 1
ATOM 1318 C C . ILE A 1 175 ? 18.688 18.891 17.938 1 93.62 175 ILE A C 1
ATOM 1320 O O . ILE A 1 175 ? 17.516 18.578 18.156 1 93.62 175 ILE A O 1
ATOM 1324 N N . VAL A 1 176 ? 19.328 18.609 16.859 1 93.06 176 VAL A N 1
ATOM 1325 C CA . VAL A 1 176 ? 18.609 18.188 15.664 1 93.06 176 VAL A CA 1
ATOM 1326 C C . VAL A 1 176 ? 18.047 16.781 15.875 1 93.06 176 VAL A C 1
ATOM 1328 O O . VAL A 1 176 ? 16.844 16.547 15.719 1 93.06 176 VAL A O 1
ATOM 1331 N N . PHE A 1 177 ? 18.812 15.883 16.375 1 92.31 177 PHE A N 1
ATOM 1332 C CA . PHE A 1 177 ? 18.469 14.477 16.422 1 92.31 177 PHE A CA 1
ATOM 1333 C C . PHE A 1 177 ? 17.297 14.242 17.375 1 92.31 177 PHE A C 1
ATOM 1335 O O . PHE A 1 177 ? 16.297 13.625 17.016 1 92.31 177 PHE A O 1
ATOM 1342 N N . PRO A 1 178 ? 17.391 14.727 18.578 1 93.31 178 PRO A N 1
ATOM 1343 C CA . PRO A 1 178 ? 16.297 14.477 19.5 1 93.31 178 PRO A CA 1
ATOM 1344 C C . PRO A 1 178 ? 14.961 15.023 19 1 93.31 178 PRO A C 1
ATOM 1346 O O . PRO A 1 178 ? 13.93 14.375 19.156 1 93.31 178 PRO A O 1
ATOM 1349 N N . GLN A 1 179 ? 14.945 16.188 18.406 1 93.81 179 GLN A N 1
ATOM 1350 C CA . GLN A 1 179 ? 13.719 16.812 17.906 1 93.81 179 GLN A CA 1
ATOM 1351 C C . GLN A 1 179 ? 13.203 16.078 16.672 1 93.81 179 GLN A C 1
ATOM 1353 O O . GLN A 1 179 ? 12.008 15.805 16.562 1 93.81 179 GLN A O 1
ATOM 1358 N N . ALA A 1 180 ? 14.117 15.742 15.828 1 94.81 180 ALA A N 1
ATOM 1359 C CA . ALA A 1 180 ? 13.75 15.008 14.625 1 94.81 180 ALA A CA 1
ATOM 1360 C C . ALA A 1 180 ? 13.203 13.625 14.961 1 94.81 180 ALA A C 1
ATOM 1362 O O . ALA A 1 180 ? 12.242 13.164 14.344 1 94.81 180 ALA A O 1
ATOM 1363 N N . PHE A 1 181 ? 13.812 13.008 15.922 1 93.56 181 PHE A N 1
ATOM 1364 C CA . PHE A 1 181 ? 13.422 11.664 16.328 1 93.56 181 PHE A CA 1
ATOM 1365 C C . PHE A 1 181 ? 11.984 11.641 16.828 1 93.56 181 PHE A C 1
ATOM 1367 O O . PHE A 1 181 ? 11.211 10.75 16.469 1 93.56 181 PHE A O 1
ATOM 1374 N N . ARG A 1 182 ? 11.633 12.57 17.578 1 92.5 182 ARG A N 1
ATOM 1375 C CA . ARG A 1 182 ? 10.273 12.656 18.109 1 92.5 182 ARG A CA 1
ATOM 1376 C C . ARG A 1 182 ? 9.266 12.883 17 1 92.5 182 ARG A C 1
ATOM 1378 O O . ARG A 1 182 ? 8.141 12.383 17.062 1 92.5 182 ARG A O 1
ATOM 1385 N N . THR A 1 183 ? 9.75 13.625 16.062 1 93.75 183 THR A N 1
ATOM 1386 C CA . THR A 1 183 ? 8.875 13.945 14.945 1 93.75 183 THR A CA 1
ATOM 1387 C C . THR A 1 183 ? 8.68 12.734 14.039 1 93.75 183 THR A C 1
ATOM 1389 O O . THR A 1 183 ? 7.598 12.531 13.492 1 93.75 183 THR A O 1
ATOM 1392 N N . VAL A 1 184 ? 9.648 11.859 13.875 1 96.88 184 VAL A N 1
ATOM 1393 C CA . VAL A 1 184 ? 9.617 10.797 12.867 1 96.88 184 VAL A CA 1
ATOM 1394 C C . VAL A 1 184 ? 9.031 9.531 13.477 1 96.88 184 VAL A C 1
ATOM 1396 O O . VAL A 1 184 ? 8.547 8.648 12.758 1 96.88 184 VAL A O 1
ATOM 1399 N N . LEU A 1 185 ? 9 9.43 14.766 1 95.94 185 LEU A N 1
ATOM 1400 C CA . LEU A 1 185 ? 8.656 8.172 15.414 1 95.94 185 LEU A CA 1
ATOM 1401 C C . LEU A 1 185 ? 7.219 7.77 15.086 1 95.94 185 LEU A C 1
ATOM 1403 O O . LEU A 1 185 ? 6.965 6.625 14.711 1 95.94 185 LEU A O 1
ATOM 1407 N N . PRO A 1 186 ? 6.223 8.672 15.148 1 95 186 PRO A N 1
ATOM 1408 C CA . PRO A 1 186 ? 4.844 8.281 14.844 1 95 186 PRO A CA 1
ATOM 1409 C C . PRO A 1 186 ? 4.676 7.758 13.422 1 95 186 PRO A C 1
ATOM 1411 O O . PRO A 1 186 ? 4.203 6.637 13.219 1 95 186 PRO A O 1
ATOM 1414 N N . PRO A 1 187 ? 5.195 8.469 12.422 1 96.62 187 PRO A N 1
ATOM 1415 C CA . PRO A 1 187 ? 5.047 7.945 11.062 1 96.62 187 PRO A CA 1
ATOM 1416 C C . PRO A 1 187 ? 5.859 6.676 10.828 1 96.62 187 PRO A C 1
ATOM 1418 O O . PRO A 1 187 ? 5.457 5.816 10.039 1 96.62 187 PRO A O 1
ATOM 1421 N N . LEU A 1 188 ? 6.98 6.52 11.484 1 97.69 188 LEU A N 1
ATOM 1422 C CA . LEU A 1 188 ? 7.727 5.27 11.391 1 97.69 188 LEU A CA 1
ATOM 1423 C C . LEU A 1 188 ? 6.914 4.105 11.945 1 97.69 188 LEU A C 1
ATOM 1425 O O . LEU A 1 188 ? 6.949 3.002 11.391 1 97.69 188 LEU A O 1
ATOM 1429 N N . GLY A 1 189 ? 6.238 4.375 13.086 1 96.94 189 GLY A N 1
ATOM 1430 C CA . GLY A 1 189 ? 5.352 3.361 13.641 1 96.94 189 GLY A CA 1
ATOM 1431 C C . GLY A 1 189 ? 4.254 2.943 12.68 1 96.94 189 GLY A C 1
ATOM 1432 O O . GLY A 1 189 ? 3.965 1.754 12.539 1 96.94 189 GLY A O 1
ATOM 1433 N N . ASN A 1 190 ? 3.656 3.9 12.016 1 96.19 190 ASN A N 1
ATOM 1434 C CA . ASN A 1 190 ? 2.631 3.611 11.023 1 96.19 190 ASN A CA 1
ATOM 1435 C C . ASN A 1 190 ? 3.195 2.811 9.852 1 96.19 190 ASN A C 1
ATOM 1437 O O . ASN A 1 190 ? 2.537 1.901 9.344 1 96.19 190 ASN A O 1
ATOM 1441 N N . ASP A 1 191 ? 4.387 3.168 9.438 1 98.12 191 ASP A N 1
ATOM 1442 C CA . ASP A 1 191 ? 5.027 2.453 8.344 1 98.12 191 ASP A CA 1
ATOM 1443 C C . ASP 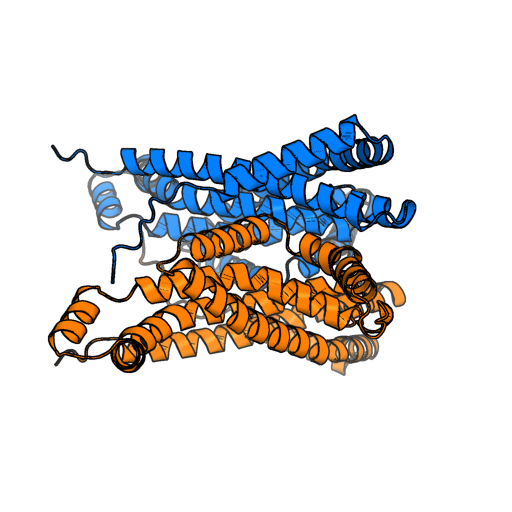A 1 191 ? 5.367 1.021 8.742 1 98.12 191 ASP A C 1
ATOM 1445 O O . ASP A 1 191 ? 5.328 0.111 7.91 1 98.12 191 ASP A O 1
ATOM 1449 N N . PHE A 1 192 ? 5.684 0.849 10.023 1 98.38 192 PHE A N 1
ATOM 1450 C CA . PHE A 1 192 ? 5.949 -0.503 10.5 1 98.38 192 PHE A CA 1
ATOM 1451 C C . PHE A 1 192 ? 4.695 -1.361 10.422 1 98.38 192 PHE A C 1
ATOM 1453 O O . PHE A 1 192 ? 4.75 -2.516 9.992 1 98.38 192 PHE A O 1
ATOM 1460 N N . VAL A 1 193 ? 3.568 -0.846 10.852 1 97.69 193 VAL A N 1
ATOM 1461 C CA . VAL A 1 193 ? 2.295 -1.553 10.758 1 97.69 193 VAL A CA 1
ATOM 1462 C C . VAL A 1 193 ? 1.991 -1.863 9.289 1 97.69 193 VAL A C 1
ATOM 1464 O O . VAL A 1 193 ? 1.544 -2.965 8.961 1 97.69 193 VAL A O 1
ATOM 1467 N N . ALA A 1 194 ? 2.232 -0.914 8.391 1 97.88 194 ALA A N 1
ATOM 1468 C CA . ALA A 1 194 ? 2.035 -1.117 6.961 1 97.88 194 ALA A CA 1
ATOM 1469 C C . ALA A 1 194 ? 2.93 -2.24 6.438 1 97.88 194 ALA A C 1
ATOM 1471 O O . ALA A 1 194 ? 2.508 -3.035 5.594 1 97.88 194 ALA A O 1
ATOM 1472 N N . MET A 1 195 ? 4.137 -2.334 6.957 1 98.38 195 MET A N 1
ATOM 1473 C CA . MET A 1 195 ? 5.086 -3.363 6.543 1 98.38 195 MET A CA 1
ATOM 1474 C C . MET A 1 195 ? 4.594 -4.75 6.945 1 98.38 195 MET A C 1
ATOM 1476 O O . MET A 1 195 ? 4.82 -5.727 6.227 1 98.38 195 MET A O 1
ATOM 1480 N N . VAL A 1 196 ? 3.992 -4.828 8.07 1 98.44 196 VAL A N 1
ATOM 1481 C CA . VAL A 1 196 ? 3.408 -6.105 8.469 1 98.44 196 VAL A CA 1
ATOM 1482 C C . VAL A 1 196 ? 2.414 -6.57 7.406 1 98.44 196 VAL A C 1
ATOM 1484 O O . VAL A 1 196 ? 2.43 -7.734 7.004 1 98.44 196 VAL A O 1
ATOM 1487 N N . LYS A 1 197 ? 1.611 -5.707 6.984 1 98.31 197 LYS A N 1
ATOM 1488 C CA . LYS A 1 197 ? 0.609 -6.035 5.973 1 98.31 197 LYS A CA 1
ATOM 1489 C C . LYS A 1 197 ? 1.261 -6.305 4.617 1 98.31 197 LYS A C 1
ATOM 1491 O O . LYS A 1 197 ? 0.963 -7.309 3.969 1 98.31 197 LYS A O 1
ATOM 1496 N N . ASP A 1 198 ? 2.258 -5.473 4.242 1 98.5 198 ASP A N 1
ATOM 1497 C CA . ASP A 1 198 ? 2.898 -5.609 2.938 1 98.5 198 ASP A CA 1
ATOM 1498 C C . ASP A 1 198 ? 3.824 -6.82 2.902 1 98.5 198 ASP A C 1
ATOM 1500 O O . ASP A 1 198 ? 4.172 -7.312 1.826 1 98.5 198 ASP A O 1
ATOM 1504 N N . SER A 1 199 ? 4.203 -7.277 4.102 1 98.75 199 SER A N 1
ATOM 1505 C CA . SER A 1 199 ? 5.004 -8.5 4.125 1 98.75 199 SER A CA 1
ATOM 1506 C C . SER A 1 199 ? 4.238 -9.672 3.52 1 98.75 199 SER A C 1
ATOM 1508 O O . SER A 1 199 ? 4.844 -10.641 3.057 1 98.75 199 SER A O 1
ATOM 1510 N N . SER A 1 200 ? 2.945 -9.586 3.49 1 98.88 200 SER A N 1
ATOM 1511 C CA . SER A 1 200 ? 2.137 -10.641 2.896 1 98.88 200 SER A CA 1
ATOM 1512 C C . SER A 1 200 ? 2.449 -10.812 1.414 1 98.88 200 SER A C 1
ATOM 1514 O O . SER A 1 200 ? 2.166 -11.859 0.831 1 98.88 200 SER A O 1
ATOM 1516 N N . LEU A 1 201 ? 3.066 -9.867 0.772 1 98.81 201 LEU A N 1
ATOM 1517 C CA . LEU A 1 201 ? 3.363 -9.898 -0.655 1 98.81 201 LEU A CA 1
ATOM 1518 C C . LEU A 1 201 ? 4.441 -10.93 -0.964 1 98.81 201 LEU A C 1
ATOM 1520 O O . LEU A 1 201 ? 4.578 -11.367 -2.109 1 98.81 201 LEU A O 1
ATOM 1524 N N . VAL A 1 202 ? 5.191 -11.375 0.068 1 98.75 202 VAL A N 1
ATOM 1525 C CA . VAL A 1 202 ? 6.234 -12.359 -0.192 1 98.75 202 VAL A CA 1
ATOM 1526 C C . VAL A 1 202 ? 5.602 -13.68 -0.614 1 98.75 202 VAL A C 1
ATOM 1528 O O . VAL A 1 202 ? 6.273 -14.539 -1.193 1 98.75 202 VAL A O 1
ATOM 1531 N N . SER A 1 203 ? 4.301 -13.867 -0.354 1 98.81 203 SER A N 1
ATOM 1532 C CA . SER A 1 203 ? 3.568 -15.062 -0.749 1 98.81 203 SER A CA 1
ATOM 1533 C C . SER A 1 203 ? 3.613 -15.266 -2.26 1 98.81 203 SER A C 1
ATOM 1535 O O . SER A 1 203 ? 3.527 -16.406 -2.742 1 98.81 203 SER A O 1
ATOM 1537 N N . VAL A 1 204 ? 3.789 -14.203 -3.012 1 98.25 204 VAL A N 1
ATOM 1538 C CA . VAL A 1 204 ? 3.809 -14.266 -4.469 1 98.25 204 VAL A CA 1
ATOM 1539 C C . VAL A 1 204 ? 5.062 -15.008 -4.934 1 98.25 204 VAL A C 1
ATOM 1541 O O . VAL A 1 204 ? 5.078 -15.594 -6.02 1 98.25 204 VAL A O 1
ATOM 1544 N N . LEU A 1 205 ? 6.07 -15.031 -4.07 1 98.19 205 LEU A N 1
ATOM 1545 C CA . LEU A 1 205 ? 7.312 -15.734 -4.379 1 98.19 205 LEU A CA 1
ATOM 1546 C C . LEU A 1 205 ? 7.312 -17.141 -3.766 1 98.19 205 LEU A C 1
ATOM 1548 O O . LEU A 1 205 ? 8.32 -17.844 -3.84 1 98.19 205 LEU A O 1
ATOM 1552 N N . GLY A 1 206 ? 6.281 -17.469 -3.102 1 98.06 206 GLY A N 1
ATOM 1553 C CA . GLY A 1 206 ? 6.18 -18.797 -2.52 1 98.06 206 GLY A CA 1
ATOM 1554 C C . GLY A 1 206 ? 6.812 -18.891 -1.145 1 98.06 206 GLY A C 1
ATOM 1555 O O . GLY A 1 206 ? 7.004 -20 -0.621 1 98.06 206 GLY A O 1
ATOM 1556 N N . VAL A 1 207 ? 7.176 -17.734 -0.584 1 98.44 207 VAL A N 1
ATOM 1557 C CA . VAL A 1 207 ? 7.695 -17.719 0.78 1 98.44 207 VAL A CA 1
ATOM 1558 C C . VAL A 1 207 ? 6.59 -18.109 1.757 1 98.44 207 VAL A C 1
ATOM 1560 O O . VAL A 1 207 ? 5.473 -17.594 1.686 1 98.44 207 VAL A O 1
ATOM 1563 N N . ALA A 1 208 ? 6.855 -19 2.723 1 98.44 208 ALA A N 1
ATOM 1564 C CA . ALA A 1 208 ? 5.848 -19.641 3.561 1 98.44 208 ALA A CA 1
ATOM 1565 C C . ALA A 1 208 ? 5.453 -18.75 4.73 1 98.44 208 ALA A C 1
ATOM 1567 O O . ALA A 1 208 ? 5.551 -19.156 5.891 1 98.44 208 ALA A O 1
ATOM 1568 N N . ASP A 1 209 ? 4.945 -17.562 4.398 1 98.81 209 ASP A N 1
ATOM 1569 C CA . ASP A 1 209 ? 4.34 -16.688 5.398 1 98.81 209 ASP A CA 1
ATOM 1570 C C . ASP A 1 209 ? 2.877 -17.062 5.633 1 98.81 209 ASP A C 1
ATOM 1572 O O . ASP A 1 209 ? 2.404 -18.094 5.148 1 98.81 209 ASP A O 1
ATOM 1576 N N . ILE A 1 210 ? 2.119 -16.281 6.41 1 98.81 210 ILE A N 1
ATOM 1577 C CA . ILE A 1 210 ? 0.727 -16.547 6.746 1 98.81 210 ILE A CA 1
ATOM 1578 C C . ILE A 1 210 ? -0.106 -16.641 5.469 1 98.81 210 ILE A C 1
ATOM 1580 O O . ILE A 1 210 ? -0.9 -17.562 5.301 1 98.81 210 ILE A O 1
ATOM 1584 N N . THR A 1 211 ? 0.044 -15.727 4.566 1 98.88 211 THR A N 1
ATOM 1585 C CA . THR A 1 211 ? -0.743 -15.641 3.342 1 98.88 211 THR A CA 1
ATOM 1586 C C . THR A 1 211 ? -0.453 -16.828 2.434 1 98.88 211 THR A C 1
ATOM 1588 O O . THR A 1 211 ? -1.375 -17.453 1.89 1 98.88 211 THR A O 1
ATOM 1591 N N . GLN A 1 212 ? 0.837 -17.188 2.242 1 98.88 212 GLN A N 1
ATOM 1592 C CA . GLN A 1 212 ? 1.199 -18.312 1.39 1 98.88 212 GLN A CA 1
ATOM 1593 C C . GLN A 1 212 ? 0.66 -19.625 1.954 1 98.88 212 GLN A C 1
ATOM 1595 O O . GLN A 1 212 ? 0.128 -20.453 1.212 1 98.88 212 GLN A O 1
ATOM 1600 N N . LEU A 1 213 ? 0.815 -19.812 3.211 1 98.81 213 LEU A N 1
ATOM 1601 C CA . LEU A 1 213 ? 0.279 -21.016 3.824 1 98.81 213 LEU A CA 1
ATOM 1602 C C . LEU A 1 213 ? -1.241 -21.062 3.711 1 98.81 213 LEU A C 1
ATOM 1604 O O . LEU A 1 213 ? -1.829 -22.125 3.559 1 98.81 213 LEU A O 1
ATOM 1608 N N . GLY A 1 214 ? -1.874 -19.875 3.867 1 98.69 214 GLY A N 1
ATOM 1609 C CA . GLY A 1 214 ? -3.307 -19.797 3.633 1 98.69 214 GLY A CA 1
ATOM 1610 C C . GLY A 1 214 ? -3.703 -20.234 2.234 1 98.69 214 GLY A C 1
ATOM 1611 O O . GLY A 1 214 ? -4.637 -21.016 2.062 1 98.69 214 GLY A O 1
ATOM 1612 N N . LYS A 1 215 ? -2.973 -19.766 1.245 1 98.44 215 LYS A N 1
ATOM 1613 C CA . LYS A 1 215 ? -3.242 -20.109 -0.147 1 98.44 215 LYS A CA 1
ATOM 1614 C C . LYS A 1 215 ? -3.109 -21.609 -0.375 1 98.44 215 LYS A C 1
ATOM 1616 O O . LYS A 1 215 ? -3.986 -22.234 -0.976 1 98.44 215 LYS A O 1
ATOM 1621 N N . VAL A 1 216 ? -2.035 -22.172 0.102 1 98.25 216 VAL A N 1
ATOM 1622 C CA . VAL A 1 216 ? -1.735 -23.578 -0.128 1 98.25 216 VAL A CA 1
ATOM 1623 C C . VAL A 1 216 ? -2.734 -24.453 0.632 1 98.25 216 VAL A C 1
ATOM 1625 O O . VAL A 1 216 ? -3.205 -25.469 0.111 1 98.25 216 VAL A O 1
ATOM 1628 N N . THR A 1 217 ? -2.99 -24.078 1.874 1 98.19 217 THR A N 1
ATOM 1629 C CA . THR A 1 217 ? -3.938 -24.828 2.688 1 98.19 217 THR A CA 1
ATOM 1630 C C . THR A 1 217 ? -5.324 -24.812 2.055 1 98.19 217 THR A C 1
ATOM 1632 O O . THR A 1 217 ? -5.969 -25.859 1.932 1 98.19 217 THR A O 1
ATOM 1635 N N . ALA A 1 218 ? -5.797 -23.672 1.644 1 97.75 218 ALA A N 1
ATOM 1636 C CA . ALA A 1 218 ? -7.113 -23.531 1.025 1 97.75 218 ALA A CA 1
ATOM 1637 C C . ALA A 1 218 ? -7.195 -24.344 -0.271 1 97.75 218 ALA A C 1
ATOM 1639 O O . ALA A 1 218 ? -8.211 -24.969 -0.555 1 97.75 218 ALA A O 1
ATOM 1640 N N . ALA A 1 219 ? -6.16 -24.328 -1.016 1 96 219 ALA A N 1
ATOM 1641 C CA . ALA A 1 219 ? -6.117 -25.062 -2.277 1 96 219 ALA A CA 1
ATOM 1642 C C . ALA A 1 219 ? -6.102 -26.562 -2.031 1 96 219 ALA A C 1
ATOM 1644 O O . ALA A 1 219 ? -6.633 -27.344 -2.834 1 96 219 ALA A O 1
ATOM 1645 N N . GLY A 1 220 ? -5.5 -26.953 -0.945 1 95.56 220 GLY A N 1
ATOM 1646 C CA . GLY A 1 220 ? -5.352 -28.375 -0.637 1 95.56 220 GLY A CA 1
ATOM 1647 C C . GLY A 1 220 ? -6.598 -28.984 -0.024 1 95.56 220 GLY A C 1
ATOM 1648 O O . GLY A 1 220 ? -6.969 -30.109 -0.354 1 95.56 220 GLY A O 1
ATOM 1649 N N . ASN A 1 221 ? -7.246 -28.25 0.847 1 94.12 221 ASN A N 1
ATOM 1650 C CA . ASN A 1 221 ? -8.375 -28.828 1.562 1 94.12 221 ASN A CA 1
ATOM 1651 C C . ASN A 1 221 ? -9.711 -28.297 1.029 1 94.12 221 ASN A C 1
ATOM 1653 O O . ASN A 1 221 ? -10.773 -28.781 1.423 1 94.12 221 ASN A O 1
ATOM 1657 N N . PHE A 1 222 ? -9.695 -27.25 0.229 1 94.44 222 PHE A N 1
ATOM 1658 C CA . PHE A 1 222 ? -10.836 -26.641 -0.435 1 94.44 222 PHE A CA 1
ATOM 1659 C C . PHE A 1 222 ? -11.742 -25.938 0.576 1 94.44 222 PHE A C 1
ATOM 1661 O O . PHE A 1 222 ? -12.922 -25.719 0.308 1 94.44 222 PHE A O 1
ATOM 1668 N N . ARG A 1 223 ? -11.195 -25.719 1.771 1 95.38 223 ARG A N 1
ATOM 1669 C CA . ARG A 1 223 ? -11.93 -24.969 2.791 1 95.38 223 ARG A CA 1
ATOM 1670 C C . ARG A 1 223 ? -11.523 -23.5 2.795 1 95.38 223 ARG A C 1
ATOM 1672 O O . ARG A 1 223 ? -10.977 -23.016 3.783 1 95.38 223 ARG A O 1
ATOM 1679 N N . TYR A 1 224 ? -11.961 -22.859 1.759 1 96.88 224 TYR A N 1
ATOM 1680 C CA . TYR A 1 224 ? -11.539 -21.5 1.493 1 96.88 224 TYR A CA 1
ATOM 1681 C C . TYR A 1 224 ? -12.07 -20.547 2.559 1 96.88 224 TYR A C 1
ATOM 1683 O O . TYR A 1 224 ? -11.32 -19.719 3.098 1 96.88 224 TYR A O 1
ATOM 1691 N N . PHE A 1 225 ? -13.359 -20.656 2.91 1 95.25 225 PHE A N 1
ATOM 1692 C CA . PHE A 1 225 ? -13.992 -19.734 3.854 1 95.25 225 PHE A CA 1
ATOM 1693 C C . PHE A 1 225 ? -13.336 -19.844 5.227 1 95.25 225 PHE A C 1
ATOM 1695 O O . PHE A 1 225 ? -12.945 -18.828 5.809 1 95.25 225 PHE A O 1
ATOM 1702 N N . GLU A 1 226 ? -13.188 -21.031 5.75 1 94.62 226 GLU A N 1
ATOM 1703 C CA . GLU A 1 226 ? -12.586 -21.266 7.059 1 94.62 226 GLU A CA 1
ATOM 1704 C C . GLU A 1 226 ? -11.133 -20.797 7.082 1 94.62 226 GLU A C 1
ATOM 1706 O O . GLU A 1 226 ? -10.703 -20.125 8.016 1 94.62 226 GLU A O 1
ATOM 1711 N N . THR A 1 227 ? -10.398 -21.172 6.023 1 97.75 227 THR A N 1
ATOM 1712 C CA . THR A 1 227 ? -8.969 -20.875 5.977 1 97.75 227 THR A CA 1
ATOM 1713 C C . THR A 1 227 ? -8.727 -19.375 5.926 1 97.75 227 THR A C 1
ATOM 1715 O O . THR A 1 227 ? -7.941 -18.844 6.715 1 97.75 227 THR A O 1
ATOM 1718 N N . TYR A 1 228 ? -9.438 -18.688 5.078 1 97.69 228 TYR A N 1
ATOM 1719 C CA . TYR A 1 228 ? -9.141 -17.266 4.898 1 97.69 228 TYR A CA 1
ATOM 1720 C C . TYR A 1 228 ? -9.711 -16.438 6.043 1 97.69 228 TYR A C 1
ATOM 1722 O O . TYR A 1 228 ? -9.234 -15.336 6.32 1 97.69 228 TYR A O 1
ATOM 1730 N N . ASN A 1 229 ? -10.758 -16.906 6.762 1 95.75 229 ASN A N 1
ATOM 1731 C CA . ASN A 1 229 ? -11.172 -16.25 8 1 95.75 229 ASN A CA 1
ATOM 1732 C C . ASN A 1 229 ? -10.055 -16.281 9.039 1 95.75 229 ASN A C 1
ATOM 1734 O O . ASN A 1 229 ? -9.828 -15.281 9.734 1 95.75 229 ASN A O 1
ATOM 1738 N N . VAL A 1 230 ? -9.391 -17.391 9.102 1 96.5 230 VAL A N 1
ATOM 1739 C CA . VAL A 1 230 ? -8.305 -17.516 10.07 1 96.5 230 VAL A CA 1
ATOM 1740 C C . VAL A 1 230 ? -7.137 -16.625 9.648 1 96.5 230 VAL A C 1
ATOM 1742 O O . VAL A 1 230 ? -6.531 -15.945 10.484 1 96.5 230 VAL A O 1
ATOM 1745 N N . VAL A 1 231 ? -6.789 -16.578 8.328 1 98.19 231 VAL A N 1
ATOM 1746 C CA . VAL A 1 231 ? -5.73 -15.719 7.828 1 98.19 231 VAL A CA 1
ATOM 1747 C C . VAL A 1 231 ? -6.027 -14.266 8.211 1 98.19 231 VAL A C 1
ATOM 1749 O O . VAL A 1 231 ? -5.168 -13.578 8.758 1 98.19 231 VAL A O 1
ATOM 1752 N N . ALA A 1 232 ? -7.258 -13.859 7.906 1 97.44 232 ALA A N 1
ATOM 1753 C CA . ALA A 1 232 ? -7.668 -12.484 8.172 1 97.44 232 ALA A CA 1
ATOM 1754 C C . ALA A 1 232 ? -7.586 -12.164 9.664 1 97.44 232 ALA A C 1
ATOM 1756 O O . ALA A 1 232 ? -7.121 -11.086 10.055 1 97.44 232 ALA A O 1
ATOM 1757 N N . LEU A 1 233 ? -8 -13.078 10.477 1 95.62 233 LEU A N 1
ATOM 1758 C CA . LEU A 1 233 ? -8.039 -12.852 11.914 1 95.62 233 LEU A CA 1
ATOM 1759 C C . LEU A 1 233 ? -6.625 -12.758 12.484 1 95.62 233 LEU A C 1
ATOM 1761 O O . LEU A 1 233 ? -6.371 -11.961 13.391 1 95.62 233 LEU A O 1
ATOM 1765 N N . ILE A 1 234 ? -5.719 -13.594 12 1 96.75 234 ILE A N 1
ATOM 1766 C CA . ILE A 1 234 ? -4.336 -13.547 12.461 1 96.75 234 ILE A CA 1
ATOM 1767 C C . ILE A 1 234 ? -3.723 -12.188 12.125 1 96.75 234 ILE A C 1
ATOM 1769 O O . ILE A 1 234 ? -3.113 -11.547 12.984 1 96.75 234 ILE A O 1
ATOM 1773 N N . TYR A 1 235 ? -3.902 -11.75 10.93 1 97.75 235 TYR A N 1
ATOM 1774 C CA . TYR A 1 235 ? -3.359 -10.445 10.547 1 97.75 235 TYR A CA 1
ATOM 1775 C C . TYR A 1 235 ? -4.008 -9.328 11.352 1 97.75 235 TYR A C 1
ATOM 1777 O O . TYR A 1 235 ? -3.332 -8.391 11.773 1 97.75 235 TYR A O 1
ATOM 1785 N N . LEU A 1 236 ? -5.316 -9.406 11.484 1 96.19 236 LEU A N 1
ATOM 1786 C CA . LEU A 1 236 ? -6.023 -8.383 12.25 1 96.19 236 LEU A CA 1
ATOM 1787 C C . LEU A 1 236 ? -5.496 -8.32 13.68 1 96.19 236 LEU A C 1
ATOM 1789 O O . LEU A 1 236 ? -5.309 -7.23 14.227 1 96.19 236 LEU A O 1
ATOM 1793 N N . ALA A 1 237 ? -5.305 -9.438 14.266 1 94.62 237 ALA A N 1
ATOM 1794 C CA . ALA A 1 237 ? -4.758 -9.477 15.617 1 94.62 237 ALA A CA 1
ATOM 1795 C C . ALA A 1 237 ? -3.387 -8.805 15.68 1 94.62 237 ALA A C 1
ATOM 1797 O O . ALA A 1 237 ? -3.109 -8.023 16.578 1 94.62 237 ALA A O 1
ATOM 1798 N N . MET A 1 238 ? -2.568 -9.094 14.719 1 96.38 238 MET A N 1
ATOM 1799 C CA . MET A 1 238 ? -1.224 -8.523 14.688 1 96.38 238 MET A CA 1
ATOM 1800 C C . MET A 1 238 ? -1.274 -7.02 14.453 1 96.38 238 MET A C 1
ATOM 1802 O O . MET A 1 238 ? -0.632 -6.254 15.172 1 96.38 238 MET A O 1
ATOM 1806 N N . THR A 1 239 ? -2.064 -6.594 13.531 1 96.5 239 THR A N 1
ATOM 1807 C CA . THR A 1 239 ? -2.098 -5.188 13.148 1 96.5 239 THR A CA 1
ATOM 1808 C C . THR A 1 239 ? -2.756 -4.348 14.242 1 96.5 239 THR A C 1
ATOM 1810 O O . THR A 1 239 ? -2.297 -3.244 14.547 1 96.5 239 THR A O 1
ATOM 1813 N N . VAL A 1 240 ? -3.814 -4.852 14.797 1 93.06 240 VAL A N 1
ATOM 1814 C CA . VAL A 1 240 ? -4.52 -4.117 15.836 1 93.06 240 VAL A CA 1
ATOM 1815 C C . VAL A 1 240 ? -3.633 -4 17.078 1 93.06 240 VAL A C 1
ATOM 1817 O O . VAL A 1 240 ? -3.562 -2.938 17.703 1 93.06 240 VAL A O 1
ATOM 1820 N N . THR A 1 241 ? -2.994 -5.098 17.438 1 94.38 241 THR A N 1
ATOM 1821 C CA . THR A 1 241 ? -2.082 -5.074 18.578 1 94.38 241 THR A CA 1
ATOM 1822 C C . THR A 1 241 ? -0.992 -4.027 18.375 1 94.38 241 THR A C 1
ATOM 1824 O O . THR A 1 241 ? -0.734 -3.213 19.266 1 94.38 241 THR A O 1
ATOM 1827 N N . LEU A 1 242 ? -0.424 -4.012 17.234 1 95.69 242 LEU A N 1
ATOM 1828 C CA . LEU A 1 242 ? 0.641 -3.061 16.938 1 95.69 242 LEU A CA 1
ATOM 1829 C C . LEU A 1 242 ? 0.103 -1.633 16.922 1 95.69 242 LEU A C 1
ATOM 1831 O O . LEU A 1 242 ? 0.771 -0.706 17.375 1 95.69 242 LEU A O 1
ATOM 1835 N N . SER A 1 243 ? -1.067 -1.483 16.375 1 93.62 243 SER A N 1
ATOM 1836 C CA . SER A 1 243 ? -1.674 -0.158 16.297 1 93.62 243 SER A CA 1
ATOM 1837 C C . SER A 1 243 ? -1.966 0.391 17.688 1 93.62 243 SER A C 1
ATOM 1839 O O . SER A 1 243 ? -1.803 1.587 17.938 1 93.62 243 SER A O 1
ATOM 1841 N N . LEU A 1 244 ? -2.422 -0.434 18.609 1 91.81 244 LEU A N 1
ATOM 1842 C CA . LEU A 1 244 ? -2.688 -0.022 19.984 1 91.81 244 LEU A CA 1
ATOM 1843 C C . LEU A 1 244 ? -1.393 0.36 20.703 1 91.81 244 LEU A C 1
ATOM 1845 O O . LEU A 1 244 ? -1.354 1.345 21.438 1 91.81 244 LEU A O 1
ATOM 1849 N N . LEU A 1 245 ? -0.4 -0.402 20.422 1 94.38 245 LEU A N 1
ATOM 1850 C CA . LEU A 1 245 ? 0.9 -0.085 21 1 94.38 245 LEU A CA 1
ATOM 1851 C C . LEU A 1 245 ? 1.422 1.246 20.469 1 94.38 245 LEU A C 1
ATOM 1853 O O . LEU A 1 245 ? 1.995 2.037 21.234 1 94.38 245 LEU A O 1
ATOM 1857 N N . LEU A 1 246 ? 1.213 1.442 19.234 1 93.19 246 LEU A N 1
ATOM 1858 C CA . LEU A 1 246 ? 1.65 2.688 18.609 1 93.19 246 LEU A CA 1
ATOM 1859 C C . LEU A 1 246 ? 0.895 3.879 19.188 1 93.19 246 LEU A C 1
ATOM 1861 O O . LEU A 1 246 ? 1.478 4.945 19.391 1 93.19 246 LEU A O 1
ATOM 1865 N N . ARG A 1 247 ? -0.348 3.748 19.391 1 91.19 247 ARG A N 1
ATOM 1866 C CA . ARG A 1 247 ? -1.149 4.812 19.984 1 91.19 247 ARG A CA 1
ATOM 1867 C C . ARG A 1 247 ? -0.655 5.16 21.375 1 91.19 247 ARG A C 1
ATOM 1869 O O . ARG A 1 247 ? -0.604 6.332 21.75 1 91.19 247 ARG A O 1
ATOM 1876 N N . LYS A 1 248 ? -0.348 4.172 22.109 1 92.19 248 LYS A N 1
ATOM 1877 C CA . LYS A 1 248 ? 0.189 4.383 23.453 1 92.19 248 LYS A CA 1
ATOM 1878 C C . LYS A 1 248 ? 1.522 5.121 23.406 1 92.19 248 LYS A C 1
ATOM 1880 O O . LYS A 1 248 ? 1.773 6.02 24.219 1 92.19 248 LYS A O 1
ATOM 1885 N N . LEU A 1 249 ? 2.285 4.715 22.453 1 90.5 249 LEU A N 1
ATOM 1886 C CA . LEU A 1 249 ? 3.576 5.371 22.266 1 90.5 249 LEU A CA 1
ATOM 1887 C C . LEU A 1 249 ? 3.395 6.836 21.891 1 90.5 249 LEU A C 1
ATOM 1889 O O . LEU A 1 249 ? 4.09 7.711 22.422 1 90.5 249 LEU A O 1
ATOM 1893 N N . GLU A 1 250 ? 2.506 7.066 21 1 91.69 250 GLU A N 1
ATOM 1894 C CA . GLU A 1 250 ? 2.229 8.43 20.562 1 91.69 250 GLU A CA 1
ATOM 1895 C C . GLU A 1 250 ? 1.716 9.289 21.703 1 91.69 250 GLU A C 1
ATOM 1897 O O . GLU A 1 250 ? 2.092 10.461 21.828 1 91.69 250 GLU A O 1
ATOM 1902 N N . ALA A 1 251 ? 0.923 8.75 22.547 1 90.06 251 ALA A N 1
ATOM 1903 C CA . ALA A 1 251 ? 0.389 9.461 23.703 1 90.06 251 ALA A CA 1
ATOM 1904 C C . ALA A 1 251 ? 1.501 9.836 24.688 1 90.06 251 ALA A C 1
ATOM 1906 O O . ALA A 1 251 ? 1.499 10.93 25.25 1 90.06 251 ALA A O 1
ATOM 1907 N N . HIS A 1 252 ? 2.373 9 24.781 1 89.19 252 HIS A N 1
ATOM 1908 C CA . HIS A 1 252 ? 3.5 9.234 25.672 1 89.19 252 HIS A CA 1
ATOM 1909 C C . HIS A 1 252 ? 4.402 10.344 25.125 1 89.19 252 HIS A C 1
ATOM 1911 O O . HIS A 1 252 ? 4.879 11.188 25.891 1 89.19 252 HIS A O 1
ATOM 1917 N N . LEU A 1 253 ? 4.641 10.359 23.875 1 86.62 253 LEU A N 1
ATOM 1918 C CA . LEU A 1 253 ? 5.504 11.352 23.25 1 86.62 253 LEU A CA 1
ATOM 1919 C C . LEU A 1 253 ? 4.848 12.727 23.266 1 86.62 253 LEU A C 1
ATOM 1921 O O . LEU A 1 253 ? 5.535 13.742 23.375 1 86.62 253 LEU A O 1
ATOM 1925 N N . ARG A 1 254 ? 3.602 12.734 23.062 1 83.38 254 ARG A N 1
ATOM 1926 C CA . ARG A 1 254 ? 2.867 14 23.109 1 83.38 254 ARG A CA 1
ATOM 1927 C C . ARG A 1 254 ? 2.9 14.609 24.5 1 83.38 254 ARG A C 1
ATOM 1929 O O . ARG A 1 254 ? 3.004 15.828 24.641 1 83.38 254 ARG A O 1
ATOM 1936 N N . LYS A 1 255 ? 2.859 13.891 25.516 1 81.44 255 LYS A N 1
ATOM 1937 C CA . LYS A 1 255 ? 2.914 14.359 26.906 1 81.44 255 LYS A CA 1
ATOM 1938 C C . LYS A 1 255 ? 4.289 14.938 27.234 1 81.44 255 LYS A C 1
ATOM 1940 O O . LYS A 1 255 ? 4.395 15.938 27.953 1 81.44 255 LYS A O 1
ATOM 1945 N N . ARG A 1 256 ? 5.234 14.469 26.609 1 72.81 256 ARG A N 1
ATOM 1946 C CA . ARG A 1 256 ? 6.594 14.906 26.906 1 72.81 256 ARG A CA 1
ATOM 1947 C C . ARG A 1 256 ? 6.949 16.156 26.109 1 72.81 256 ARG A C 1
ATOM 1949 O O . ARG A 1 256 ? 7.797 16.938 26.516 1 72.81 256 ARG A O 1
ATOM 1956 N N . GLY A 1 257 ? 6.434 16.281 24.891 1 64.31 257 GLY A N 1
ATOM 1957 C CA . GLY A 1 257 ? 6.703 17.453 24.078 1 64.31 257 GLY A CA 1
ATOM 1958 C C . GLY A 1 257 ? 5.887 18.672 24.484 1 64.31 257 GLY A C 1
ATOM 1959 O O . GLY A 1 257 ? 6.109 19.766 23.984 1 64.31 257 GLY A O 1
ATOM 1960 N N . ALA A 1 258 ? 4.77 18.609 25.234 1 56.62 258 ALA A N 1
ATOM 1961 C CA . ALA A 1 258 ? 3.971 19.734 25.688 1 56.62 258 ALA A CA 1
ATOM 1962 C C . ALA A 1 258 ? 4.777 20.641 26.625 1 56.62 258 ALA A C 1
ATOM 1964 O O . ALA A 1 258 ? 5.453 20.156 27.531 1 56.62 258 ALA A O 1
ATOM 1965 N N . PRO A 1 259 ? 5.164 21.75 26.203 1 52.28 259 PRO A N 1
ATOM 1966 C CA . PRO A 1 259 ? 5.852 22.656 27.141 1 52.28 259 PRO A CA 1
ATOM 1967 C C . PRO A 1 259 ? 5.25 22.641 28.531 1 52.28 259 PRO A C 1
ATOM 1969 O O . PRO A 1 259 ? 4.039 22.453 28.688 1 52.28 259 PRO A O 1
ATOM 1972 N N . GLU A 1 260 ? 6.012 22.156 29.547 1 42.97 260 GLU A N 1
ATOM 1973 C CA . GLU A 1 260 ? 5.547 22.359 30.922 1 42.97 260 GLU A CA 1
ATOM 1974 C C . GLU A 1 260 ? 4.934 23.75 31.078 1 42.97 260 GLU A C 1
ATOM 1976 O O . GLU A 1 260 ? 5.566 24.766 30.75 1 42.97 260 GLU A O 1
ATOM 1981 N N . ARG A 1 261 ? 3.686 23.922 30.75 1 45.97 261 ARG A N 1
ATOM 1982 C CA . ARG A 1 261 ? 3.031 25.141 31.203 1 45.97 261 ARG A CA 1
ATOM 1983 C C . ARG A 1 261 ? 3.41 25.469 32.656 1 45.97 261 ARG A C 1
ATOM 1985 O O . ARG A 1 261 ? 2.996 24.766 33.562 1 45.97 261 ARG A O 1
ATOM 1992 N N . ASP A 1 262 ? 4.621 25.75 33.062 1 33.88 262 ASP A N 1
ATOM 1993 C CA . ASP A 1 262 ? 4.652 26.641 34.219 1 33.88 262 ASP A CA 1
ATOM 1994 C C . ASP A 1 262 ? 4.039 28 33.875 1 33.88 262 ASP A C 1
ATOM 1996 O O . ASP A 1 262 ? 4.273 28.547 32.781 1 33.88 262 ASP A O 1
ATOM 2000 N N . MET B 1 1 ? 24.234 25.938 7.559 1 28.84 1 MET B N 1
ATOM 2001 C CA . MET B 1 1 ? 23.359 24.891 7.023 1 28.84 1 MET B CA 1
ATOM 2002 C C . MET B 1 1 ? 22.484 25.422 5.906 1 28.84 1 MET B C 1
ATOM 2004 O O . MET B 1 1 ? 21.641 26.281 6.141 1 28.84 1 MET B O 1
ATOM 2008 N N . SER B 1 2 ? 23 25.547 4.703 1 37.56 2 SER B N 1
ATOM 2009 C CA . SER B 1 2 ? 22.5 26.203 3.502 1 37.56 2 SER B CA 1
ATOM 2010 C C . SER B 1 2 ? 21.062 25.797 3.207 1 37.56 2 SER B C 1
ATOM 2012 O O . SER B 1 2 ? 20.609 24.719 3.617 1 37.56 2 SER B O 1
ATOM 2014 N N . SER B 1 3 ? 20.109 26.656 3.033 1 40.53 3 SER B N 1
ATOM 2015 C CA . SER B 1 3 ? 18.734 26.531 2.551 1 40.53 3 SER B CA 1
ATOM 2016 C C . SER B 1 3 ? 18.609 25.375 1.562 1 40.53 3 SER B C 1
ATOM 2018 O O . SER B 1 3 ? 19.25 25.375 0.513 1 40.53 3 SER B O 1
ATOM 2020 N N . VAL B 1 4 ? 18.703 24.266 1.909 1 47.12 4 VAL B N 1
ATOM 2021 C CA . VAL B 1 4 ? 18.531 23.156 0.984 1 47.12 4 VAL B CA 1
ATOM 2022 C C . VAL B 1 4 ? 17.5 23.516 -0.073 1 47.12 4 VAL B C 1
ATOM 2024 O O . VAL B 1 4 ? 16.328 23.766 0.252 1 47.12 4 VAL B O 1
ATOM 2027 N N . PRO B 1 5 ? 17.797 23.984 -1.38 1 47.12 5 PRO B N 1
ATOM 2028 C CA . PRO B 1 5 ? 16.953 24.5 -2.465 1 47.12 5 PRO B CA 1
ATOM 2029 C C . PRO B 1 5 ? 15.859 23.516 -2.885 1 47.12 5 PRO B C 1
ATOM 2031 O O . PRO B 1 5 ? 16.156 22.391 -3.299 1 47.12 5 PRO B O 1
ATOM 2034 N N . ASP B 1 6 ? 14.789 23.344 -2.26 1 52.88 6 ASP B N 1
ATOM 2035 C CA . ASP B 1 6 ? 13.617 22.688 -2.842 1 52.88 6 ASP B CA 1
ATOM 2036 C C . ASP B 1 6 ? 13.523 22.953 -4.344 1 52.88 6 ASP B C 1
ATOM 2038 O O . ASP B 1 6 ? 12.633 22.438 -5.016 1 52.88 6 ASP B O 1
ATOM 2042 N N . ARG B 1 7 ? 14.453 23.734 -4.859 1 61.66 7 ARG B N 1
ATOM 2043 C CA . ARG B 1 7 ? 14.328 24.328 -6.188 1 61.66 7 ARG B CA 1
ATOM 2044 C C . ARG B 1 7 ? 15.227 23.594 -7.191 1 61.66 7 ARG B C 1
ATOM 2046 O O . ARG B 1 7 ? 15.523 24.141 -8.258 1 61.66 7 ARG B O 1
ATOM 2053 N N . ASP B 1 8 ? 15.648 22.328 -6.773 1 76.25 8 ASP B N 1
ATOM 2054 C CA . ASP B 1 8 ? 16.547 21.734 -7.758 1 76.25 8 ASP B CA 1
ATOM 2055 C C . ASP B 1 8 ? 15.781 21.281 -9 1 76.25 8 ASP B C 1
ATOM 2057 O O . ASP B 1 8 ? 14.609 20.906 -8.906 1 76.25 8 ASP B O 1
ATOM 2061 N N . PHE B 1 9 ? 16.391 21.469 -10.156 1 79.44 9 PHE B N 1
ATOM 2062 C CA . PHE B 1 9 ? 15.883 20.922 -11.406 1 79.44 9 PHE B CA 1
ATOM 2063 C C . PHE B 1 9 ? 15.602 19.422 -11.258 1 79.44 9 PHE B C 1
ATOM 2065 O O . PHE B 1 9 ? 16.391 18.703 -10.641 1 79.44 9 PHE B O 1
ATOM 2072 N N . PRO B 1 10 ? 14.438 18.953 -11.672 1 82.38 10 PRO B N 1
ATOM 2073 C CA . PRO B 1 10 ? 14.086 17.547 -11.5 1 82.38 10 PRO B CA 1
ATOM 2074 C C . PRO B 1 10 ? 14.836 16.625 -12.453 1 82.38 10 PRO B C 1
ATOM 2076 O O . PRO B 1 10 ? 14.25 16.094 -13.406 1 82.38 10 PRO B O 1
ATOM 2079 N N . TRP B 1 11 ? 16.016 16.25 -12.227 1 82.12 11 TRP B N 1
ATOM 2080 C CA . TRP B 1 11 ? 16.875 15.398 -13.047 1 82.12 11 TRP B CA 1
ATOM 2081 C C . TRP B 1 11 ? 16.297 13.992 -13.141 1 82.12 11 TRP B C 1
ATOM 2083 O O . TRP B 1 11 ? 16.578 13.258 -14.094 1 82.12 11 TRP B O 1
ATOM 2093 N N . TRP B 1 12 ? 15.531 13.625 -12.164 1 81.19 12 TRP B N 1
ATOM 2094 C CA . TRP B 1 12 ? 14.922 12.305 -12.195 1 81.19 12 TRP B CA 1
ATOM 2095 C C . TRP B 1 12 ? 13.914 12.195 -13.328 1 81.19 12 TRP B C 1
ATOM 2097 O O . TRP B 1 12 ? 13.742 11.117 -13.914 1 81.19 12 TRP B O 1
ATOM 2107 N N . LEU B 1 13 ? 13.297 13.258 -13.68 1 85 13 LEU B N 1
ATOM 2108 C CA . LEU B 1 13 ? 12.391 13.258 -14.828 1 85 13 LEU B CA 1
ATOM 2109 C C . LEU B 1 13 ? 13.164 13.086 -16.125 1 85 13 LEU B C 1
ATOM 2111 O O . LEU B 1 13 ? 12.703 12.391 -17.047 1 85 13 LEU B O 1
ATOM 2115 N N . VAL B 1 14 ? 14.297 13.719 -16.188 1 87.44 14 VAL B N 1
ATOM 2116 C CA . VAL B 1 14 ? 15.156 13.57 -17.344 1 87.44 14 VAL B CA 1
ATOM 2117 C C . VAL B 1 14 ? 15.633 12.125 -17.469 1 87.44 14 VAL B C 1
ATOM 2119 O O . VAL B 1 14 ? 15.625 11.539 -18.547 1 87.44 14 VAL B O 1
ATOM 2122 N N . ALA B 1 15 ? 15.969 11.555 -16.328 1 85.06 15 ALA B N 1
ATOM 2123 C CA . ALA B 1 15 ? 16.406 10.164 -16.312 1 85.06 15 ALA B CA 1
ATOM 2124 C C . ALA B 1 15 ? 15.305 9.227 -16.781 1 85.06 15 ALA B C 1
ATOM 2126 O O . ALA B 1 15 ? 15.562 8.258 -17.5 1 85.06 15 ALA B O 1
ATOM 2127 N N . LEU B 1 16 ? 14.141 9.484 -16.359 1 86.31 16 LEU B N 1
ATOM 2128 C CA . LEU B 1 16 ? 13 8.703 -16.812 1 86.31 16 LEU B CA 1
ATOM 2129 C C . LEU B 1 16 ? 12.789 8.852 -18.312 1 86.31 16 LEU B C 1
ATOM 2131 O O . LEU B 1 16 ? 12.484 7.879 -19 1 86.31 16 LEU B O 1
ATOM 2135 N N . GLY B 1 17 ? 12.898 10.109 -18.797 1 90.69 17 GLY B N 1
ATOM 2136 C CA . GLY B 1 17 ? 12.82 10.352 -20.234 1 90.69 17 GLY B CA 1
ATOM 2137 C C . GLY B 1 17 ? 13.867 9.586 -21.016 1 90.69 17 GLY B C 1
ATOM 2138 O O . GLY B 1 17 ? 13.547 8.984 -22.047 1 90.69 17 GLY B O 1
ATOM 2139 N N . VAL B 1 18 ? 15.031 9.547 -20.5 1 90.19 18 VAL B N 1
ATOM 2140 C CA . VAL B 1 18 ? 16.125 8.828 -21.141 1 90.19 18 VAL B CA 1
ATOM 2141 C C . VAL B 1 18 ? 15.844 7.332 -21.125 1 90.19 18 VAL B C 1
ATOM 2143 O O . VAL B 1 18 ? 16.078 6.641 -22.125 1 90.19 18 VAL B O 1
ATOM 2146 N N . ALA B 1 19 ? 15.367 6.852 -19.984 1 87.81 19 ALA B N 1
ATOM 2147 C CA . ALA B 1 19 ? 15.016 5.438 -19.891 1 87.81 19 ALA B CA 1
ATOM 2148 C C . ALA B 1 19 ? 13.914 5.078 -20.875 1 87.81 19 ALA B C 1
ATOM 2150 O O . ALA B 1 19 ? 13.961 4.031 -21.516 1 87.81 19 ALA B O 1
ATOM 2151 N N . ALA B 1 20 ? 13 5.926 -20.969 1 88.81 20 ALA B N 1
ATOM 2152 C CA . ALA B 1 20 ? 11.906 5.723 -21.906 1 88.81 20 ALA B CA 1
ATOM 2153 C C . ALA B 1 20 ? 12.422 5.703 -23.344 1 88.81 20 ALA B C 1
ATOM 2155 O O . ALA B 1 20 ? 11.992 4.875 -24.156 1 88.81 20 ALA B O 1
ATOM 2156 N N . LEU B 1 21 ? 13.305 6.598 -23.641 1 89.12 21 LEU B N 1
ATOM 2157 C CA . LEU B 1 21 ? 13.914 6.648 -24.969 1 89.12 21 LEU B CA 1
ATOM 2158 C C . LEU B 1 21 ? 14.75 5.398 -25.234 1 89.12 21 LEU B C 1
ATOM 2160 O O . LEU B 1 21 ? 14.773 4.887 -26.359 1 89.12 21 LEU B O 1
ATOM 2164 N N . GLY B 1 22 ? 15.445 4.969 -24.219 1 87.69 22 GLY B N 1
ATOM 2165 C CA . GLY B 1 22 ? 16.203 3.738 -24.344 1 87.69 22 GLY B CA 1
ATOM 2166 C C . GLY B 1 22 ? 15.344 2.529 -24.656 1 87.69 22 GLY B C 1
ATOM 2167 O O . GLY B 1 22 ? 15.664 1.744 -25.547 1 87.69 22 GLY B O 1
ATOM 2168 N N . VAL B 1 23 ? 14.328 2.389 -23.938 1 85 23 VAL B N 1
ATOM 2169 C CA . VAL B 1 23 ? 13.398 1.293 -24.188 1 85 23 VAL B CA 1
ATOM 2170 C C . VAL B 1 23 ? 12.766 1.447 -25.562 1 85 23 VAL B C 1
ATOM 2172 O O . VAL B 1 23 ? 12.641 0.471 -26.312 1 85 23 VAL B O 1
ATOM 2175 N N . GLY B 1 24 ? 12.344 2.668 -25.875 1 87.56 24 GLY B N 1
ATOM 2176 C CA . GLY B 1 24 ? 11.828 2.932 -27.203 1 87.56 24 GLY B CA 1
ATOM 2177 C C . GLY B 1 24 ? 12.797 2.545 -28.312 1 87.56 24 GLY B C 1
ATOM 2178 O O . GLY B 1 24 ? 12.398 1.941 -29.297 1 87.56 24 GLY B O 1
ATOM 2179 N N . GLY B 1 25 ? 14 2.873 -28.094 1 88.5 25 GLY B N 1
ATOM 2180 C CA . GLY B 1 25 ? 15.031 2.486 -29.031 1 88.5 25 GLY B CA 1
ATOM 2181 C C . GLY B 1 25 ? 15.219 0.984 -29.141 1 88.5 25 GLY B C 1
ATOM 2182 O O . GLY B 1 25 ? 15.383 0.444 -30.234 1 88.5 25 GLY B O 1
ATOM 2183 N N . ALA B 1 26 ? 15.227 0.344 -28.016 1 88.31 26 ALA B N 1
ATOM 2184 C CA . ALA B 1 26 ? 15.359 -1.11 -28 1 88.31 26 ALA B CA 1
ATOM 2185 C C . ALA B 1 26 ? 14.18 -1.774 -28.703 1 88.31 26 ALA B C 1
ATOM 2187 O O . ALA B 1 26 ? 14.359 -2.758 -29.422 1 88.31 26 ALA B O 1
ATOM 2188 N N . VAL B 1 27 ? 13.031 -1.319 -28.469 1 87.94 27 VAL B N 1
ATOM 2189 C CA . VAL B 1 27 ? 11.812 -1.843 -29.078 1 87.94 27 VAL B CA 1
ATOM 2190 C C . VAL B 1 27 ? 11.883 -1.676 -30.594 1 87.94 27 VAL B C 1
ATOM 2192 O O . VAL B 1 27 ? 11.492 -2.578 -31.344 1 87.94 27 VAL B O 1
ATOM 2195 N N . ALA B 1 28 ? 12.422 -0.587 -31.016 1 89.25 28 ALA B N 1
ATOM 2196 C CA . ALA B 1 28 ? 12.539 -0.314 -32.438 1 89.25 28 ALA B CA 1
ATOM 2197 C C . ALA B 1 28 ? 13.625 -1.175 -33.062 1 89.25 28 ALA B C 1
ATOM 2199 O O . ALA B 1 28 ? 13.508 -1.58 -34.25 1 89.25 28 ALA B O 1
ATOM 2200 N N . ALA B 1 29 ? 14.578 -1.499 -32.312 1 90.44 29 ALA B N 1
ATOM 2201 C CA . ALA B 1 29 ? 15.773 -2.129 -32.875 1 90.44 29 ALA B CA 1
ATOM 2202 C C . ALA B 1 29 ? 15.703 -3.648 -32.75 1 90.44 29 ALA B C 1
ATOM 2204 O O . ALA B 1 29 ? 16.344 -4.371 -33.531 1 90.44 29 ALA B O 1
ATOM 2205 N N . ASP B 1 30 ? 15.055 -4.133 -31.766 1 89.56 30 ASP B N 1
ATOM 2206 C CA . ASP B 1 30 ? 15.102 -5.551 -31.422 1 89.56 30 ASP B CA 1
ATOM 2207 C C . ASP B 1 30 ? 13.695 -6.152 -31.391 1 89.56 30 ASP B C 1
ATOM 2209 O O . ASP B 1 30 ? 12.859 -5.738 -30.594 1 89.56 30 ASP B O 1
ATOM 2213 N N . PRO B 1 31 ? 13.523 -7.16 -32.219 1 89.62 31 PRO B N 1
ATOM 2214 C CA . PRO B 1 31 ? 12.211 -7.801 -32.281 1 89.62 31 PRO B CA 1
ATOM 2215 C C . PRO B 1 31 ? 11.758 -8.367 -30.938 1 89.62 31 PRO B C 1
ATOM 2217 O O . PRO B 1 31 ? 10.562 -8.375 -30.641 1 89.62 31 PRO B O 1
ATOM 2220 N N . LEU B 1 32 ? 12.656 -8.82 -30.172 1 89.94 32 LEU B N 1
ATOM 2221 C CA . LEU B 1 32 ? 12.312 -9.352 -28.859 1 89.94 32 LEU B CA 1
ATOM 2222 C C . LEU B 1 32 ? 11.68 -8.273 -27.984 1 89.94 32 LEU B C 1
ATOM 2224 O O . LEU B 1 32 ? 10.617 -8.5 -27.391 1 89.94 32 LEU B O 1
ATOM 2228 N N . HIS B 1 33 ? 12.305 -7.195 -27.906 1 90.81 33 HIS B N 1
ATOM 2229 C CA . HIS B 1 33 ? 11.781 -6.094 -27.109 1 90.81 33 HIS B CA 1
ATOM 2230 C C . HIS B 1 33 ? 10.461 -5.586 -27.688 1 90.81 33 HIS B C 1
ATOM 2232 O O . HIS B 1 33 ? 9.57 -5.176 -26.922 1 90.81 33 HIS B O 1
ATOM 2238 N N . ALA B 1 34 ? 10.344 -5.637 -28.906 1 93.25 34 ALA B N 1
ATOM 2239 C CA . ALA B 1 34 ? 9.094 -5.219 -29.547 1 93.25 34 ALA B CA 1
ATOM 2240 C C . ALA B 1 34 ? 7.941 -6.141 -29.141 1 93.25 34 ALA B C 1
ATOM 2242 O O . ALA B 1 34 ? 6.836 -5.672 -28.844 1 93.25 34 ALA B O 1
ATOM 2243 N N . LYS B 1 35 ? 8.188 -7.383 -29.156 1 94.31 35 LYS B N 1
ATOM 2244 C CA . LYS B 1 35 ? 7.18 -8.375 -28.781 1 94.31 35 LYS B CA 1
ATOM 2245 C C . LYS B 1 35 ? 6.801 -8.242 -27.312 1 94.31 35 LYS B C 1
ATOM 2247 O O . LYS B 1 35 ? 5.621 -8.312 -26.969 1 94.31 35 LYS B O 1
ATOM 2252 N N . ILE B 1 36 ? 7.77 -8.07 -26.5 1 95.88 36 ILE B N 1
ATOM 2253 C CA . ILE B 1 36 ? 7.531 -7.902 -25.078 1 95.88 36 ILE B CA 1
ATOM 2254 C C . ILE B 1 36 ? 6.676 -6.664 -24.828 1 95.88 36 ILE B C 1
ATOM 2256 O O . ILE B 1 36 ? 5.668 -6.723 -24.125 1 95.88 36 ILE B O 1
ATOM 2260 N N . PHE B 1 37 ? 7.074 -5.609 -25.469 1 95.62 37 PHE B N 1
ATOM 2261 C CA . PHE B 1 37 ? 6.344 -4.359 -25.281 1 95.62 37 PHE B CA 1
ATOM 2262 C C . PHE B 1 37 ? 4.91 -4.496 -25.781 1 95.62 37 PHE B C 1
ATOM 2264 O O . PHE B 1 37 ? 3.973 -4.023 -25.141 1 95.62 37 PHE B O 1
ATOM 2271 N N . ALA B 1 38 ? 4.734 -5.113 -26.875 1 96 38 ALA B N 1
ATOM 2272 C CA . ALA B 1 38 ? 3.408 -5.305 -27.453 1 96 38 ALA B CA 1
ATOM 2273 C C . ALA B 1 38 ? 2.523 -6.141 -26.547 1 96 38 ALA B C 1
ATOM 2275 O O . ALA B 1 38 ? 1.345 -5.832 -26.344 1 96 38 ALA B O 1
ATOM 2276 N N . THR B 1 39 ? 3.039 -7.18 -26 1 97.38 39 THR B N 1
ATOM 2277 C CA . THR B 1 39 ? 2.303 -8.062 -25.094 1 97.38 39 THR B CA 1
ATOM 2278 C C . THR B 1 39 ? 1.919 -7.328 -23.812 1 97.38 39 THR B C 1
ATOM 2280 O O . THR B 1 39 ? 0.763 -7.375 -23.391 1 97.38 39 THR B O 1
ATOM 2283 N N . LEU B 1 40 ? 2.854 -6.645 -23.25 1 97.94 40 LEU B N 1
ATOM 2284 C CA . LEU B 1 40 ? 2.639 -5.98 -21.969 1 97.94 40 LEU B CA 1
ATOM 2285 C C . LEU B 1 40 ? 1.687 -4.801 -22.125 1 97.94 40 LEU B C 1
ATOM 2287 O O . LEU B 1 40 ? 0.916 -4.496 -21.203 1 97.94 40 LEU B O 1
ATOM 2291 N N . SER B 1 41 ? 1.729 -4.125 -23.266 1 96.75 41 SER B N 1
ATOM 2292 C CA . SER B 1 41 ? 0.875 -2.963 -23.5 1 96.75 41 SER B CA 1
ATOM 2293 C C . SER B 1 41 ? -0.598 -3.355 -23.516 1 96.75 41 SER B C 1
ATOM 2295 O O . SER B 1 41 ? -1.472 -2.518 -23.281 1 96.75 41 SER B O 1
ATOM 2297 N N . LYS B 1 42 ? -0.888 -4.629 -23.766 1 97.56 42 LYS B N 1
ATOM 2298 C CA . LYS B 1 42 ? -2.26 -5.129 -23.734 1 97.56 42 LYS B CA 1
ATOM 2299 C C . LYS B 1 42 ? -2.83 -5.094 -22.328 1 97.56 42 LYS B C 1
ATOM 2301 O O . LYS B 1 42 ? -4.047 -5.07 -22.141 1 97.56 42 LYS B O 1
ATOM 2306 N N . GLY B 1 43 ? -1.963 -5.145 -21.328 1 98.56 43 GLY B N 1
ATOM 2307 C CA . GLY B 1 43 ? -2.377 -5.125 -19.922 1 98.56 43 GLY B CA 1
ATOM 2308 C C . GLY B 1 43 ? -2.723 -3.736 -19.422 1 98.56 43 GLY B C 1
ATOM 2309 O O . GLY B 1 43 ? -3.338 -3.588 -18.359 1 98.56 43 GLY B O 1
ATOM 2310 N N . ILE B 1 44 ? -2.355 -2.695 -20.219 1 98.5 44 ILE B N 1
ATOM 2311 C CA . ILE B 1 44 ? -2.58 -1.312 -19.812 1 98.5 44 ILE B CA 1
ATOM 2312 C C . ILE B 1 44 ? -4.078 -1.044 -19.688 1 98.5 44 ILE B C 1
ATOM 2314 O O . ILE B 1 44 ? -4.527 -0.413 -18.734 1 98.5 44 ILE B O 1
ATOM 2318 N N . GLY B 1 45 ? -4.855 -1.559 -20.641 1 98.31 45 GLY B N 1
ATOM 2319 C CA . GLY B 1 45 ? -6.297 -1.379 -20.609 1 98.31 45 GLY B CA 1
ATOM 2320 C C . GLY B 1 45 ? -6.945 -1.96 -19.359 1 98.31 45 GLY B C 1
ATOM 2321 O O . GLY B 1 45 ? -7.781 -1.312 -18.734 1 98.31 45 GLY B O 1
ATOM 2322 N N . VAL B 1 46 ? -6.57 -3.178 -19.031 1 98.69 46 VAL B N 1
ATOM 2323 C CA . VAL B 1 46 ? -7.109 -3.84 -17.859 1 98.69 46 VAL B CA 1
ATOM 2324 C C . VAL B 1 46 ? -6.707 -3.07 -16.594 1 98.69 46 VAL B C 1
ATOM 2326 O O . VAL B 1 46 ? -7.523 -2.875 -15.695 1 98.69 46 VAL B O 1
ATOM 2329 N N . THR B 1 47 ? -5.473 -2.652 -16.531 1 98.81 47 THR B N 1
ATOM 2330 C CA . THR B 1 47 ? -4.977 -1.884 -15.398 1 98.81 47 THR B CA 1
ATOM 2331 C C . THR B 1 47 ? -5.777 -0.597 -15.227 1 98.81 47 THR B C 1
ATOM 2333 O O . THR B 1 47 ? -6.215 -0.278 -14.117 1 98.81 47 THR B O 1
ATOM 2336 N N . ILE B 1 48 ? -6.02 0.132 -16.281 1 98.62 48 ILE B N 1
ATOM 2337 C CA . ILE B 1 48 ? -6.777 1.378 -16.234 1 98.62 48 ILE B CA 1
ATOM 2338 C C . ILE B 1 48 ? -8.227 1.09 -15.844 1 98.62 48 ILE B C 1
ATOM 2340 O O . ILE B 1 48 ? -8.797 1.781 -15 1 98.62 48 ILE B O 1
ATOM 2344 N N . PHE B 1 49 ? -8.789 0.07 -16.453 1 98.81 49 PHE B N 1
ATOM 2345 C CA . PHE B 1 49 ? -10.172 -0.307 -16.156 1 98.81 49 PHE B CA 1
ATOM 2346 C C . PHE B 1 49 ? -10.344 -0.649 -14.688 1 98.81 49 PHE B C 1
ATOM 2348 O O . PHE B 1 49 ? -11.242 -0.132 -14.023 1 98.81 49 PHE B O 1
ATOM 2355 N N . VAL B 1 50 ? -9.484 -1.531 -14.18 1 98.88 50 VAL B N 1
ATOM 2356 C CA . VAL B 1 50 ? -9.547 -1.95 -12.781 1 98.88 50 VAL B CA 1
ATOM 2357 C C . VAL B 1 50 ? -9.414 -0.732 -11.875 1 98.88 50 VAL B C 1
ATOM 2359 O O . VAL B 1 50 ? -10.195 -0.568 -10.93 1 98.88 50 VAL B O 1
ATOM 2362 N N . THR B 1 51 ? -8.484 0.129 -12.164 1 98.81 51 THR B N 1
ATOM 2363 C CA . THR B 1 51 ? -8.219 1.295 -11.336 1 98.81 51 THR B CA 1
ATOM 2364 C C . THR B 1 51 ? -9.414 2.238 -11.312 1 98.81 51 THR B C 1
ATOM 2366 O O . THR B 1 51 ? -9.859 2.662 -10.25 1 98.81 51 THR B O 1
ATOM 2369 N N . LEU B 1 52 ? -9.953 2.512 -12.469 1 98.75 52 LEU B N 1
ATOM 2370 C CA . LEU B 1 52 ? -11.039 3.477 -12.586 1 98.75 52 LEU B CA 1
ATOM 2371 C C . LEU B 1 52 ? -12.312 2.943 -11.93 1 98.75 52 LEU B C 1
ATOM 2373 O O . LEU B 1 52 ? -12.961 3.646 -11.156 1 98.75 52 LEU B O 1
ATOM 2377 N N . VAL B 1 53 ? -12.641 1.747 -12.219 1 98.88 53 VAL B N 1
ATOM 2378 C CA . VAL B 1 53 ? -13.883 1.17 -11.711 1 98.88 53 VAL B CA 1
ATOM 2379 C C . VAL B 1 53 ? -13.773 0.952 -10.203 1 98.88 53 VAL B C 1
ATOM 2381 O O . VAL B 1 53 ? -14.703 1.267 -9.453 1 98.88 53 VAL B O 1
ATOM 2384 N N . ALA B 1 54 ? -12.656 0.404 -9.781 1 98.94 54 ALA B N 1
ATOM 2385 C CA . ALA B 1 54 ? -12.469 0.167 -8.352 1 98.94 54 ALA B CA 1
ATOM 2386 C C . ALA B 1 54 ? -12.453 1.481 -7.574 1 98.94 54 ALA B C 1
ATOM 2388 O O . ALA B 1 54 ? -13.047 1.578 -6.496 1 98.94 54 ALA B O 1
ATOM 2389 N N . PHE B 1 55 ? -11.781 2.486 -8.117 1 98.88 55 PHE B N 1
ATOM 2390 C CA . PHE B 1 55 ? -11.695 3.758 -7.41 1 98.88 55 PHE B CA 1
ATOM 2391 C C . PHE B 1 55 ? -13.062 4.426 -7.332 1 98.88 55 PHE B C 1
ATOM 2393 O O . PHE B 1 55 ? -13.438 4.965 -6.285 1 98.88 55 PHE B O 1
ATOM 2400 N N . LEU B 1 56 ? -13.805 4.414 -8.43 1 98.81 56 LEU B N 1
ATOM 2401 C CA . LEU B 1 56 ? -15.141 5 -8.445 1 98.81 56 LEU B CA 1
ATOM 2402 C C . LEU B 1 56 ? -16.047 4.297 -7.438 1 98.81 56 LEU B C 1
ATOM 2404 O O . LEU B 1 56 ? -16.797 4.949 -6.707 1 98.81 56 LEU B O 1
ATOM 2408 N N . GLY B 1 57 ? -15.984 2.994 -7.457 1 98.88 57 GLY B N 1
ATOM 2409 C CA . GLY B 1 57 ? -16.75 2.252 -6.465 1 98.88 57 GLY B CA 1
ATOM 2410 C C . GLY B 1 57 ? -16.328 2.564 -5.039 1 98.88 57 GLY B C 1
ATOM 2411 O O . GLY B 1 57 ? -17.172 2.707 -4.156 1 98.88 57 GLY B O 1
ATOM 2412 N N . ALA B 1 58 ? -15.039 2.67 -4.844 1 98.94 58 ALA B N 1
ATOM 2413 C CA . ALA B 1 58 ? -14.508 2.986 -3.52 1 98.94 58 ALA B CA 1
ATOM 2414 C C . ALA B 1 58 ? -14.914 4.391 -3.088 1 98.94 58 ALA B C 1
ATOM 2416 O O . ALA B 1 58 ? -15.148 4.645 -1.903 1 98.94 58 ALA B O 1
ATOM 2417 N N . LEU B 1 59 ? -14.969 5.32 -4.055 1 98.81 59 LEU B N 1
ATOM 2418 C CA . LEU B 1 59 ? -15.414 6.676 -3.756 1 98.81 59 LEU B CA 1
ATOM 2419 C C . LEU B 1 59 ? -16.844 6.668 -3.215 1 98.81 59 LEU B C 1
ATOM 2421 O O . LEU B 1 59 ? -17.141 7.316 -2.209 1 98.81 59 LEU B O 1
ATOM 2425 N N . VAL B 1 60 ? -17.688 5.93 -3.873 1 98.75 60 VAL B N 1
ATOM 2426 C CA . VAL B 1 60 ? -19.094 5.879 -3.5 1 98.75 60 VAL B CA 1
ATOM 2427 C C . VAL B 1 60 ? -19.25 5.219 -2.131 1 98.75 60 VAL B C 1
ATOM 2429 O O . VAL B 1 60 ? -19.859 5.789 -1.227 1 98.75 60 VAL B O 1
ATOM 2432 N N . LEU B 1 61 ? -18.641 4.09 -1.989 1 98.81 61 LEU B N 1
ATOM 2433 C CA . LEU B 1 61 ? -18.766 3.371 -0.726 1 98.81 61 LEU B CA 1
ATOM 2434 C C . LEU B 1 61 ? -18.062 4.129 0.399 1 98.81 61 LEU B C 1
ATOM 2436 O O . LEU B 1 61 ? -18.547 4.156 1.53 1 98.81 61 LEU B O 1
ATOM 2440 N N . GLY B 1 62 ? -16.891 4.684 0.097 1 98.75 62 GLY B N 1
ATOM 2441 C CA . GLY B 1 62 ? -16.188 5.484 1.08 1 98.75 62 GLY B CA 1
ATOM 2442 C C . GLY B 1 62 ? -16.984 6.676 1.567 1 98.75 62 GLY B C 1
ATOM 2443 O O . GLY B 1 62 ? -16.984 6.988 2.76 1 98.75 62 GLY B O 1
ATOM 2444 N N . LEU B 1 63 ? -17.656 7.348 0.656 1 97.69 63 LEU B N 1
ATOM 2445 C CA . LEU B 1 63 ? -18.5 8.484 1.024 1 97.69 63 LEU B CA 1
ATOM 2446 C C . LEU B 1 63 ? -19.656 8.039 1.91 1 97.69 63 LEU B C 1
ATOM 2448 O O . LEU B 1 63 ? -19.969 8.695 2.904 1 97.69 63 LEU B O 1
ATOM 2452 N N . LEU B 1 64 ? -20.281 6.949 1.545 1 98.12 64 LEU B N 1
ATOM 2453 C CA . LEU B 1 64 ? -21.375 6.418 2.344 1 98.12 64 LEU B CA 1
ATOM 2454 C C . LEU B 1 64 ? -20.906 6.062 3.75 1 98.12 64 LEU B C 1
ATOM 2456 O O . LEU B 1 64 ? -21.578 6.367 4.73 1 98.12 64 LEU B O 1
ATOM 2460 N N . LEU B 1 65 ? -19.75 5.484 3.879 1 98.38 65 LEU B N 1
ATOM 2461 C CA . LEU B 1 65 ? -19.188 5.125 5.176 1 98.38 65 LEU B CA 1
ATOM 2462 C C . LEU B 1 65 ? -18.844 6.371 5.984 1 98.38 65 LEU B C 1
ATOM 2464 O O . LEU B 1 65 ? -19.031 6.395 7.203 1 98.38 65 LEU B O 1
ATOM 2468 N N . ALA B 1 66 ? -18.312 7.352 5.312 1 97.5 66 ALA B N 1
ATOM 2469 C CA . ALA B 1 66 ? -17.984 8.594 5.996 1 97.5 66 ALA B CA 1
ATOM 2470 C C . ALA B 1 66 ? -19.234 9.25 6.582 1 97.5 66 ALA B C 1
ATOM 2472 O O . ALA B 1 66 ? -19.219 9.703 7.73 1 97.5 66 ALA B O 1
ATOM 2473 N N . VAL B 1 67 ? -20.312 9.32 5.797 1 94.19 67 VAL B N 1
ATOM 2474 C CA . VAL B 1 67 ? -21.578 9.898 6.258 1 94.19 67 VAL B CA 1
ATOM 2475 C C . VAL B 1 67 ? -22.125 9.07 7.418 1 94.19 67 VAL B C 1
ATOM 2477 O O . VAL B 1 67 ? -22.578 9.625 8.422 1 94.19 67 VAL B O 1
ATOM 2480 N N . ALA B 1 68 ? -22.031 7.785 7.258 1 96.44 68 ALA B N 1
ATOM 2481 C CA . ALA B 1 68 ? -22.5 6.902 8.328 1 96.44 68 ALA B CA 1
ATOM 2482 C C . ALA B 1 68 ? -21.703 7.125 9.609 1 96.44 68 ALA B C 1
ATOM 2484 O O . ALA B 1 68 ? -22.25 7.07 10.703 1 96.44 68 ALA B O 1
ATOM 2485 N N . SER B 1 69 ? -20.453 7.352 9.469 1 95.25 69 SER B N 1
ATOM 2486 C CA . SER B 1 69 ? -19.578 7.527 10.633 1 95.25 69 SER B CA 1
ATOM 2487 C C . SER B 1 69 ? -19.891 8.828 11.359 1 95.25 69 SER B C 1
ATOM 2489 O O . SER B 1 69 ? -19.5 9.008 12.516 1 95.25 69 SER B O 1
ATOM 2491 N N . LEU B 1 70 ? -20.625 9.742 10.688 1 92.19 70 LEU B N 1
ATOM 2492 C CA . LEU B 1 70 ? -20.969 11.031 11.273 1 92.19 70 LEU B CA 1
ATOM 2493 C C . LEU B 1 70 ? -22.438 11.086 11.641 1 92.19 70 LEU B C 1
ATOM 2495 O O . LEU B 1 70 ? -22.953 12.148 11.992 1 92.19 70 LEU B O 1
ATOM 2499 N N . SER B 1 71 ? -23.094 9.992 11.5 1 92.38 71 SER B N 1
ATOM 2500 C CA . SER B 1 71 ? -24.516 9.898 11.773 1 92.38 71 SER B CA 1
ATOM 2501 C C . SER B 1 71 ? -24.812 10.141 13.25 1 92.38 71 SER B C 1
ATOM 2503 O O . SER B 1 71 ? -23.953 9.914 14.109 1 92.38 71 SER B O 1
ATOM 2505 N N . ARG B 1 72 ? -26.016 10.609 13.516 1 89.81 72 ARG B N 1
ATOM 2506 C CA . ARG B 1 72 ? -26.484 10.781 14.891 1 89.81 72 ARG B CA 1
ATOM 2507 C C . ARG B 1 72 ? -26.797 9.438 15.539 1 89.81 72 ARG B C 1
ATOM 2509 O O . ARG B 1 72 ? -26.844 9.328 16.766 1 89.81 72 ARG B O 1
ATOM 2516 N N . HIS B 1 73 ? -27.062 8.531 14.727 1 94 73 HIS B N 1
ATOM 2517 C CA . HIS B 1 73 ? -27.406 7.207 15.219 1 94 73 HIS B CA 1
ATOM 2518 C C . HIS B 1 73 ? -26.172 6.379 15.508 1 94 73 HIS B C 1
ATOM 2520 O O . HIS B 1 73 ? -25.297 6.223 14.641 1 94 73 HIS B O 1
ATOM 2526 N N . LEU B 1 74 ? -26.141 5.789 16.703 1 91.62 74 LEU B N 1
ATOM 2527 C CA . LEU B 1 74 ? -24.984 5.051 17.188 1 91.62 74 LEU B CA 1
ATOM 2528 C C . LEU B 1 74 ? -24.719 3.82 16.328 1 91.62 74 LEU B C 1
ATOM 2530 O O . LEU B 1 74 ? -23.562 3.477 16.078 1 91.62 74 LEU B O 1
ATOM 2534 N N . ILE B 1 75 ? -25.75 3.207 15.891 1 93.06 75 ILE B N 1
ATOM 2535 C CA . ILE B 1 75 ? -25.609 1.951 15.164 1 93.06 75 ILE B CA 1
ATOM 2536 C C . ILE B 1 75 ? -24.859 2.191 13.859 1 93.06 75 ILE B C 1
ATOM 2538 O O . ILE B 1 75 ? -23.984 1.41 13.484 1 93.06 75 ILE B O 1
ATOM 2542 N N . TRP B 1 76 ? -25.125 3.244 13.133 1 95 76 TRP B N 1
ATOM 2543 C CA . TRP B 1 76 ? -24.469 3.545 11.867 1 95 76 TRP B CA 1
ATOM 2544 C C . TRP B 1 76 ? -23.016 3.953 12.086 1 95 76 TRP B C 1
ATOM 2546 O O . TRP B 1 76 ? -22.141 3.566 11.312 1 95 76 TRP B O 1
ATOM 2556 N N . ARG B 1 77 ? -22.781 4.625 13.109 1 94.62 77 ARG B N 1
ATOM 2557 C CA . ARG B 1 77 ? -21.406 5.031 13.438 1 94.62 77 ARG B CA 1
ATOM 2558 C C . ARG B 1 77 ? -20.531 3.818 13.742 1 94.62 77 ARG B C 1
ATOM 2560 O O . ARG B 1 77 ? -19.406 3.717 13.258 1 94.62 77 ARG B O 1
ATOM 2567 N N . GLN B 1 78 ? -21.125 2.949 14.508 1 92.94 78 GLN B N 1
ATOM 2568 C CA . GLN B 1 78 ? -20.375 1.778 14.922 1 92.94 78 GLN B CA 1
ATOM 2569 C C . GLN B 1 78 ? -20.125 0.828 13.758 1 92.94 78 GLN B C 1
ATOM 2571 O O . GLN B 1 78 ? -19.062 0.215 13.656 1 92.94 78 GLN B O 1
ATOM 2576 N N . LEU B 1 79 ? -21.078 0.681 12.875 1 95 79 LEU B N 1
ATOM 2577 C CA . LEU B 1 79 ? -20.922 -0.173 11.703 1 95 79 LEU B CA 1
ATOM 2578 C C . LEU B 1 79 ? -19.828 0.368 10.781 1 95 79 LEU B C 1
ATOM 2580 O O . LEU B 1 79 ? -19.016 -0.396 10.266 1 95 79 LEU B O 1
ATOM 2584 N N . ALA B 1 80 ? -19.859 1.676 10.625 1 96.44 80 ALA B N 1
ATOM 2585 C CA . ALA B 1 80 ? -18.859 2.309 9.781 1 96.44 80 ALA B CA 1
ATOM 2586 C C . ALA B 1 80 ? -17.453 2.152 10.375 1 96.44 80 ALA B C 1
ATOM 2588 O O . ALA B 1 80 ? -16.5 1.845 9.664 1 96.44 80 ALA B O 1
ATOM 2589 N N . ARG B 1 81 ? -17.391 2.324 11.617 1 93.62 81 ARG B N 1
ATOM 2590 C CA . ARG B 1 81 ? -16.109 2.195 12.305 1 93.62 81 ARG B CA 1
ATOM 2591 C C . ARG B 1 81 ? -15.602 0.758 12.25 1 93.62 81 ARG B C 1
ATOM 2593 O O . ARG B 1 81 ? -14.406 0.524 12.039 1 93.62 81 ARG B O 1
ATOM 2600 N N . PHE B 1 82 ? -16.5 -0.163 12.492 1 93.69 82 PHE B N 1
ATOM 2601 C CA . PHE B 1 82 ? -16.141 -1.577 12.43 1 93.69 82 PHE B CA 1
ATOM 2602 C C . PHE B 1 82 ? -15.602 -1.944 11.055 1 93.69 82 PHE B C 1
ATOM 2604 O O . PHE B 1 82 ? -14.547 -2.572 10.945 1 93.69 82 PHE B O 1
ATOM 2611 N N . TYR B 1 83 ? -16.328 -1.513 10.047 1 96.38 83 TYR B N 1
ATOM 2612 C CA . TYR B 1 83 ? -15.891 -1.774 8.68 1 96.38 83 TYR B CA 1
ATOM 2613 C C . TYR B 1 83 ? -14.508 -1.203 8.422 1 96.38 83 TYR B C 1
ATOM 2615 O O . TYR B 1 83 ? -13.617 -1.907 7.938 1 96.38 83 TYR B O 1
ATOM 2623 N N . THR B 1 84 ? -14.297 0.041 8.781 1 96.56 84 THR B N 1
ATOM 2624 C CA . THR B 1 84 ? -13.055 0.75 8.484 1 96.56 84 THR B CA 1
ATOM 2625 C C . THR B 1 84 ? -11.883 0.125 9.234 1 96.56 84 THR B C 1
ATOM 2627 O O . THR B 1 84 ? -10.812 -0.089 8.656 1 96.56 84 THR B O 1
ATOM 2630 N N . GLU B 1 85 ? -12.102 -0.27 10.484 1 93.19 85 GLU B N 1
ATOM 2631 C CA . GLU B 1 85 ? -11.023 -0.812 11.305 1 93.19 85 GLU B CA 1
ATOM 2632 C C . GLU B 1 85 ? -10.648 -2.223 10.859 1 93.19 85 GLU B C 1
ATOM 2634 O O . GLU B 1 85 ? -9.461 -2.57 10.812 1 93.19 85 GLU B O 1
ATOM 2639 N N . VAL B 1 86 ? -11.578 -2.979 10.492 1 95 86 VAL B N 1
ATOM 2640 C CA . VAL B 1 86 ? -11.336 -4.352 10.07 1 95 86 VAL B CA 1
ATOM 2641 C C . VAL B 1 86 ? -10.617 -4.359 8.719 1 95 86 VAL B C 1
ATOM 2643 O O . VAL B 1 86 ? -9.586 -5.027 8.562 1 95 86 VAL B O 1
ATOM 2646 N N . ILE B 1 87 ? -11.156 -3.611 7.801 1 97.44 87 ILE B N 1
ATOM 2647 C CA . ILE B 1 87 ? -10.633 -3.613 6.438 1 97.44 87 ILE B CA 1
ATOM 2648 C C . ILE B 1 87 ? -9.227 -3.018 6.422 1 97.44 87 ILE B C 1
ATOM 2650 O O . ILE B 1 87 ? -8.344 -3.52 5.727 1 97.44 87 ILE B O 1
ATOM 2654 N N . ARG B 1 88 ? -8.992 -2.014 7.195 1 95.56 88 ARG B N 1
ATOM 2655 C CA . ARG B 1 88 ? -7.691 -1.359 7.215 1 95.56 88 ARG B CA 1
ATOM 2656 C C . ARG B 1 88 ? -6.664 -2.211 7.953 1 95.56 88 ARG B C 1
ATOM 2658 O O . ARG B 1 88 ? -5.457 -1.963 7.859 1 95.56 88 ARG B O 1
ATOM 2665 N N . GLY B 1 89 ? -7.148 -3.234 8.695 1 95.69 89 GLY B N 1
ATOM 2666 C CA . GLY B 1 89 ? -6.25 -4.078 9.469 1 95.69 89 GLY B CA 1
ATOM 2667 C C . GLY B 1 89 ? -5.812 -5.324 8.727 1 95.69 89 GLY B C 1
ATOM 2668 O O . GLY B 1 89 ? -4.902 -6.027 9.172 1 95.69 89 GLY B O 1
ATOM 2669 N N . VAL B 1 90 ? -6.375 -5.598 7.586 1 97.94 90 VAL B N 1
ATOM 2670 C CA . VAL B 1 90 ? -6.09 -6.793 6.805 1 97.94 90 VAL B CA 1
ATOM 2671 C C . VAL B 1 90 ? -5.316 -6.414 5.543 1 97.94 90 VAL B C 1
ATOM 2673 O O . VAL B 1 90 ? -5.652 -5.434 4.875 1 97.94 90 VAL B O 1
ATOM 2676 N N . PRO B 1 91 ? -4.219 -7.148 5.227 1 98.62 91 PRO B N 1
ATOM 2677 C CA . PRO B 1 91 ? -3.494 -6.855 3.99 1 98.62 91 PRO B CA 1
ATOM 2678 C C . PRO B 1 91 ? -4.391 -6.891 2.756 1 98.62 91 PRO B C 1
ATOM 2680 O O . PRO B 1 91 ? -5.27 -7.754 2.652 1 98.62 91 PRO B O 1
ATOM 2683 N N . ILE B 1 92 ? -4.141 -6.027 1.819 1 98.69 92 ILE B N 1
ATOM 2684 C CA . ILE B 1 92 ? -4.984 -5.918 0.635 1 98.69 92 ILE B CA 1
ATOM 2685 C C . ILE B 1 92 ? -4.941 -7.223 -0.153 1 98.69 92 ILE B C 1
ATOM 2687 O O . ILE B 1 92 ? -5.961 -7.668 -0.685 1 98.69 92 ILE B O 1
ATOM 2691 N N . ILE B 1 93 ? -3.758 -7.828 -0.234 1 98.75 93 ILE B N 1
ATOM 2692 C CA . ILE B 1 93 ? -3.654 -9.07 -0.991 1 98.75 93 ILE B CA 1
ATOM 2693 C C . ILE B 1 93 ? -4.5 -10.156 -0.325 1 98.75 93 ILE B C 1
ATOM 2695 O O . ILE B 1 93 ? -5.086 -11 -1.005 1 98.75 93 ILE B O 1
ATOM 2699 N N . VAL B 1 94 ? -4.605 -10.125 1.006 1 98.81 94 VAL B N 1
ATOM 2700 C CA . VAL B 1 94 ? -5.434 -11.078 1.733 1 98.81 94 VAL B CA 1
ATOM 2701 C C . VAL B 1 94 ? -6.91 -10.797 1.461 1 98.81 94 VAL B C 1
ATOM 2703 O O . VAL B 1 94 ? -7.703 -11.719 1.269 1 98.81 94 VAL B O 1
ATOM 2706 N N . LEU B 1 95 ? -7.281 -9.531 1.43 1 98.75 95 LEU B N 1
ATOM 2707 C CA . LEU B 1 95 ? -8.656 -9.164 1.099 1 98.75 95 LEU B CA 1
ATOM 2708 C C . LEU B 1 95 ? -9.016 -9.625 -0.31 1 98.75 95 LEU B C 1
ATOM 2710 O O . LEU B 1 95 ? -10.141 -10.062 -0.555 1 98.75 95 LEU B O 1
ATOM 2714 N N . LEU B 1 96 ? -8.047 -9.5 -1.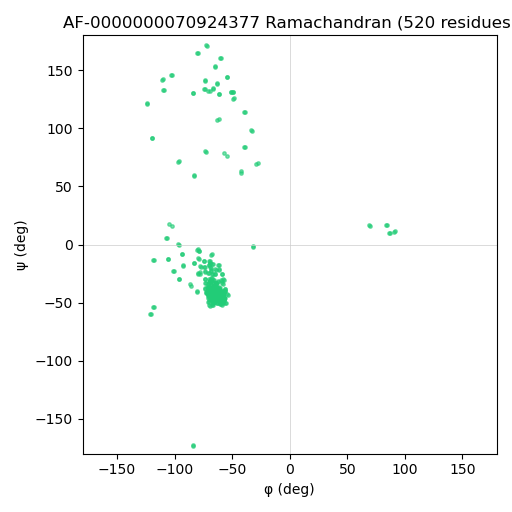184 1 98.81 96 LEU B N 1
ATOM 2715 C CA . LEU B 1 96 ? -8.258 -9.93 -2.562 1 98.81 96 LEU B CA 1
ATOM 2716 C C . LEU B 1 96 ? -8.57 -11.422 -2.623 1 98.81 96 LEU B C 1
ATOM 2718 O O . LEU B 1 96 ? -9.547 -11.828 -3.262 1 98.81 96 LEU B O 1
ATOM 2722 N N . LEU B 1 97 ? -7.762 -12.195 -1.959 1 98.81 97 LEU B N 1
ATOM 2723 C CA . LEU B 1 97 ? -7.953 -13.648 -1.938 1 98.81 97 LE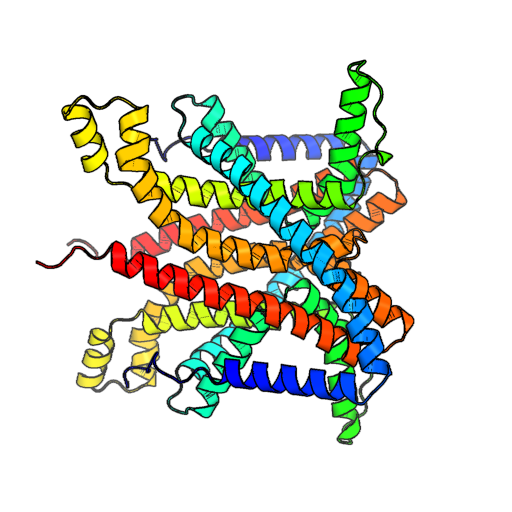U B CA 1
ATOM 2724 C C . LEU B 1 97 ? -9.242 -14.016 -1.205 1 98.81 97 LEU B C 1
ATOM 2726 O O . LEU B 1 97 ? -9.984 -14.883 -1.655 1 98.81 97 LEU B O 1
ATOM 2730 N N . TYR B 1 98 ? -9.5 -13.32 -0.118 1 98.62 98 TYR B N 1
ATOM 2731 C CA . TYR B 1 98 ? -10.695 -13.562 0.677 1 98.62 98 TYR B CA 1
ATOM 2732 C C . TYR B 1 98 ? -11.961 -13.312 -0.141 1 98.62 98 TYR B C 1
ATOM 2734 O O . TYR B 1 98 ? -12.883 -14.133 -0.142 1 98.62 98 TYR B O 1
ATOM 2742 N N . VAL B 1 99 ? -11.977 -12.195 -0.805 1 98.69 99 VAL B N 1
ATOM 2743 C CA . VAL B 1 99 ? -13.156 -11.828 -1.587 1 98.69 99 VAL B CA 1
ATOM 2744 C C . VAL B 1 99 ? -13.328 -12.797 -2.752 1 98.69 99 VAL B C 1
ATOM 2746 O O . VAL B 1 99 ? -14.43 -13.281 -3.01 1 98.69 99 VAL B O 1
ATOM 2749 N N . ALA B 1 100 ? -12.266 -13.133 -3.408 1 98.31 100 ALA B N 1
ATOM 2750 C CA . ALA B 1 100 ? -12.32 -13.961 -4.613 1 98.31 100 ALA B CA 1
ATOM 2751 C C . ALA B 1 100 ? -12.758 -15.383 -4.281 1 98.31 100 ALA B C 1
ATOM 2753 O O . ALA B 1 100 ? -13.562 -15.977 -5.008 1 98.31 100 ALA B O 1
ATOM 2754 N N . PHE B 1 101 ? -12.289 -15.906 -3.148 1 97.94 101 PHE B N 1
ATOM 2755 C CA . PHE B 1 101 ? -12.422 -17.344 -2.99 1 97.94 101 PHE B CA 1
ATOM 2756 C C . PHE B 1 101 ? -13.297 -17.688 -1.784 1 97.94 101 PHE B C 1
ATOM 2758 O O . PHE B 1 101 ? -13.703 -18.828 -1.61 1 97.94 101 PHE B O 1
ATOM 2765 N N . ALA B 1 102 ? -13.562 -16.688 -0.929 1 97.38 102 ALA B N 1
ATOM 2766 C CA . ALA B 1 102 ? -14.383 -16.969 0.245 1 97.38 102 ALA B CA 1
ATOM 2767 C C . ALA B 1 102 ? -15.672 -16.156 0.223 1 97.38 102 ALA B C 1
ATOM 2769 O O . ALA B 1 102 ? -16.766 -16.703 0.222 1 97.38 102 ALA B O 1
ATOM 2770 N N . LEU B 1 103 ? -15.562 -14.891 0.08 1 97.5 103 LEU B N 1
ATOM 2771 C CA . LEU B 1 103 ? -16.703 -14 0.239 1 97.5 103 LEU B CA 1
ATOM 2772 C C . LEU B 1 103 ? -17.688 -14.164 -0.912 1 97.5 103 LEU B C 1
ATOM 2774 O O . LEU B 1 103 ? -18.891 -14.336 -0.687 1 97.5 103 LEU B O 1
ATOM 2778 N N . VAL B 1 104 ? -17.219 -14.07 -2.168 1 97.75 104 VAL B N 1
ATOM 2779 C CA . VAL B 1 104 ? -18.109 -14.133 -3.32 1 97.75 104 VAL B CA 1
ATOM 2780 C C . VAL B 1 104 ? -18.828 -15.477 -3.346 1 97.75 104 VAL B C 1
ATOM 2782 O O . VAL B 1 104 ? -20.062 -15.531 -3.445 1 97.75 104 VAL B O 1
ATOM 2785 N N . PRO B 1 105 ? -18.094 -16.625 -3.199 1 96.44 105 PRO B N 1
ATOM 2786 C CA . PRO B 1 105 ? -18.812 -17.891 -3.123 1 96.44 105 PRO B CA 1
ATOM 2787 C C . PRO B 1 105 ? -19.828 -17.938 -1.979 1 96.44 105 PRO B C 1
ATOM 2789 O O . PRO B 1 105 ? -20.922 -18.484 -2.141 1 96.44 105 PRO B O 1
ATOM 2792 N N . ALA B 1 106 ? -19.484 -17.391 -0.836 1 95.12 106 ALA B N 1
ATOM 2793 C CA . ALA B 1 106 ? -20.391 -17.391 0.305 1 95.12 106 ALA B CA 1
ATOM 2794 C C . ALA B 1 106 ? -21.641 -16.562 0.002 1 95.12 106 ALA B C 1
ATOM 2796 O O . ALA B 1 106 ? -22.75 -16.938 0.4 1 95.12 106 ALA B O 1
ATOM 2797 N N . LEU B 1 107 ? -21.5 -15.438 -0.645 1 95.31 107 LEU B N 1
ATOM 2798 C CA . LEU B 1 107 ? -22.625 -14.578 -1.003 1 95.31 107 LEU B CA 1
ATOM 2799 C C . LEU B 1 107 ? -23.547 -15.281 -1.997 1 95.31 107 LEU B C 1
ATOM 2801 O O . LEU B 1 107 ? -24.766 -15.172 -1.897 1 95.31 107 LEU B O 1
ATOM 2805 N N . VAL B 1 108 ? -22.953 -15.922 -2.975 1 95.25 108 VAL B N 1
ATOM 2806 C CA . VAL B 1 108 ? -23.734 -16.672 -3.957 1 95.25 108 VAL B CA 1
ATOM 2807 C C . VAL B 1 108 ? -24.516 -17.781 -3.258 1 95.25 108 VAL B C 1
ATOM 2809 O O . VAL B 1 108 ? -25.703 -17.984 -3.531 1 95.25 108 VAL B O 1
ATOM 2812 N N . ALA B 1 109 ? -23.859 -18.516 -2.393 1 93.75 109 ALA B N 1
ATOM 2813 C CA . ALA B 1 109 ? -24.516 -19.578 -1.634 1 93.75 109 ALA B CA 1
ATOM 2814 C C . ALA B 1 109 ? -25.656 -19.031 -0.797 1 93.75 109 ALA B C 1
ATOM 2816 O O . ALA B 1 109 ? -26.719 -19.641 -0.707 1 93.75 109 ALA B O 1
ATOM 2817 N N . GLY B 1 110 ? -25.391 -17.891 -0.182 1 93.5 110 GLY B N 1
ATOM 2818 C CA . GLY B 1 110 ? -26.453 -17.25 0.588 1 93.5 110 GLY B CA 1
ATOM 2819 C C . GLY B 1 110 ? -27.625 -16.812 -0.26 1 93.5 110 GLY B C 1
ATOM 2820 O O . GLY B 1 110 ? -28.781 -17 0.129 1 93.5 110 GLY B O 1
ATOM 2821 N N . TRP B 1 111 ? -27.281 -16.219 -1.37 1 92.62 111 TRP B N 1
ATOM 2822 C CA . TRP B 1 111 ? -28.312 -15.797 -2.312 1 92.62 111 TRP B CA 1
ATOM 2823 C C . TRP B 1 111 ? -29.172 -16.984 -2.752 1 92.62 111 TRP B C 1
ATOM 2825 O O . TRP B 1 111 ? -30.406 -16.891 -2.77 1 92.62 111 TRP B O 1
ATOM 2835 N N . ASN B 1 112 ? -28.547 -18.078 -3.043 1 93.25 112 ASN B N 1
ATOM 2836 C CA . ASN B 1 112 ? -29.25 -19.266 -3.496 1 93.25 112 ASN B CA 1
ATOM 2837 C C . ASN B 1 112 ? -30.062 -19.891 -2.375 1 93.25 112 ASN B C 1
ATOM 2839 O O . ASN B 1 112 ? -31.125 -20.469 -2.623 1 93.25 112 ASN B O 1
ATOM 2843 N N . ALA B 1 113 ? -29.625 -19.734 -1.196 1 93.5 113 ALA B N 1
ATOM 2844 C CA . ALA B 1 113 ? -30.344 -20.281 -0.041 1 93.5 113 ALA B CA 1
ATOM 2845 C C . ALA B 1 113 ? -31.641 -19.516 0.221 1 93.5 113 ALA B C 1
ATOM 2847 O O . ALA B 1 113 ? -32.594 -20.062 0.79 1 93.5 113 ALA B O 1
ATOM 2848 N N . LEU B 1 114 ? -31.656 -18.312 -0.225 1 93.12 114 LEU B N 1
ATOM 2849 C CA . LEU B 1 114 ? -32.844 -17.484 -0.027 1 93.12 114 LEU B CA 1
ATOM 2850 C C . LEU B 1 114 ? -33.938 -17.844 -1.034 1 93.12 114 LEU B C 1
ATOM 2852 O O . LEU B 1 114 ? -35.062 -17.344 -0.945 1 93.12 114 LEU B O 1
ATOM 2856 N N . GLY B 1 115 ? -33.688 -18.641 -1.888 1 91.31 115 GLY B N 1
ATOM 2857 C CA . GLY B 1 115 ? -34.688 -19.094 -2.85 1 91.31 115 GLY B CA 1
ATOM 2858 C C . GLY B 1 115 ? -34.812 -18.156 -4.035 1 91.31 115 GLY B C 1
ATOM 2859 O O . GLY B 1 115 ? -35.844 -18.203 -4.746 1 91.31 115 GLY B O 1
ATOM 2860 N N . LEU B 1 116 ? -33.781 -17.328 -4.16 1 89.81 116 LEU B N 1
ATOM 2861 C CA . LEU B 1 116 ? -33.781 -16.406 -5.293 1 89.81 116 LEU B CA 1
ATOM 2862 C C . LEU B 1 116 ? -33.312 -17.094 -6.562 1 89.81 116 LEU B C 1
ATOM 2864 O O . LEU B 1 116 ? -32.875 -18.25 -6.512 1 89.81 116 LEU B O 1
ATOM 2868 N N . PRO B 1 117 ? -33.531 -16.5 -7.727 1 89.12 117 PRO B N 1
ATOM 2869 C CA . PRO B 1 117 ? -33 -17.156 -8.93 1 89.12 117 PRO B CA 1
ATOM 2870 C C . PRO B 1 117 ? -31.547 -17.547 -8.781 1 89.12 117 PRO B C 1
ATOM 2872 O O . PRO B 1 117 ? -30.734 -16.734 -8.328 1 89.12 117 PRO B O 1
ATOM 2875 N N . GLU B 1 118 ? -31.297 -18.734 -9.125 1 90.06 118 GLU B N 1
ATOM 2876 C CA . GLU B 1 118 ? -30 -19.344 -8.836 1 90.06 118 GLU B CA 1
ATOM 2877 C C . GLU B 1 118 ? -28.859 -18.594 -9.516 1 90.06 118 GLU B C 1
ATOM 2879 O O . GLU B 1 118 ? -28.969 -18.234 -10.688 1 90.06 118 GLU B O 1
ATOM 2884 N N . LEU B 1 119 ? -27.906 -18.281 -8.766 1 89.75 119 LEU B N 1
ATOM 2885 C CA . LEU B 1 119 ? -26.656 -17.703 -9.25 1 89.75 119 LEU B CA 1
ATOM 2886 C C . LEU B 1 119 ? -25.5 -18.703 -9.117 1 89.75 119 LEU B C 1
ATOM 2888 O O . LEU B 1 119 ? -25.531 -19.578 -8.25 1 89.75 119 LEU B O 1
ATOM 2892 N N . SER B 1 120 ? -24.625 -18.656 -10.148 1 91.75 120 SER B N 1
ATOM 2893 C CA . SER B 1 120 ? -23.406 -19.453 -10.078 1 91.75 120 SER B CA 1
ATOM 2894 C C . SER B 1 120 ? -22.203 -18.578 -9.734 1 91.75 120 SER B C 1
ATOM 2896 O O . SER B 1 120 ? -22.156 -17.406 -10.078 1 91.75 120 SER B O 1
ATOM 2898 N N . VAL B 1 121 ? -21.328 -19.141 -9.023 1 90.75 121 VAL B N 1
ATOM 2899 C CA . VAL B 1 121 ? -20.078 -18.453 -8.703 1 90.75 121 VAL B CA 1
ATOM 2900 C C . VAL B 1 121 ? -19.375 -18.047 -10 1 90.75 121 VAL B C 1
ATOM 2902 O O . VAL B 1 121 ? -18.672 -17.031 -10.039 1 90.75 121 VAL B O 1
ATOM 2905 N N . ARG B 1 122 ? -19.547 -18.781 -11.023 1 90.12 122 ARG B N 1
ATOM 2906 C CA . ARG B 1 122 ? -18.922 -18.562 -12.32 1 90.12 122 ARG B CA 1
ATOM 2907 C C . ARG B 1 122 ? -19.469 -17.297 -12.984 1 90.12 122 ARG B C 1
ATOM 2909 O O . ARG B 1 122 ? -18.875 -16.781 -13.93 1 90.12 122 ARG B O 1
ATOM 2916 N N . ASP B 1 123 ? -20.594 -16.906 -12.523 1 91.88 123 ASP B N 1
ATOM 2917 C CA . ASP B 1 123 ? -21.203 -15.688 -13.047 1 91.88 123 ASP B CA 1
ATOM 2918 C C . ASP B 1 123 ? -20.391 -14.461 -12.633 1 91.88 123 ASP B C 1
ATOM 2920 O O . ASP B 1 123 ? -20.594 -13.375 -13.172 1 91.88 123 ASP B O 1
ATOM 2924 N N . PHE B 1 124 ? -19.469 -14.641 -11.797 1 95.81 124 PHE B N 1
ATOM 2925 C CA . PHE B 1 124 ? -18.609 -13.562 -11.32 1 95.81 124 PHE B CA 1
ATOM 2926 C C . PHE B 1 124 ? -17.141 -13.836 -11.664 1 95.81 124 PHE B C 1
ATOM 2928 O O . PHE B 1 124 ? -16.422 -14.438 -10.867 1 95.81 124 PHE B O 1
ATOM 2935 N N . PRO B 1 125 ? -16.766 -13.312 -12.836 1 97.25 125 PRO B N 1
ATOM 2936 C CA . PRO B 1 125 ? -15.375 -13.586 -13.234 1 97.25 125 PRO B CA 1
ATOM 2937 C C . PRO B 1 125 ? -14.359 -13.039 -12.234 1 97.25 125 PRO B C 1
ATOM 2939 O O . PRO B 1 125 ? -14.688 -12.172 -11.422 1 97.25 125 PRO B O 1
ATOM 2942 N N . LEU B 1 126 ? -13.125 -13.57 -12.289 1 97.88 126 LEU B N 1
ATOM 2943 C CA . LEU B 1 126 ? -12.078 -13.203 -11.336 1 97.88 126 LEU B CA 1
ATOM 2944 C C . LEU B 1 126 ? -11.789 -11.711 -11.398 1 97.88 126 LEU B C 1
ATOM 2946 O O . LEU B 1 126 ? -11.453 -11.094 -10.383 1 97.88 126 LEU B O 1
ATOM 2950 N N . LEU B 1 127 ? -11.961 -11.102 -12.578 1 98.44 127 LEU B N 1
ATOM 2951 C CA . LEU B 1 127 ? -11.789 -9.664 -12.727 1 98.44 127 LEU B CA 1
ATOM 2952 C C . LEU B 1 127 ? -12.781 -8.906 -11.852 1 98.44 127 LEU B C 1
ATOM 2954 O O . LEU B 1 127 ? -12.406 -7.965 -11.148 1 98.44 127 LEU B O 1
ATOM 2958 N N . ALA B 1 128 ? -14.023 -9.305 -11.883 1 98.44 128 ALA B N 1
ATOM 2959 C CA . ALA B 1 128 ? -15.055 -8.648 -11.086 1 98.44 128 ALA B CA 1
ATOM 2960 C C . ALA B 1 128 ? -14.805 -8.836 -9.594 1 98.44 128 ALA B C 1
ATOM 2962 O O . ALA B 1 128 ? -15.039 -7.922 -8.797 1 98.44 128 ALA B O 1
ATOM 2963 N N . ARG B 1 129 ? -14.406 -10.039 -9.219 1 98.69 129 ARG B N 1
ATOM 2964 C CA . ARG B 1 129 ? -14.094 -10.312 -7.82 1 98.69 129 ARG B CA 1
ATOM 2965 C C . ARG B 1 129 ? -12.93 -9.453 -7.332 1 98.69 129 ARG B C 1
ATOM 2967 O O . ARG B 1 129 ? -12.961 -8.938 -6.215 1 98.69 129 ARG B O 1
ATOM 2974 N N . ALA B 1 130 ? -11.922 -9.305 -8.188 1 98.81 130 ALA B N 1
ATOM 2975 C CA . ALA B 1 130 ? -10.758 -8.484 -7.852 1 98.81 130 ALA B CA 1
ATOM 2976 C C . ALA B 1 130 ? -11.148 -7.02 -7.68 1 98.81 130 ALA B C 1
ATOM 2978 O O . ALA B 1 130 ? -10.703 -6.359 -6.738 1 98.81 130 ALA B O 1
ATOM 2979 N N . VAL B 1 131 ? -11.945 -6.523 -8.586 1 98.88 131 VAL B N 1
ATOM 2980 C CA . VAL B 1 131 ? -12.406 -5.141 -8.531 1 98.88 131 VAL B CA 1
ATOM 2981 C C . VAL B 1 131 ? -13.203 -4.918 -7.242 1 98.88 131 VAL B C 1
ATOM 2983 O O . VAL B 1 131 ? -13.008 -3.91 -6.555 1 98.88 131 VAL B O 1
ATOM 2986 N N . LEU B 1 132 ? -14.047 -5.859 -6.922 1 98.81 132 LEU B N 1
ATOM 2987 C CA . LEU B 1 132 ? -14.828 -5.758 -5.695 1 98.81 132 LEU B CA 1
ATOM 2988 C C . LEU B 1 132 ? -13.914 -5.695 -4.477 1 98.81 132 LEU B C 1
ATOM 2990 O O . LEU B 1 132 ? -14.141 -4.906 -3.559 1 98.81 132 LEU B O 1
ATOM 2994 N N . ALA B 1 133 ? -12.898 -6.547 -4.453 1 98.88 133 ALA B N 1
ATOM 2995 C CA . ALA B 1 133 ? -11.953 -6.566 -3.344 1 98.88 133 ALA B CA 1
ATOM 2996 C C . ALA B 1 133 ? -11.266 -5.211 -3.186 1 98.88 133 ALA B C 1
ATOM 2998 O O . ALA B 1 133 ? -11.133 -4.699 -2.07 1 98.88 133 ALA B O 1
ATOM 2999 N N . LEU B 1 134 ? -10.859 -4.609 -4.285 1 98.88 134 LEU B N 1
ATOM 3000 C CA . LEU B 1 134 ? -10.188 -3.316 -4.246 1 98.88 134 LEU B CA 1
ATOM 3001 C C . LEU B 1 134 ? -11.156 -2.217 -3.816 1 98.88 134 LEU B C 1
ATOM 3003 O O . LEU B 1 134 ? -10.766 -1.287 -3.105 1 98.88 134 LEU B O 1
ATOM 3007 N N . ILE B 1 135 ? -12.422 -2.301 -4.262 1 98.94 135 ILE B N 1
ATOM 3008 C CA . ILE B 1 135 ? -13.438 -1.359 -3.816 1 98.94 135 ILE B CA 1
ATOM 3009 C C . ILE B 1 135 ? -13.562 -1.41 -2.295 1 98.94 135 ILE B C 1
ATOM 3011 O O . ILE B 1 135 ? -13.492 -0.378 -1.625 1 98.94 135 ILE B O 1
ATOM 3015 N N . LEU B 1 136 ? -13.695 -2.586 -1.765 1 98.81 136 LEU B N 1
ATOM 3016 C CA . LEU B 1 136 ? -13.891 -2.768 -0.331 1 98.81 136 LEU B CA 1
ATOM 3017 C C . LEU B 1 136 ? -12.664 -2.303 0.449 1 98.81 136 LEU B C 1
ATOM 3019 O O . LEU B 1 136 ? -12.797 -1.658 1.492 1 98.81 136 LEU B O 1
ATOM 3023 N N . ALA B 1 137 ? -11.516 -2.617 -0.061 1 98.69 137 ALA B N 1
ATOM 3024 C CA . ALA B 1 137 ? -10.273 -2.242 0.606 1 98.69 137 ALA B CA 1
ATOM 3025 C C . ALA B 1 137 ? -10.102 -0.725 0.643 1 98.69 137 ALA B C 1
ATOM 3027 O O . ALA B 1 137 ? -9.883 -0.145 1.708 1 98.69 137 ALA B O 1
ATOM 3028 N N . TYR B 1 138 ? -10.273 -0.049 -0.469 1 98.81 138 TYR B N 1
ATOM 3029 C CA . TYR B 1 138 ? -9.984 1.377 -0.572 1 98.81 138 TYR B CA 1
ATOM 3030 C C . TYR B 1 138 ? -11.117 2.211 0.006 1 98.81 138 TYR B C 1
ATOM 3032 O O . TYR B 1 138 ? -10.922 3.369 0.379 1 98.81 138 TYR B O 1
ATOM 3040 N N . ALA B 1 139 ? -12.344 1.624 0.026 1 98.88 139 ALA B N 1
ATOM 3041 C CA . ALA B 1 139 ? -13.461 2.352 0.624 1 98.88 139 ALA B CA 1
ATOM 3042 C C . ALA B 1 139 ? -13.148 2.746 2.064 1 98.88 139 ALA B C 1
ATOM 3044 O O . ALA B 1 139 ? -13.516 3.834 2.51 1 98.88 139 ALA B O 1
ATOM 3045 N N . ALA B 1 140 ? -12.523 1.854 2.775 1 98.25 140 ALA B N 1
ATOM 3046 C CA . ALA B 1 140 ? -12.164 2.131 4.164 1 98.25 140 ALA B CA 1
ATOM 3047 C C . ALA B 1 140 ? -11.203 3.316 4.254 1 98.25 140 ALA B C 1
ATOM 3049 O O . ALA B 1 140 ? -11.344 4.168 5.137 1 98.25 140 ALA B O 1
ATOM 3050 N N . PHE B 1 141 ? -10.273 3.391 3.363 1 97.19 141 PHE B N 1
ATOM 3051 C CA . PHE B 1 141 ? -9.305 4.48 3.348 1 97.19 141 PHE B CA 1
ATOM 3052 C C . PHE B 1 141 ? -9.969 5.785 2.92 1 97.19 141 PHE B C 1
ATOM 3054 O O . PHE B 1 141 ? -9.742 6.832 3.533 1 97.19 141 PHE B O 1
ATOM 3061 N N . LEU B 1 142 ? -10.758 5.707 1.917 1 98.56 142 LEU B N 1
ATOM 3062 C CA . LEU B 1 142 ? -11.406 6.898 1.387 1 98.56 142 LEU B CA 1
ATOM 3063 C C . LEU B 1 142 ? -12.445 7.434 2.369 1 98.56 142 LEU B C 1
ATOM 3065 O O . LEU B 1 142 ? -12.672 8.641 2.439 1 98.56 142 LEU B O 1
ATOM 3069 N N . ALA B 1 143 ? -13.055 6.559 3.123 1 98.56 143 ALA B N 1
ATOM 3070 C CA . ALA B 1 143 ? -13.992 6.98 4.16 1 98.56 143 ALA B CA 1
ATOM 3071 C C . ALA B 1 143 ? -13.32 7.922 5.156 1 98.56 143 ALA B C 1
ATOM 3073 O O . ALA B 1 143 ? -13.898 8.93 5.559 1 98.56 143 ALA B O 1
ATOM 3074 N N . GLU B 1 144 ? -12.164 7.578 5.52 1 96.94 144 GLU B N 1
ATOM 3075 C CA . GLU B 1 144 ? -11.422 8.406 6.461 1 96.94 144 GLU B CA 1
ATOM 3076 C C . GLU B 1 144 ? -11.047 9.75 5.836 1 96.94 144 GLU B C 1
ATOM 3078 O O . GLU B 1 144 ? -11.023 10.773 6.523 1 96.94 144 GLU B O 1
ATOM 3083 N N . VAL B 1 145 ? -10.711 9.75 4.578 1 97.75 145 VAL B N 1
ATOM 3084 C CA . VAL B 1 145 ? -10.391 10.977 3.857 1 97.75 145 VAL B CA 1
ATOM 3085 C C . VAL B 1 145 ? -11.617 11.891 3.814 1 97.75 145 VAL B C 1
ATOM 3087 O O . VAL B 1 145 ? -11.523 13.086 4.102 1 97.75 145 VAL B O 1
ATOM 3090 N N . PHE B 1 146 ? -12.742 11.289 3.525 1 97.81 146 PHE B N 1
ATOM 3091 C CA . PHE B 1 146 ? -13.984 12.047 3.465 1 97.81 146 PHE B CA 1
ATOM 3092 C C . PHE B 1 146 ? -14.367 12.57 4.844 1 97.81 146 PHE B C 1
ATOM 3094 O O . PHE B 1 146 ? -14.766 13.727 4.984 1 97.81 146 PHE B O 1
ATOM 3101 N N . ARG B 1 147 ? -14.305 11.727 5.793 1 96.44 147 ARG B N 1
ATOM 3102 C CA . ARG B 1 147 ? -14.641 12.125 7.152 1 96.44 147 ARG B CA 1
ATOM 3103 C C . ARG B 1 147 ? -13.781 13.297 7.609 1 96.44 147 ARG B C 1
ATOM 3105 O O . ARG B 1 147 ? -14.297 14.281 8.148 1 96.44 147 ARG B O 1
ATOM 3112 N N . ALA B 1 148 ? -12.492 13.172 7.379 1 95.38 148 ALA B N 1
ATOM 3113 C CA . ALA B 1 148 ? -11.562 14.234 7.754 1 95.38 148 ALA B CA 1
ATOM 3114 C C . ALA B 1 148 ? -11.891 15.531 7.023 1 95.38 148 ALA B C 1
ATOM 3116 O O . ALA B 1 148 ? -11.805 16.625 7.602 1 95.38 148 ALA B O 1
ATOM 3117 N N . GLY B 1 149 ? -12.219 15.422 5.789 1 95.31 149 GLY B N 1
ATOM 3118 C CA . GLY B 1 149 ? -12.602 16.594 5.02 1 95.31 149 GLY B CA 1
ATOM 3119 C C . GLY B 1 149 ? -13.875 17.25 5.527 1 95.31 149 GLY B C 1
ATOM 3120 O O . GLY B 1 149 ? -13.945 18.484 5.625 1 95.31 149 GLY B O 1
ATOM 3121 N N . LEU B 1 150 ? -14.82 16.531 5.914 1 93.75 150 LEU B N 1
ATOM 3122 C CA . LEU B 1 150 ? -16.109 17.047 6.367 1 93.75 150 LEU B CA 1
ATOM 3123 C C . LEU B 1 150 ? -15.977 17.719 7.723 1 93.75 150 LEU B C 1
ATOM 3125 O O . LEU B 1 150 ? -16.594 18.766 7.969 1 93.75 150 LEU B O 1
ATOM 3129 N N . ILE B 1 151 ? -15.164 17.172 8.523 1 93.31 151 ILE B N 1
ATOM 3130 C CA . ILE B 1 151 ? -15.039 17.719 9.875 1 93.31 151 ILE B CA 1
ATOM 3131 C C . ILE B 1 151 ? -14.07 18.906 9.867 1 93.31 151 ILE B C 1
ATOM 3133 O O . ILE B 1 151 ? -14.016 19.672 10.828 1 93.31 151 ILE B O 1
ATOM 3137 N N . SER B 1 152 ? -13.32 18.984 8.773 1 93.44 152 SER B N 1
ATOM 3138 C CA . SER B 1 152 ? -12.336 20.062 8.695 1 93.44 152 SER B CA 1
ATOM 3139 C C . SER B 1 152 ? -13.008 21.422 8.539 1 93.44 152 SER B C 1
ATOM 3141 O O . SER B 1 152 ? -12.391 22.469 8.766 1 93.44 152 SER B O 1
ATOM 3143 N N . VAL B 1 153 ? -14.297 21.484 8.211 1 92.69 153 VAL B N 1
ATOM 3144 C CA . VAL B 1 153 ? -15.023 22.734 8.031 1 92.69 153 VAL B CA 1
ATOM 3145 C C . VAL B 1 153 ? -15.289 23.391 9.383 1 92.69 153 VAL B C 1
ATOM 3147 O O . VAL B 1 153 ? -15.789 22.734 10.305 1 92.69 153 VAL B O 1
ATOM 3150 N N . GLU B 1 154 ? -15.039 24.656 9.469 1 92.5 154 GLU B N 1
ATOM 3151 C CA . GLU B 1 154 ? -15.133 25.375 10.734 1 92.5 154 GLU B CA 1
ATOM 3152 C C . GLU B 1 154 ? -16.562 25.375 11.273 1 92.5 154 GLU B C 1
ATOM 3154 O O . GLU B 1 154 ? -17.5 25.656 10.547 1 92.5 154 GLU B O 1
ATOM 3159 N N . ARG B 1 155 ? -16.625 25.188 12.453 1 90.62 155 ARG B N 1
ATOM 3160 C CA . ARG B 1 155 ? -17.922 25.125 13.109 1 90.62 155 ARG B CA 1
ATOM 3161 C C . ARG B 1 155 ? -18.641 26.484 13.039 1 90.62 155 ARG B C 1
ATOM 3163 O O . ARG B 1 155 ? -19.859 26.531 12.938 1 90.62 155 ARG B O 1
ATOM 3170 N N . GLY B 1 156 ? -17.828 27.438 13.164 1 91.38 156 GLY B N 1
ATOM 3171 C CA . GLY B 1 156 ? -18.375 28.781 13.086 1 91.38 156 GLY B CA 1
ATOM 3172 C C . GLY B 1 156 ? -19.141 29.031 11.797 1 91.38 156 GLY B C 1
ATOM 3173 O O . GLY B 1 156 ? -20.188 29.688 11.805 1 91.38 156 GLY B O 1
ATOM 3174 N N . GLN B 1 157 ? -18.641 28.5 10.711 1 92.62 157 GLN B N 1
ATOM 3175 C CA . GLN B 1 157 ? -19.297 28.656 9.422 1 92.62 157 GLN B CA 1
ATOM 3176 C C . GLN B 1 157 ? -20.641 27.922 9.391 1 92.62 157 GLN B C 1
ATOM 3178 O O . GLN B 1 157 ? -21.609 28.406 8.828 1 92.62 157 GLN B O 1
ATOM 3183 N N . ILE B 1 158 ? -20.672 26.844 10 1 91.75 158 ILE B N 1
ATOM 3184 C CA . ILE B 1 158 ? -21.891 26.031 10.047 1 91.75 158 ILE B CA 1
ATOM 3185 C C . ILE B 1 158 ? -22.922 26.688 10.945 1 91.75 158 ILE B C 1
ATOM 3187 O O . ILE B 1 158 ? -24.094 26.781 10.586 1 91.75 158 ILE B O 1
ATOM 3191 N N . GLU B 1 159 ? -22.469 27.234 12.047 1 93.25 159 GLU B N 1
ATOM 3192 C CA . GLU B 1 159 ? -23.344 27.922 12.984 1 93.25 159 GLU B CA 1
ATOM 3193 C C . GLU B 1 159 ? -23.891 29.203 12.383 1 93.25 159 GLU B C 1
ATOM 3195 O O . GLU B 1 159 ? -25.062 29.547 12.586 1 93.25 159 GLU B O 1
ATOM 3200 N N . ALA B 1 160 ? -22.984 29.859 11.758 1 94.31 160 ALA B N 1
ATOM 3201 C CA . ALA B 1 160 ? -23.422 31.078 11.094 1 94.31 160 ALA B CA 1
ATOM 3202 C C . ALA B 1 160 ? -24.5 30.797 10.062 1 94.31 160 ALA B C 1
ATOM 3204 O O . ALA B 1 160 ? -25.484 31.531 9.953 1 94.31 160 ALA B O 1
ATOM 3205 N N . ALA B 1 161 ? -24.328 29.766 9.328 1 93.62 161 ALA B N 1
ATOM 3206 C CA . ALA B 1 161 ? -25.312 29.359 8.328 1 93.62 161 ALA B CA 1
ATOM 3207 C C . ALA B 1 161 ? -26.641 28.969 8.984 1 93.62 161 ALA B C 1
ATOM 3209 O O . ALA B 1 161 ? -27.703 29.281 8.469 1 93.62 161 ALA B O 1
ATOM 3210 N N . LYS B 1 162 ? -26.578 28.375 10.109 1 92.56 162 LYS B N 1
ATOM 3211 C CA . LYS B 1 162 ? -27.766 28 10.875 1 92.56 162 LYS B CA 1
ATOM 3212 C C . LYS B 1 162 ? -28.484 29.25 11.391 1 92.56 162 LYS B C 1
ATOM 3214 O O . LYS B 1 162 ? -29.719 29.297 11.359 1 92.56 162 LYS B O 1
ATOM 3219 N N . ALA B 1 163 ? -27.734 30.125 11.844 1 95.62 163 ALA B N 1
ATOM 3220 C CA . ALA B 1 163 ? -28.281 31.375 12.359 1 95.62 163 ALA B CA 1
ATOM 3221 C C . ALA B 1 163 ? -29 32.156 11.258 1 95.62 163 ALA B C 1
ATOM 3223 O O . ALA B 1 163 ? -29.984 32.844 11.523 1 95.62 163 ALA B O 1
ATOM 3224 N N . LEU B 1 164 ? -28.516 32.031 10.039 1 95.25 164 LEU B N 1
ATOM 3225 C CA . LEU B 1 164 ? -29.109 32.688 8.898 1 95.25 164 LEU B CA 1
ATOM 3226 C C . LEU B 1 164 ? -30.328 31.938 8.391 1 95.25 164 LEU B C 1
ATOM 3228 O O . LEU B 1 164 ? -30.984 32.375 7.438 1 95.25 164 LEU B O 1
ATOM 3232 N N . GLY B 1 165 ? -30.625 30.781 8.992 1 93.31 165 GLY B N 1
ATOM 3233 C CA . GLY B 1 165 ? -31.844 30.047 8.664 1 93.31 165 GLY B CA 1
ATOM 3234 C C . GLY B 1 165 ? -31.656 29.047 7.539 1 93.31 165 GLY B C 1
ATOM 3235 O O . GLY B 1 165 ? -32.625 28.547 6.98 1 93.31 165 GLY B O 1
ATOM 3236 N N . LEU B 1 166 ? -30.422 28.797 7.152 1 93.75 166 LEU B N 1
ATOM 3237 C CA . LEU B 1 166 ? -30.188 27.828 6.086 1 93.75 166 LEU B CA 1
ATOM 3238 C C . LEU B 1 166 ? -30.5 26.422 6.559 1 93.75 166 LEU B C 1
ATOM 3240 O O . LEU B 1 166 ? -30.062 26 7.637 1 93.75 166 LEU B O 1
ATOM 3244 N N . GLY B 1 167 ? -31.266 25.688 5.746 1 92.56 167 GLY B N 1
ATOM 3245 C CA . GLY B 1 167 ? -31.578 24.281 6.035 1 92.56 167 GLY B CA 1
ATOM 3246 C C . GLY B 1 167 ? -30.391 23.375 5.828 1 92.56 167 GLY B C 1
ATOM 3247 O O . GLY B 1 167 ? -29.312 23.812 5.418 1 92.56 167 GLY B O 1
ATOM 3248 N N . GLY B 1 168 ? -30.484 22.125 6.227 1 89.44 168 GLY B N 1
ATOM 3249 C CA . GLY B 1 168 ? -29.406 21.141 6.191 1 89.44 168 GLY B CA 1
ATOM 3250 C C . GLY B 1 168 ? -28.828 20.953 4.805 1 89.44 168 GLY B C 1
ATOM 3251 O O . GLY B 1 168 ? -27.609 20.984 4.637 1 89.44 168 GLY B O 1
ATOM 3252 N N . TRP B 1 169 ? -29.688 20.828 3.9 1 92.31 169 TRP B N 1
ATOM 3253 C CA . TRP B 1 169 ? -29.234 20.578 2.539 1 92.31 169 TRP B CA 1
ATOM 3254 C C . TRP B 1 169 ? -28.547 21.797 1.955 1 92.31 169 TRP B C 1
ATOM 3256 O O . TRP B 1 169 ? -27.516 21.688 1.288 1 92.31 169 TRP B O 1
ATOM 3266 N N . LEU B 1 170 ? -29.109 22.969 2.197 1 93.69 170 LEU B N 1
ATOM 3267 C CA . LEU B 1 170 ? -28.516 24.203 1.684 1 93.69 170 LEU B CA 1
ATOM 3268 C C . LEU B 1 170 ? -27.172 24.484 2.34 1 93.69 170 LEU B C 1
ATOM 3270 O O . LEU B 1 170 ? -26.234 24.922 1.674 1 93.69 170 LEU B O 1
ATOM 3274 N N . ARG B 1 171 ? -27.172 24.219 3.646 1 93.88 171 ARG B N 1
ATOM 3275 C CA . ARG B 1 171 ? -25.906 24.375 4.367 1 93.88 171 ARG B CA 1
ATOM 3276 C C . ARG B 1 171 ? -24.844 23.422 3.832 1 93.88 171 ARG B C 1
ATOM 3278 O O . ARG B 1 171 ? -23.688 23.797 3.656 1 93.88 171 ARG B O 1
ATOM 3285 N N . PHE B 1 172 ? -25.266 22.219 3.533 1 91.62 172 PHE B N 1
ATOM 3286 C CA . PHE B 1 172 ? -24.344 21.234 2.998 1 91.62 172 PHE B CA 1
ATOM 3287 C C . PHE B 1 172 ? -23.859 21.641 1.611 1 91.62 172 PHE B C 1
ATOM 3289 O O . PHE B 1 172 ? -22.656 21.672 1.35 1 91.62 172 PHE B O 1
ATOM 3296 N N . ARG B 1 173 ? -24.703 21.984 0.787 1 93.38 173 ARG B N 1
ATOM 3297 C CA . ARG B 1 173 ? -24.391 22.25 -0.614 1 93.38 173 ARG B CA 1
ATOM 3298 C C . ARG B 1 173 ? -23.594 23.531 -0.765 1 93.38 173 ARG B C 1
ATOM 3300 O O . ARG B 1 173 ? -22.672 23.609 -1.58 1 93.38 173 ARG B O 1
ATOM 3307 N N . LEU B 1 174 ? -23.844 24.547 0.082 1 94.31 174 LEU B N 1
ATOM 3308 C CA . LEU B 1 174 ? -23.281 25.875 -0.144 1 94.31 174 LEU B CA 1
ATOM 3309 C C . LEU B 1 174 ? -22.062 26.109 0.739 1 94.31 174 LEU B C 1
ATOM 3311 O O . LEU B 1 174 ? -21.203 26.938 0.416 1 94.31 174 LEU B O 1
ATOM 3315 N N . ILE B 1 175 ? -21.969 25.391 1.822 1 93.69 175 ILE B N 1
ATOM 3316 C CA . ILE B 1 175 ? -20.922 25.703 2.779 1 93.69 175 ILE B CA 1
ATOM 3317 C 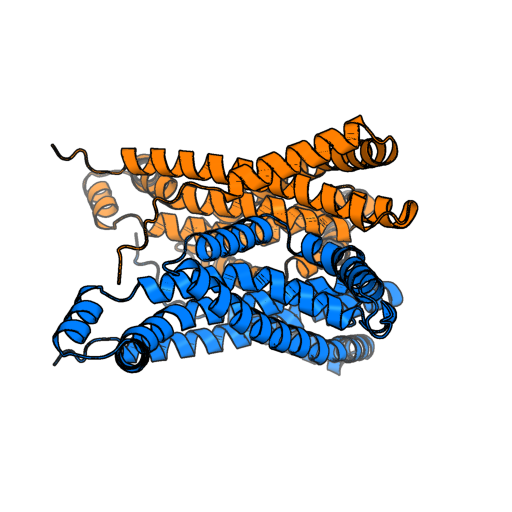C . ILE B 1 175 ? -20.016 24.5 2.984 1 93.69 175 ILE B C 1
ATOM 3319 O O . ILE B 1 175 ? -18.844 24.531 2.635 1 93.69 175 ILE B O 1
ATOM 3323 N N . VAL B 1 176 ? -20.609 23.453 3.43 1 93.06 176 VAL B N 1
ATOM 3324 C CA . VAL B 1 176 ? -19.828 22.297 3.877 1 93.06 176 VAL B CA 1
ATOM 3325 C C . VAL B 1 176 ? -19.188 21.609 2.676 1 93.06 176 VAL B C 1
ATOM 3327 O O . VAL B 1 176 ? -17.969 21.422 2.635 1 93.06 176 VAL B O 1
ATOM 3330 N N . PHE B 1 177 ? -19.906 21.359 1.658 1 92.31 177 PHE B N 1
ATOM 3331 C CA . PHE B 1 177 ? -19.469 20.531 0.541 1 92.31 177 PHE B CA 1
ATOM 3332 C C . PHE B 1 177 ? -18.328 21.203 -0.21 1 92.31 177 PHE B C 1
ATOM 3334 O O . PHE B 1 177 ? -17.281 20.594 -0.424 1 92.31 177 PHE B O 1
ATOM 3341 N N . PRO B 1 178 ? -18.5 22.422 -0.592 1 93.31 178 PRO B N 1
ATOM 3342 C CA . PRO B 1 178 ? -17.406 23.062 -1.349 1 93.31 178 PRO B CA 1
ATOM 3343 C C . PRO B 1 178 ? -16.094 23.109 -0.572 1 93.31 178 PRO B C 1
ATOM 3345 O O . PRO B 1 178 ? -15.031 22.875 -1.146 1 93.31 178 PRO B O 1
ATOM 3348 N N . GLN B 1 179 ? -16.141 23.375 0.714 1 93.75 179 GLN B N 1
ATOM 3349 C CA . GLN B 1 179 ? -14.938 23.469 1.539 1 93.75 179 GLN B CA 1
ATOM 3350 C C . GLN B 1 179 ? -14.336 22.078 1.775 1 93.75 179 GLN B C 1
ATOM 3352 O O . GLN B 1 179 ? -13.125 21.891 1.662 1 93.75 179 GLN B O 1
ATOM 3357 N N . ALA B 1 180 ? -15.203 21.156 2.02 1 94.81 180 ALA B N 1
ATOM 3358 C CA . ALA B 1 180 ? -14.758 19.797 2.232 1 94.81 180 ALA B CA 1
ATOM 3359 C C . ALA B 1 180 ? -14.133 19.219 0.963 1 94.81 180 ALA B C 1
ATOM 3361 O O . ALA B 1 180 ? -13.125 18.5 1.022 1 94.81 180 ALA B O 1
ATOM 3362 N N . PHE B 1 181 ? -14.727 19.516 -0.135 1 93.56 181 PHE B N 1
ATOM 3363 C CA . PHE B 1 181 ? -14.273 19 -1.422 1 93.56 181 PHE B CA 1
ATOM 3364 C C . PHE B 1 181 ? -12.852 19.469 -1.718 1 93.56 181 PHE B C 1
ATOM 3366 O O . PHE B 1 181 ? -12.016 18.688 -2.16 1 93.56 181 PHE B O 1
ATOM 3373 N N . ARG B 1 182 ? -12.586 20.672 -1.47 1 92.5 182 ARG B N 1
ATOM 3374 C CA . ARG B 1 182 ? -11.258 21.219 -1.707 1 92.5 182 ARG B CA 1
ATOM 3375 C C . ARG B 1 182 ? -10.227 20.562 -0.792 1 92.5 182 ARG B C 1
ATOM 3377 O O . ARG B 1 182 ? -9.07 20.375 -1.186 1 92.5 182 ARG B O 1
ATOM 3384 N N . THR B 1 183 ? -10.727 20.281 0.358 1 93.75 183 THR B N 1
ATOM 3385 C CA . THR B 1 183 ? -9.836 19.672 1.348 1 93.75 183 THR B CA 1
ATOM 3386 C C . THR B 1 183 ? -9.531 18.234 0.989 1 93.75 183 THR B C 1
ATOM 3388 O O . THR B 1 183 ? -8.422 17.75 1.212 1 93.75 183 THR B O 1
ATOM 3391 N N . VAL B 1 184 ? -10.43 17.484 0.387 1 96.88 184 VAL B N 1
ATOM 3392 C CA . VAL B 1 184 ? -10.297 16.047 0.203 1 96.88 184 VAL B CA 1
ATOM 3393 C C . VAL B 1 184 ? -9.648 15.75 -1.146 1 96.88 184 VAL B C 1
ATOM 3395 O O . VAL B 1 184 ? -9.086 14.664 -1.352 1 96.88 184 VAL B O 1
ATOM 3398 N N . LEU B 1 185 ? -9.648 16.688 -2.029 1 95.94 185 LEU B N 1
ATOM 3399 C CA . LEU B 1 185 ? -9.242 16.422 -3.406 1 95.94 185 LEU B CA 1
ATOM 3400 C C . LEU B 1 185 ? -7.773 16 -3.467 1 95.94 185 LEU B C 1
ATOM 3402 O O . LEU B 1 185 ? -7.434 15.008 -4.109 1 95.94 185 LEU B O 1
ATOM 3406 N N . PRO B 1 186 ? -6.836 16.672 -2.773 1 95 186 PRO B N 1
ATOM 3407 C CA . PRO B 1 186 ? -5.43 16.281 -2.844 1 95 186 PRO B CA 1
ATOM 3408 C C . PRO B 1 186 ? -5.188 14.867 -2.34 1 95 186 PRO B C 1
ATOM 3410 O O . PRO B 1 186 ? -4.637 14.031 -3.064 1 95 186 PRO B O 1
ATOM 3413 N N . PRO B 1 187 ? -5.727 14.516 -1.177 1 96.62 187 PRO B N 1
ATOM 3414 C CA . PRO B 1 187 ? -5.504 13.141 -0.715 1 96.62 187 PRO B CA 1
ATOM 3415 C C . PRO B 1 187 ? -6.227 12.102 -1.573 1 96.62 187 PRO B C 1
ATOM 3417 O O . PRO B 1 187 ? -5.742 10.977 -1.726 1 96.62 187 PRO B O 1
ATOM 3420 N N . LEU B 1 188 ? -7.352 12.438 -2.141 1 97.69 188 LEU B N 1
ATOM 3421 C CA . LEU B 1 188 ? -8.016 11.531 -3.068 1 97.69 188 LEU B CA 1
ATOM 3422 C C . LEU B 1 188 ? -7.148 11.273 -4.297 1 97.69 188 LEU B C 1
ATOM 3424 O O . LEU B 1 188 ? -7.094 10.148 -4.801 1 97.69 188 LEU B O 1
ATOM 3428 N N . GLY B 1 189 ? -6.523 12.367 -4.793 1 96.94 189 GLY B N 1
ATOM 3429 C CA . GLY B 1 189 ? -5.594 12.211 -5.902 1 96.94 189 GLY B CA 1
ATOM 3430 C C . GLY B 1 189 ? -4.441 11.281 -5.586 1 96.94 189 GLY B C 1
ATOM 3431 O O . GLY B 1 189 ? -4.074 10.438 -6.406 1 96.94 189 GLY B O 1
ATOM 3432 N N . ASN B 1 190 ? -3.889 11.414 -4.406 1 96.19 190 ASN B N 1
ATOM 3433 C CA . ASN B 1 190 ? -2.814 10.523 -3.969 1 96.19 190 ASN B CA 1
ATOM 3434 C C . ASN B 1 190 ? -3.291 9.078 -3.865 1 96.19 190 ASN B C 1
ATOM 3436 O O . ASN B 1 190 ? -2.562 8.156 -4.227 1 96.19 190 ASN B O 1
ATOM 3440 N N . ASP B 1 191 ? -4.488 8.914 -3.363 1 98.12 191 ASP B N 1
ATOM 3441 C CA . ASP B 1 191 ? -5.047 7.57 -3.236 1 98.12 191 ASP B CA 1
ATOM 3442 C C . ASP B 1 191 ? -5.312 6.957 -4.609 1 98.12 191 ASP B C 1
ATOM 3444 O O . ASP B 1 191 ? -5.188 5.742 -4.785 1 98.12 191 ASP B O 1
ATOM 3448 N N . PHE B 1 192 ? -5.652 7.809 -5.559 1 98.38 192 PHE B N 1
ATOM 3449 C CA . PHE B 1 192 ? -5.852 7.309 -6.914 1 98.38 192 PHE B CA 1
ATOM 3450 C C . PHE B 1 192 ? -4.543 6.789 -7.496 1 98.38 192 PHE B C 1
ATOM 3452 O O . PHE B 1 192 ? -4.512 5.727 -8.117 1 98.38 192 PHE B O 1
ATOM 3459 N N . VAL B 1 193 ? -3.463 7.52 -7.34 1 97.69 193 VAL B N 1
ATOM 3460 C CA . VAL B 1 193 ? -2.146 7.078 -7.785 1 97.69 193 VAL B CA 1
ATOM 3461 C C . VAL B 1 193 ? -1.776 5.77 -7.094 1 97.69 193 VAL B C 1
ATOM 3463 O O . VAL B 1 193 ? -1.248 4.852 -7.727 1 97.69 193 VAL B O 1
ATOM 3466 N N . ALA B 1 194 ? -2.049 5.656 -5.797 1 97.88 194 ALA B N 1
ATOM 3467 C CA . ALA B 1 194 ? -1.795 4.434 -5.043 1 97.88 194 ALA B CA 1
ATOM 3468 C C . ALA B 1 194 ? -2.6 3.266 -5.605 1 97.88 194 ALA B C 1
ATOM 3470 O O . ALA B 1 194 ? -2.104 2.139 -5.676 1 97.88 194 ALA B O 1
ATOM 3471 N N . MET B 1 195 ? -3.811 3.531 -6.043 1 98.31 195 MET B N 1
ATOM 3472 C CA . MET B 1 195 ? -4.68 2.5 -6.602 1 98.31 195 MET B CA 1
ATOM 3473 C C . MET B 1 195 ? -4.113 1.968 -7.918 1 98.31 195 MET B C 1
ATOM 3475 O O . MET B 1 195 ? -4.262 0.784 -8.227 1 98.31 195 MET B O 1
ATOM 3479 N N . VAL B 1 196 ? -3.545 2.826 -8.672 1 98.44 196 VAL B N 1
ATOM 3480 C CA . VAL B 1 196 ? -2.896 2.365 -9.898 1 98.44 196 VAL B CA 1
ATOM 3481 C C . VAL B 1 196 ? -1.843 1.312 -9.555 1 98.44 196 VAL B C 1
ATOM 3483 O O . VAL B 1 196 ? -1.773 0.265 -10.203 1 98.44 196 VAL B O 1
ATOM 3486 N N . LYS B 1 197 ? -1.086 1.577 -8.594 1 98.31 197 LYS B N 1
ATOM 3487 C CA . LYS B 1 197 ? -0.037 0.65 -8.18 1 98.31 197 LYS B CA 1
ATOM 3488 C C . LYS B 1 197 ? -0.63 -0.607 -7.555 1 98.31 197 LYS B C 1
ATOM 3490 O O . LYS B 1 197 ? -0.255 -1.725 -7.914 1 98.31 197 LYS B O 1
ATOM 3495 N N . ASP B 1 198 ? -1.663 -0.435 -6.707 1 98.5 198 ASP B N 1
ATOM 3496 C CA . ASP B 1 198 ? -2.254 -1.568 -6 1 98.5 198 ASP B CA 1
ATOM 3497 C C . ASP B 1 198 ? -3.102 -2.42 -6.945 1 98.5 198 ASP B C 1
ATOM 3499 O O . ASP B 1 198 ? -3.385 -3.584 -6.652 1 98.5 198 ASP B O 1
ATOM 3503 N N . SER B 1 199 ? -3.49 -1.803 -8.062 1 98.75 199 SER B N 1
ATOM 3504 C CA . SER B 1 199 ? -4.215 -2.604 -9.039 1 98.75 199 SER B CA 1
ATOM 3505 C C . SER B 1 199 ? -3.365 -3.764 -9.547 1 98.75 199 SER B C 1
ATOM 3507 O O . SER B 1 199 ? -3.896 -4.766 -10.031 1 98.75 199 SER B O 1
ATOM 3509 N N . SER B 1 200 ? -2.078 -3.656 -9.422 1 98.88 200 SER B N 1
ATOM 3510 C CA . SER B 1 200 ? -1.188 -4.734 -9.844 1 98.88 200 SER B CA 1
ATOM 3511 C C . SER B 1 200 ? -1.447 -6.008 -9.047 1 98.88 200 SER B C 1
ATOM 3513 O O . SER B 1 200 ? -1.084 -7.102 -9.477 1 98.88 200 SER B O 1
ATOM 3515 N N . LEU B 1 201 ? -2.1 -5.941 -7.926 1 98.81 201 LEU B N 1
ATOM 3516 C CA . LEU B 1 201 ? -2.354 -7.086 -7.059 1 98.81 201 LEU B CA 1
ATOM 3517 C C . LEU B 1 201 ? -3.352 -8.047 -7.695 1 98.81 201 LEU B C 1
ATOM 3519 O O . LEU B 1 201 ? -3.426 -9.219 -7.312 1 98.81 201 LEU B O 1
ATOM 3523 N N . VAL B 1 202 ? -4.098 -7.566 -8.703 1 98.75 202 VAL B N 1
ATOM 3524 C CA . VAL B 1 202 ? -5.074 -8.453 -9.336 1 98.75 202 VAL B CA 1
ATOM 3525 C C . VAL B 1 202 ? -4.352 -9.578 -10.078 1 98.75 202 VAL B C 1
ATOM 3527 O O . VAL B 1 202 ? -4.949 -10.602 -10.398 1 98.75 202 VAL B O 1
ATOM 3530 N N . SER B 1 203 ? -3.047 -9.406 -10.344 1 98.81 203 SER B N 1
ATOM 3531 C CA . SER B 1 203 ? -2.23 -10.422 -11 1 98.81 203 SER B CA 1
ATOM 3532 C C . SER B 1 203 ? -2.217 -11.719 -10.203 1 98.81 203 SER B C 1
ATOM 3534 O O . SER B 1 203 ? -2.043 -12.797 -10.766 1 98.81 203 SER B O 1
ATOM 3536 N N . VAL B 1 204 ? -2.439 -11.641 -8.914 1 98.25 204 VAL B N 1
ATOM 3537 C CA . VAL B 1 204 ? -2.412 -12.812 -8.039 1 98.25 204 VAL B CA 1
ATOM 3538 C C . VAL B 1 204 ? -3.6 -13.719 -8.359 1 98.25 204 VAL B C 1
ATOM 3540 O O . VAL B 1 204 ? -3.545 -14.922 -8.125 1 98.25 204 VAL B O 1
ATOM 3543 N N . LEU B 1 205 ? -4.629 -13.133 -8.961 1 98.19 205 LEU B N 1
ATOM 3544 C CA . LEU B 1 205 ? -5.812 -13.898 -9.344 1 98.19 205 LEU B CA 1
ATOM 3545 C C . LEU B 1 205 ? -5.742 -14.297 -10.812 1 98.19 205 LEU B C 1
ATOM 3547 O O . LEU B 1 205 ? -6.699 -14.859 -11.352 1 98.19 205 LEU B O 1
ATOM 3551 N N . GLY B 1 206 ? -4.711 -13.93 -11.461 1 98.06 206 GLY B N 1
ATOM 3552 C CA . GLY B 1 206 ? -4.547 -14.312 -12.852 1 98.06 206 GLY B CA 1
ATOM 3553 C C . GLY B 1 206 ? -5.215 -13.352 -13.82 1 98.06 206 GLY B C 1
ATOM 3554 O O . GLY B 1 206 ? -5.352 -13.648 -15.008 1 98.06 206 GLY B O 1
ATOM 3555 N N . VAL B 1 207 ? -5.664 -12.203 -13.281 1 98.44 207 VAL B N 1
ATOM 3556 C CA . VAL B 1 207 ? -6.223 -11.164 -14.148 1 98.44 207 VAL B CA 1
ATOM 3557 C C . VAL B 1 207 ? -5.129 -10.594 -15.039 1 98.44 207 VAL B C 1
ATOM 3559 O O . VAL B 1 207 ? -4.039 -10.258 -14.562 1 98.44 207 VAL B O 1
ATOM 3562 N N . ALA B 1 208 ? -5.375 -10.422 -16.344 1 98.44 208 ALA B N 1
ATOM 3563 C CA . ALA B 1 208 ? -4.352 -10.117 -17.344 1 98.44 208 ALA B CA 1
ATOM 3564 C C . ALA B 1 208 ? -4.047 -8.625 -17.375 1 98.44 208 ALA B C 1
ATOM 3566 O O . ALA B 1 208 ? -4.152 -7.984 -18.422 1 98.44 208 ALA B O 1
ATOM 3567 N N . ASP B 1 209 ? -3.609 -8.102 -16.234 1 98.81 209 ASP B N 1
ATOM 3568 C CA . ASP B 1 209 ? -3.088 -6.738 -16.172 1 98.81 209 ASP B CA 1
ATOM 3569 C C . ASP B 1 209 ? -1.611 -6.699 -16.562 1 98.81 209 ASP B C 1
ATOM 3571 O O . ASP B 1 209 ? -1.061 -7.691 -17.031 1 98.81 209 ASP B O 1
ATOM 3575 N N . ILE B 1 210 ? -0.924 -5.562 -16.438 1 98.81 210 ILE B N 1
ATOM 3576 C CA . ILE B 1 210 ? 0.472 -5.387 -16.812 1 98.81 210 ILE B CA 1
ATOM 3577 C C . ILE B 1 210 ? 1.346 -6.379 -16.047 1 98.81 210 ILE B C 1
ATOM 3579 O O . ILE B 1 210 ? 2.199 -7.047 -16.641 1 98.81 210 ILE B O 1
ATOM 3583 N N . THR B 1 211 ? 1.166 -6.512 -14.773 1 98.88 211 THR B N 1
ATOM 3584 C CA . THR B 1 211 ? 1.984 -7.359 -13.914 1 98.88 211 THR B CA 1
ATOM 3585 C C . THR B 1 211 ? 1.796 -8.828 -14.266 1 98.88 211 THR B C 1
ATOM 3587 O O . THR B 1 211 ? 2.77 -9.578 -14.375 1 98.88 211 THR B O 1
ATOM 3590 N N . GLN B 1 212 ? 0.537 -9.281 -14.461 1 98.81 212 GLN B N 1
ATOM 3591 C CA . GLN B 1 212 ? 0.27 -10.672 -14.805 1 98.81 212 GLN B CA 1
ATOM 3592 C C . GLN B 1 212 ? 0.871 -11.023 -16.172 1 98.81 212 GLN B C 1
ATOM 3594 O O . GLN B 1 212 ? 1.476 -12.086 -16.328 1 98.81 212 GLN B O 1
ATOM 3599 N N . LEU B 1 213 ? 0.69 -10.18 -17.109 1 98.81 213 LEU B N 1
ATOM 3600 C CA . LEU B 1 213 ? 1.28 -10.438 -18.406 1 98.81 213 LEU B CA 1
ATOM 3601 C C . LEU B 1 213 ? 2.803 -10.453 -18.328 1 98.81 213 LEU B C 1
ATOM 3603 O O . LEU B 1 213 ? 3.461 -11.211 -19.047 1 98.81 213 LEU B O 1
ATOM 3607 N N . GLY B 1 214 ? 3.355 -9.547 -17.484 1 98.69 214 GLY B N 1
ATOM 3608 C CA . GLY B 1 214 ? 4.789 -9.594 -17.25 1 98.69 214 GLY B CA 1
ATOM 3609 C C . GLY B 1 214 ? 5.254 -10.922 -16.688 1 98.69 214 GLY B C 1
ATOM 3610 O O . GLY B 1 214 ? 6.238 -11.492 -17.156 1 98.69 214 GLY B O 1
ATOM 3611 N N . LYS B 1 215 ? 4.527 -11.43 -15.703 1 98.44 215 LYS B N 1
ATOM 3612 C CA . LYS B 1 215 ? 4.859 -12.711 -15.086 1 98.44 215 LYS B CA 1
ATOM 3613 C C . LYS B 1 215 ? 4.824 -13.844 -16.109 1 98.44 215 LYS B C 1
ATOM 3615 O O . LYS B 1 215 ? 5.754 -14.648 -16.188 1 98.44 215 LYS B O 1
ATOM 3620 N N . VAL B 1 216 ? 3.773 -13.891 -16.875 1 98.19 216 VAL B N 1
ATOM 3621 C CA . VAL B 1 216 ? 3.568 -14.977 -17.828 1 98.19 216 VAL B CA 1
ATOM 3622 C C . VAL B 1 216 ? 4.598 -14.875 -18.953 1 98.19 216 VAL B C 1
ATOM 3624 O O . VAL B 1 216 ? 5.145 -15.891 -19.391 1 98.19 216 VAL B O 1
ATOM 3627 N N . THR B 1 217 ? 4.789 -13.672 -19.438 1 98.19 217 THR B N 1
ATOM 3628 C CA . THR B 1 217 ? 5.758 -13.461 -20.516 1 98.19 217 THR B CA 1
ATOM 3629 C C . THR B 1 217 ? 7.16 -13.859 -20.062 1 98.19 217 THR B C 1
ATOM 3631 O O . THR B 1 217 ? 7.871 -14.578 -20.781 1 98.19 217 THR B O 1
ATOM 3634 N N . ALA B 1 218 ? 7.574 -13.422 -18.891 1 97.75 218 ALA B N 1
ATOM 3635 C CA . ALA B 1 218 ? 8.898 -13.734 -18.359 1 97.75 218 ALA B CA 1
ATOM 3636 C C . ALA B 1 218 ? 9.07 -15.234 -18.156 1 97.75 218 ALA B C 1
ATOM 3638 O O . ALA B 1 218 ? 10.133 -15.789 -18.438 1 97.75 218 ALA B O 1
ATOM 3639 N N . ALA B 1 219 ? 8.055 -15.867 -17.703 1 96 219 ALA B N 1
ATOM 3640 C CA . ALA B 1 219 ? 8.102 -17.312 -17.484 1 96 219 ALA B CA 1
ATOM 3641 C C . ALA B 1 219 ? 8.164 -18.062 -18.797 1 96 219 ALA B C 1
ATOM 3643 O O . ALA B 1 219 ? 8.766 -19.141 -18.875 1 96 219 ALA B O 1
ATOM 3644 N N . GLY B 1 220 ? 7.562 -17.516 -19.812 1 95.5 220 GLY B N 1
ATOM 3645 C CA . GLY B 1 220 ? 7.496 -18.172 -21.109 1 95.5 220 GLY B CA 1
ATOM 3646 C C . GLY B 1 220 ? 8.758 -18.016 -21.922 1 95.5 220 GLY B C 1
ATOM 3647 O O . GLY B 1 220 ? 9.211 -18.953 -22.578 1 95.5 220 GLY B O 1
ATOM 3648 N N . ASN B 1 221 ? 9.336 -16.844 -21.891 1 94.06 221 ASN B N 1
ATOM 3649 C CA . ASN B 1 221 ? 10.484 -16.594 -22.766 1 94.06 221 ASN B CA 1
ATOM 3650 C C . ASN B 1 221 ? 11.789 -16.578 -21.969 1 94.06 221 ASN B C 1
ATOM 3652 O O . ASN B 1 221 ? 12.875 -16.516 -22.562 1 94.06 221 ASN B O 1
ATOM 3656 N N . PHE B 1 222 ? 11.719 -16.531 -20.656 1 94.44 222 PHE B N 1
ATOM 3657 C CA . PHE B 1 222 ? 12.836 -16.578 -19.719 1 94.44 222 PHE B CA 1
ATOM 3658 C C . PHE B 1 222 ? 13.664 -15.312 -19.797 1 94.44 222 PHE B C 1
ATOM 3660 O O . PHE B 1 222 ? 14.836 -15.305 -19.438 1 94.44 222 PHE B O 1
ATOM 3667 N N . ARG B 1 223 ? 13.07 -14.281 -20.391 1 95.44 223 ARG B N 1
ATOM 3668 C CA . ARG B 1 223 ? 13.727 -12.977 -20.453 1 95.44 223 ARG B CA 1
ATOM 3669 C C . ARG B 1 223 ? 13.227 -12.078 -19.328 1 95.44 223 ARG B C 1
ATOM 3671 O O . ARG B 1 223 ? 12.617 -11.031 -19.578 1 95.44 223 ARG B O 1
ATOM 3678 N N . TYR B 1 224 ? 13.656 -12.445 -18.156 1 96.94 224 TYR B N 1
ATOM 3679 C CA . TYR B 1 224 ? 13.164 -11.805 -16.953 1 96.94 224 TYR B CA 1
ATOM 3680 C C . TYR B 1 224 ? 13.609 -10.352 -16.875 1 96.94 224 TYR B C 1
ATOM 3682 O O . TYR B 1 224 ? 12.797 -9.461 -16.594 1 96.94 224 TYR B O 1
ATOM 3690 N N . PHE B 1 225 ? 14.883 -10.07 -17.141 1 95.31 225 PHE B N 1
ATOM 3691 C CA . PHE B 1 225 ? 15.43 -8.727 -17.016 1 95.31 225 PHE B CA 1
ATOM 3692 C C . PHE B 1 225 ? 14.75 -7.77 -17.984 1 95.31 225 PHE B C 1
ATOM 3694 O O . PHE B 1 225 ? 14.281 -6.699 -17.578 1 95.31 225 PHE B O 1
ATOM 3701 N N . GLU B 1 226 ? 14.664 -8.125 -19.234 1 94.75 226 GLU B N 1
ATOM 3702 C CA . GLU B 1 226 ? 14.039 -7.297 -20.266 1 94.75 226 GLU B CA 1
ATOM 3703 C C . GLU B 1 226 ? 12.562 -7.074 -19.969 1 94.75 226 GLU B C 1
ATOM 3705 O O . GLU B 1 226 ? 12.062 -5.949 -20.047 1 94.75 226 GLU B O 1
ATOM 3710 N N . THR B 1 227 ? 11.875 -8.164 -19.594 1 97.75 227 THR B N 1
ATOM 3711 C CA . THR B 1 227 ? 10.438 -8.109 -19.375 1 97.75 227 THR B CA 1
ATOM 3712 C C . THR B 1 227 ? 10.102 -7.215 -18.188 1 97.75 227 THR B C 1
ATOM 3714 O O . THR B 1 227 ? 9.266 -6.316 -18.297 1 97.75 227 THR B O 1
ATOM 3717 N N . TYR B 1 228 ? 10.789 -7.387 -17.109 1 97.75 228 TYR B N 1
ATOM 3718 C CA . TYR B 1 228 ? 10.414 -6.652 -15.906 1 97.75 228 TYR B CA 1
ATOM 3719 C C . TYR B 1 228 ? 10.898 -5.211 -15.977 1 97.75 228 TYR B C 1
ATOM 3721 O O . TYR B 1 228 ? 10.352 -4.328 -15.312 1 97.75 228 TYR B O 1
ATOM 3729 N N . ASN B 1 229 ? 11.961 -4.887 -16.75 1 95.88 229 ASN B N 1
ATOM 3730 C CA . ASN B 1 229 ? 12.297 -3.492 -17.031 1 95.88 229 ASN B CA 1
ATOM 3731 C C . ASN B 1 229 ? 11.156 -2.768 -17.734 1 95.88 229 ASN B C 1
ATOM 3733 O O . ASN B 1 229 ? 10.844 -1.619 -17.406 1 95.88 229 ASN B O 1
ATOM 3737 N N . VAL B 1 230 ? 10.555 -3.473 -18.656 1 96.56 230 VAL B N 1
ATOM 3738 C CA . VAL B 1 230 ? 9.445 -2.867 -19.391 1 96.56 230 VAL B CA 1
ATOM 3739 C C . VAL B 1 230 ? 8.242 -2.703 -18.469 1 96.56 230 VAL B C 1
ATOM 3741 O O . VAL B 1 230 ? 7.57 -1.669 -18.5 1 96.56 230 VAL B O 1
ATOM 3744 N N . VAL B 1 231 ? 7.926 -3.713 -17.625 1 98.25 231 VAL B N 1
ATOM 3745 C CA . VAL B 1 231 ? 6.832 -3.621 -16.656 1 98.25 231 VAL B CA 1
ATOM 3746 C C . VAL B 1 231 ? 7.027 -2.395 -15.766 1 98.25 231 VAL B C 1
ATOM 3748 O O . VAL B 1 231 ? 6.113 -1.583 -15.609 1 98.25 231 VAL B O 1
ATOM 3751 N N . ALA B 1 232 ? 8.234 -2.295 -15.227 1 97.56 232 ALA B N 1
ATOM 3752 C CA . ALA B 1 232 ? 8.555 -1.194 -14.32 1 97.56 232 ALA B CA 1
ATOM 3753 C C . ALA B 1 232 ? 8.406 0.153 -15.023 1 97.56 232 ALA B C 1
ATOM 3755 O O . ALA B 1 232 ? 7.871 1.104 -14.445 1 97.56 232 ALA B O 1
ATOM 3756 N N . LEU B 1 233 ? 8.859 0.232 -16.219 1 95.88 233 LEU B N 1
ATOM 3757 C CA . LEU B 1 233 ? 8.836 1.49 -16.969 1 95.88 233 LEU B CA 1
ATOM 3758 C C . LEU B 1 233 ? 7.406 1.905 -17.297 1 95.88 233 LEU B C 1
ATOM 3760 O O . LEU B 1 233 ? 7.078 3.094 -17.25 1 95.88 233 LEU B O 1
ATOM 3764 N N . ILE B 1 234 ? 6.566 0.944 -17.656 1 96.94 234 ILE B N 1
ATOM 3765 C CA . ILE B 1 234 ? 5.172 1.245 -17.953 1 96.94 234 ILE B CA 1
ATOM 3766 C C . ILE B 1 234 ? 4.484 1.803 -16.703 1 96.94 234 ILE B C 1
ATOM 3768 O O . ILE B 1 234 ? 3.811 2.834 -16.766 1 96.94 234 ILE B O 1
ATOM 3772 N N . TYR B 1 235 ? 4.672 1.17 -15.609 1 97.81 235 TYR B N 1
ATOM 3773 C CA . TYR B 1 235 ? 4.059 1.658 -14.375 1 97.81 235 TYR B CA 1
ATOM 3774 C C . TYR B 1 235 ? 4.613 3.025 -14 1 97.81 235 TYR B C 1
ATOM 3776 O O . TYR B 1 235 ? 3.867 3.904 -13.555 1 97.81 235 TYR B O 1
ATOM 3784 N N . LEU B 1 236 ? 5.922 3.162 -14.102 1 96.38 236 LEU B N 1
ATOM 3785 C CA . LEU B 1 236 ? 6.539 4.445 -13.773 1 96.38 236 LEU B CA 1
ATOM 3786 C C . LEU B 1 236 ? 5.969 5.559 -14.641 1 96.38 236 LEU B C 1
ATOM 3788 O O . LEU B 1 236 ? 5.695 6.656 -14.156 1 96.38 236 LEU B O 1
ATOM 3792 N N . ALA B 1 237 ? 5.832 5.297 -15.891 1 94.88 237 ALA B N 1
ATOM 3793 C CA . ALA B 1 237 ? 5.242 6.281 -16.797 1 94.88 237 ALA B CA 1
ATOM 3794 C C . ALA B 1 237 ? 3.832 6.66 -16.359 1 94.88 237 ALA B C 1
ATOM 3796 O O . ALA B 1 237 ? 3.479 7.84 -16.328 1 94.88 237 ALA B O 1
ATOM 3797 N N . MET B 1 238 ? 3.059 5.684 -15.984 1 96.5 238 MET B N 1
ATOM 3798 C CA . MET B 1 238 ? 1.683 5.93 -15.562 1 96.5 238 MET B CA 1
ATOM 3799 C C . MET B 1 238 ? 1.646 6.707 -14.25 1 96.5 238 MET B C 1
ATOM 3801 O O . MET B 1 238 ? 0.939 7.707 -14.133 1 96.5 238 MET B O 1
ATOM 3805 N N . THR B 1 239 ? 2.434 6.309 -13.32 1 96.5 239 THR B N 1
ATOM 3806 C CA . THR B 1 239 ? 2.389 6.902 -11.992 1 96.5 239 THR B CA 1
ATOM 3807 C C . THR B 1 239 ? 2.961 8.32 -12.008 1 96.5 239 THR B C 1
ATOM 3809 O O . THR B 1 239 ? 2.426 9.219 -11.367 1 96.5 239 THR B O 1
ATOM 3812 N N . VAL B 1 240 ? 4.043 8.492 -12.719 1 93.19 240 VAL B N 1
ATOM 3813 C CA . VAL B 1 240 ? 4.668 9.812 -12.789 1 93.19 240 VAL B CA 1
ATOM 3814 C C . VAL B 1 240 ? 3.74 10.789 -13.508 1 93.19 240 VAL B C 1
ATOM 3816 O O . VAL B 1 240 ? 3.586 11.938 -13.086 1 93.19 240 VAL B O 1
ATOM 3819 N N . THR B 1 241 ? 3.158 10.336 -14.602 1 94.5 241 THR B N 1
ATOM 3820 C CA . THR B 1 241 ? 2.215 11.172 -15.336 1 94.5 241 THR B CA 1
ATOM 3821 C C . THR B 1 241 ? 1.068 11.609 -14.43 1 94.5 241 THR B C 1
ATOM 3823 O O . THR B 1 241 ? 0.734 12.797 -14.367 1 94.5 241 THR B O 1
ATOM 3826 N N . LEU B 1 242 ? 0.536 10.703 -13.719 1 95.69 242 LEU B N 1
ATOM 3827 C CA . LEU B 1 242 ? -0.577 11.008 -12.828 1 95.69 242 LEU B CA 1
ATOM 3828 C C . LEU B 1 242 ? -0.128 11.922 -11.688 1 95.69 242 LEU B C 1
ATOM 3830 O O . LEU B 1 242 ? -0.866 12.828 -11.289 1 95.69 242 LEU B O 1
ATOM 3834 N N . SER B 1 243 ? 1.035 11.672 -11.188 1 93.62 243 SER B N 1
ATOM 3835 C CA . SER B 1 243 ? 1.562 12.484 -10.102 1 93.62 243 SER B CA 1
ATOM 3836 C C . SER B 1 243 ? 1.776 13.93 -10.547 1 93.62 243 SER B C 1
ATOM 3838 O O . SER B 1 243 ? 1.534 14.867 -9.781 1 93.62 243 SER B O 1
ATOM 3840 N N . LEU B 1 244 ? 2.266 14.156 -11.766 1 91.94 244 LEU B N 1
ATOM 3841 C CA . LEU B 1 244 ? 2.461 15.492 -12.305 1 91.94 244 LEU B CA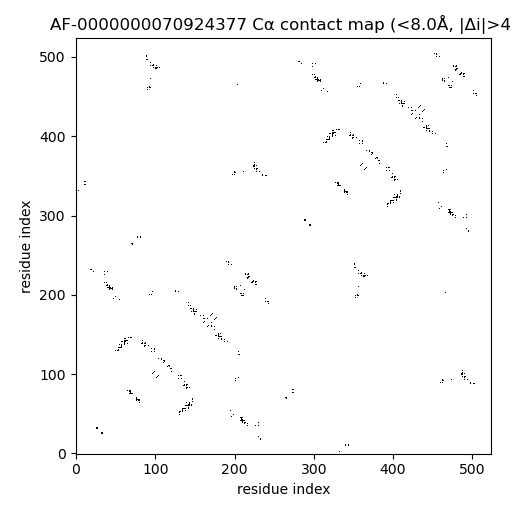 1
ATOM 3842 C C . LEU B 1 244 ? 1.126 16.203 -12.5 1 91.94 244 LEU B C 1
ATOM 3844 O O . LEU B 1 244 ? 1.004 17.391 -12.203 1 91.94 244 LEU B O 1
ATOM 3848 N N . LEU B 1 245 ? 0.195 15.438 -12.938 1 94.38 245 LEU B N 1
ATOM 3849 C CA . LEU B 1 245 ? -1.139 16 -13.102 1 94.38 245 LEU B CA 1
ATOM 3850 C C . LEU B 1 245 ? -1.728 16.406 -11.75 1 94.38 245 LEU B C 1
ATOM 3852 O O . LEU B 1 245 ? -2.371 17.453 -11.625 1 94.38 245 LEU B O 1
ATOM 3856 N N . LEU B 1 246 ? -1.497 15.578 -10.805 1 93.31 246 LEU B N 1
ATOM 3857 C CA . LEU B 1 246 ? -1.993 15.852 -9.461 1 93.31 246 LEU B CA 1
ATOM 3858 C C . LEU B 1 246 ? -1.331 17.094 -8.883 1 93.31 246 LEU B C 1
ATOM 3860 O O . LEU B 1 246 ? -1.985 17.891 -8.211 1 93.31 246 LEU B O 1
ATOM 3864 N N . ARG B 1 247 ? -0.094 17.25 -9.078 1 91.19 247 ARG B N 1
ATOM 3865 C CA . ARG B 1 247 ? 0.622 18.422 -8.602 1 91.19 247 ARG B CA 1
ATOM 3866 C C . ARG B 1 247 ? 0.065 19.703 -9.234 1 91.19 247 ARG B C 1
ATOM 3868 O O . ARG B 1 247 ? -0.069 20.719 -8.562 1 91.19 247 ARG B O 1
ATOM 3875 N N . LYS B 1 248 ? -0.199 19.625 -10.469 1 92.19 248 LYS B N 1
ATOM 3876 C CA . LYS B 1 248 ? -0.788 20.766 -11.172 1 92.19 248 LYS B CA 1
ATOM 3877 C C . LYS B 1 248 ? -2.162 21.109 -10.602 1 92.19 248 LYS B C 1
ATOM 3879 O O . LYS B 1 248 ? -2.492 22.281 -10.422 1 92.19 248 LYS B O 1
ATOM 3884 N N . LEU B 1 249 ? -2.879 20.062 -10.344 1 90.5 249 LEU B N 1
ATOM 3885 C CA . LEU B 1 249 ? -4.203 20.25 -9.766 1 90.5 249 LEU B CA 1
ATOM 3886 C C . LEU B 1 249 ? -4.102 20.906 -8.383 1 90.5 249 LEU B C 1
ATOM 3888 O O . LEU B 1 249 ? -4.863 21.812 -8.062 1 90.5 249 LEU B O 1
ATOM 3892 N N . GLU B 1 250 ? -3.203 20.422 -7.617 1 91.69 250 GLU B N 1
ATOM 3893 C CA . GLU B 1 250 ? -3.002 20.953 -6.273 1 91.69 250 GLU B CA 1
ATOM 3894 C C . GLU B 1 250 ? -2.576 22.422 -6.32 1 91.69 250 GLU B C 1
ATOM 3896 O O . GLU B 1 250 ? -3.027 23.219 -5.508 1 91.69 250 GLU B O 1
ATOM 3901 N N . ALA B 1 251 ? -1.772 22.766 -7.25 1 90.06 251 ALA B N 1
ATOM 3902 C CA . ALA B 1 251 ? -1.317 24.141 -7.418 1 90.06 251 ALA B CA 1
ATOM 3903 C C . ALA B 1 251 ? -2.479 25.062 -7.777 1 90.06 251 ALA B C 1
ATOM 3905 O O . ALA B 1 251 ? -2.562 26.188 -7.281 1 90.06 251 ALA B O 1
ATOM 3906 N N . HIS B 1 252 ? -3.299 24.547 -8.508 1 89.19 252 HIS B N 1
ATOM 3907 C CA . HIS B 1 252 ? -4.465 25.328 -8.914 1 89.19 252 HIS B CA 1
ATOM 3908 C C . HIS B 1 252 ? -5.418 25.547 -7.746 1 89.19 252 HIS B C 1
ATOM 3910 O O . HIS B 1 252 ? -5.973 26.641 -7.586 1 89.19 252 HIS B O 1
ATOM 3916 N N . LEU B 1 253 ? -5.621 24.578 -6.945 1 86.44 253 LEU B N 1
ATOM 3917 C CA . LEU B 1 253 ? -6.527 24.656 -5.809 1 86.44 253 LEU B CA 1
ATOM 3918 C C . LEU B 1 253 ? -5.957 25.578 -4.727 1 86.44 253 LEU B C 1
ATOM 3920 O O . LEU B 1 253 ? -6.711 26.266 -4.031 1 86.44 253 LEU B O 1
ATOM 3924 N N . ARG B 1 254 ? -4.703 25.516 -4.562 1 83.31 254 ARG B N 1
ATOM 3925 C CA . ARG B 1 254 ? -4.047 26.391 -3.59 1 83.31 254 ARG B CA 1
ATOM 3926 C C . ARG B 1 254 ? -4.164 27.844 -3.996 1 83.31 254 ARG B C 1
ATOM 3928 O O . ARG B 1 254 ? -4.352 28.719 -3.146 1 83.31 254 ARG B O 1
ATOM 3935 N N . LYS B 1 255 ? -4.109 28.172 -5.184 1 80.75 255 LYS B N 1
ATOM 3936 C CA . LYS B 1 255 ? -4.238 29.547 -5.695 1 80.75 255 LYS B CA 1
ATOM 3937 C C . LYS B 1 255 ? -5.656 30.062 -5.5 1 80.75 255 LYS B C 1
ATOM 3939 O O . LYS B 1 255 ? -5.848 31.25 -5.176 1 80.75 255 LYS B O 1
ATOM 3944 N N . ARG B 1 256 ? -6.559 29.219 -5.5 1 73 256 ARG B N 1
ATOM 3945 C CA . ARG B 1 256 ? -7.953 29.625 -5.387 1 73 256 ARG B CA 1
ATOM 3946 C C . ARG B 1 256 ? -8.359 29.781 -3.926 1 73 256 ARG B C 1
ATOM 3948 O O . ARG B 1 256 ? -9.266 30.547 -3.604 1 73 256 ARG B O 1
ATOM 3955 N N . GLY B 1 257 ? -7.836 28.953 -3.049 1 64.19 257 GLY B N 1
ATOM 3956 C CA . GLY B 1 257 ? -8.164 29.047 -1.633 1 64.19 257 GLY B CA 1
ATOM 3957 C C . GLY B 1 257 ? -7.441 30.188 -0.929 1 64.19 257 GLY B C 1
ATOM 3958 O O . GLY B 1 257 ? -7.719 30.469 0.236 1 64.19 257 GLY B O 1
ATOM 3959 N N . ALA B 1 258 ? -6.336 30.781 -1.412 1 56.5 258 ALA B N 1
ATOM 3960 C CA . ALA B 1 258 ? -5.629 31.906 -0.802 1 56.5 258 ALA B CA 1
ATOM 3961 C C . ALA B 1 258 ? -6.523 33.125 -0.725 1 56.5 258 ALA B C 1
ATOM 3963 O O . ALA B 1 258 ? -7.191 33.5 -1.702 1 56.5 258 ALA B O 1
ATOM 3964 N N . PRO B 1 259 ? -6.977 33.5 0.396 1 52.25 259 PRO B N 1
ATOM 3965 C CA . PRO B 1 259 ? -7.754 34.719 0.488 1 52.25 259 PRO B CA 1
ATOM 3966 C C . PRO B 1 259 ? -7.199 35.844 -0.397 1 52.25 259 PRO B C 1
ATOM 3968 O O . PRO B 1 259 ? -5.984 35.938 -0.594 1 52.25 259 PRO B O 1
ATOM 3971 N N . GLU B 1 260 ? -7.973 36.25 -1.433 1 42.5 260 GLU B N 1
ATOM 3972 C CA . GLU B 1 260 ? -7.566 37.469 -2.115 1 42.5 260 GLU B CA 1
ATOM 3973 C C . GLU B 1 260 ? -7.062 38.531 -1.125 1 42.5 260 GLU B C 1
ATOM 3975 O O . GLU B 1 260 ? -7.762 38.875 -0.17 1 42.5 260 GLU B O 1
ATOM 3980 N N . ARG B 1 261 ? -5.816 38.469 -0.745 1 45.28 261 ARG B N 1
ATOM 3981 C CA . ARG B 1 261 ? -5.266 39.625 -0.068 1 45.28 261 ARG B CA 1
ATOM 3982 C C . ARG B 1 261 ? -5.711 40.938 -0.75 1 45.28 261 ARG B C 1
ATOM 3984 O O . ARG B 1 261 ? -5.273 41.219 -1.861 1 45.28 261 ARG B O 1
ATOM 3991 N N . ASP B 1 262 ? -6.957 41.344 -0.859 1 33.72 262 ASP B N 1
ATOM 3992 C CA . ASP B 1 262 ? -7.105 42.812 -0.919 1 33.72 262 ASP B CA 1
ATOM 3993 C C . ASP B 1 262 ? -6.621 43.469 0.373 1 33.72 262 ASP B C 1
ATOM 3995 O O . ASP B 1 262 ? -6.867 42.938 1.466 1 33.72 262 ASP B O 1
#

Foldseek 3Di:
DPPPPPPDDPVVVVVLVVLVVVLVVCLVVPVVSVVLLVLLVVQAVLLVVLLVLLLVLLLVLLLCLLVQCVDPDPVSVVVSVVLLVVLQVDDLLVLLCCQLPPVLVVVQVVCVVVVHPHDDSVVQDSSNSNSVSSSSNCSSVSNVLLNCLQVVFDPVLLVVCVVVVDDPVRCCVPGRPVSSCLSSLLVSLVVSLVSSVVSLSSLVVVPSHSNVSLVVVCVVVVPNPSNVSSSVSVSCVVSVVSVVVSVVVNVVSVVVPPPPPD/DPPPPPPDDPVVVVVLVVLVVVLVVCLVPPVVSVVLLVLLVVQAVLLVVLLVLLLVLLLVLLLCLLVQCVDPDPVSVVVSVVLLVVLQPDDLLVLLCCQLPPVLVVVQVVCVVVVHPHDDSVVQDSSNSNSVSSSSNCSSVSNVLLNCLQVVFDPVLLVVCVVVVHDPVRCCVPGRPVSSCLSSLLVSLVVSLVSSVVSLSSLVVVPSHSNVSLVVVCVVVVPNPSNVSSSVSVSCVVSVVSVVVSVVVNVVSVVVPPPPPD